Protein AF-A0A815Z8K3-F1 (afdb_monomer)

Structure (mmCIF, N/CA/C/O backbone):
data_AF-A0A815Z8K3-F1
#
_entry.id   AF-A0A815Z8K3-F1
#
loop_
_atom_site.group_PDB
_atom_site.id
_atom_site.type_symbol
_atom_site.label_atom_id
_atom_site.label_alt_id
_atom_site.label_comp_id
_atom_site.label_asym_id
_atom_site.label_entity_id
_atom_site.label_seq_id
_atom_site.pdbx_PDB_ins_code
_atom_site.Cartn_x
_atom_site.Cartn_y
_atom_site.Cartn_z
_atom_site.occupancy
_atom_site.B_iso_or_equiv
_atom_site.auth_seq_id
_atom_site.auth_comp_id
_atom_site.auth_asym_id
_atom_site.auth_atom_id
_atom_site.pdbx_PDB_model_num
ATOM 1 N N . MET A 1 1 ? -58.612 -0.090 101.105 1.00 67.00 1 MET A N 1
ATOM 2 C CA . MET A 1 1 ? -58.339 -1.441 100.567 1.00 67.00 1 MET A CA 1
ATOM 3 C C . MET A 1 1 ? -56.922 -1.428 100.033 1.00 67.00 1 MET A C 1
ATOM 5 O O . MET A 1 1 ? -56.593 -0.462 99.357 1.00 67.00 1 MET A O 1
ATOM 9 N N . LYS A 1 2 ? -56.087 -2.415 100.376 1.00 68.56 2 LYS A N 1
ATOM 10 C CA . LYS A 1 2 ? -54.719 -2.477 99.844 1.00 68.56 2 LYS A CA 1
ATOM 11 C C . LYS A 1 2 ? -54.748 -2.767 98.341 1.00 68.56 2 LYS A C 1
ATOM 13 O O . LYS A 1 2 ? -55.608 -3.522 97.884 1.00 68.56 2 LYS A O 1
ATOM 18 N N . THR A 1 3 ? -53.843 -2.160 97.582 1.00 87.31 3 THR A N 1
ATOM 19 C CA . THR A 1 3 ? -53.736 -2.387 96.132 1.00 87.31 3 THR A CA 1
ATOM 20 C C . THR A 1 3 ? -53.099 -3.753 95.826 1.00 87.31 3 THR A C 1
ATOM 22 O O . THR A 1 3 ? -52.379 -4.295 96.667 1.00 87.31 3 THR A O 1
ATOM 25 N N . PRO A 1 4 ? -53.303 -4.338 94.628 1.00 87.62 4 PRO A N 1
ATOM 26 C CA . PRO A 1 4 ? -52.693 -5.624 94.269 1.00 87.62 4 PRO A CA 1
ATOM 27 C C . PRO A 1 4 ? -51.165 -5.651 94.436 1.00 87.62 4 PRO A C 1
ATOM 29 O O . PRO A 1 4 ? -50.618 -6.657 94.875 1.00 87.62 4 PRO A O 1
ATOM 32 N N . LYS A 1 5 ? -50.485 -4.525 94.171 1.00 85.88 5 LYS A N 1
ATOM 33 C CA . LYS A 1 5 ? -49.037 -4.369 94.384 1.00 85.88 5 LYS A CA 1
ATOM 34 C C . LYS A 1 5 ? -48.636 -4.386 95.862 1.00 85.88 5 LYS A C 1
ATOM 36 O O . LYS A 1 5 ? -47.592 -4.928 96.210 1.00 85.88 5 LYS A O 1
ATOM 41 N N . GLU A 1 6 ? -49.453 -3.797 96.730 1.00 85.94 6 GLU A N 1
ATOM 42 C CA . GLU A 1 6 ? -49.223 -3.814 98.180 1.00 85.94 6 GLU A CA 1
ATOM 43 C C . GLU A 1 6 ? -49.444 -5.210 98.767 1.00 85.94 6 GLU A C 1
ATOM 45 O O . GLU A 1 6 ? -48.726 -5.609 99.681 1.00 85.94 6 GLU A O 1
ATOM 50 N N . PHE A 1 7 ? -50.400 -5.977 98.229 1.00 82.62 7 PHE A N 1
ATOM 51 C CA . PHE A 1 7 ? -50.568 -7.384 98.592 1.00 82.62 7 PHE A CA 1
ATOM 52 C C . PHE A 1 7 ? -49.364 -8.230 98.162 1.00 82.62 7 PHE A C 1
ATOM 54 O O . PHE A 1 7 ? -48.861 -9.001 98.972 1.00 82.62 7 PHE A O 1
ATOM 61 N N . THR A 1 8 ? -48.850 -8.063 96.940 1.00 85.81 8 THR A N 1
ATOM 62 C CA . THR A 1 8 ? -47.648 -8.793 96.495 1.00 85.81 8 THR A CA 1
ATOM 63 C C . THR A 1 8 ? -46.403 -8.422 97.298 1.00 85.81 8 THR A C 1
ATOM 65 O O . THR A 1 8 ? -45.637 -9.313 97.644 1.00 85.81 8 THR A O 1
ATOM 68 N N . ALA A 1 9 ? -46.237 -7.148 97.667 1.00 84.44 9 ALA A N 1
ATOM 69 C CA . ALA A 1 9 ? -45.129 -6.715 98.520 1.00 84.44 9 ALA A CA 1
ATOM 70 C C . ALA A 1 9 ? -45.198 -7.358 99.917 1.00 84.44 9 ALA A C 1
ATOM 72 O O . ALA A 1 9 ? -44.187 -7.804 100.447 1.00 84.44 9 ALA A O 1
ATOM 73 N N . MET A 1 10 ? -46.404 -7.480 100.484 1.00 83.75 10 MET A N 1
ATOM 74 C CA . MET A 1 10 ? -46.619 -8.159 101.766 1.00 83.75 10 MET A CA 1
ATOM 75 C C . MET A 1 10 ? -46.273 -9.657 101.694 1.00 83.75 10 MET A C 1
ATOM 77 O O . MET A 1 10 ? -45.706 -10.203 102.637 1.00 83.75 10 MET A O 1
ATOM 81 N N . PHE A 1 11 ? -46.590 -10.326 100.580 1.00 87.00 11 PHE A N 1
ATOM 82 C CA . PHE A 1 11 ? -46.201 -11.723 100.346 1.00 87.00 11 PHE A CA 1
ATOM 83 C C . PHE A 1 11 ? -44.686 -11.893 100.129 1.00 87.00 11 PHE A C 1
ATOM 85 O O . PHE A 1 11 ? -44.112 -12.867 100.618 1.00 87.00 11 PHE A O 1
ATOM 92 N N . GLU A 1 12 ? -44.021 -10.958 99.444 1.00 88.38 12 GLU A N 1
ATOM 93 C CA . GLU A 1 12 ? -42.552 -10.939 99.325 1.00 88.38 12 GLU A CA 1
ATOM 94 C C . GLU A 1 12 ? -41.863 -10.771 100.685 1.00 88.38 12 GLU A C 1
ATOM 96 O O . GLU A 1 12 ? -40.861 -11.427 100.963 1.00 88.38 12 GLU A O 1
ATOM 101 N N . GLU A 1 13 ? -42.411 -9.923 101.555 1.00 85.44 13 GLU A N 1
ATOM 102 C CA . GLU A 1 13 ? -41.873 -9.691 102.896 1.00 85.44 13 GLU A CA 1
ATOM 103 C C . GLU A 1 13 ? -42.058 -10.925 103.796 1.00 85.44 13 GLU A C 1
ATOM 105 O O . GLU A 1 13 ? -41.126 -11.343 104.483 1.00 85.44 13 GLU A O 1
ATOM 110 N N . LEU A 1 14 ? -43.223 -11.587 103.717 1.00 87.25 14 LEU A N 1
ATOM 111 C CA . LEU A 1 14 ? -43.500 -12.828 104.452 1.00 87.25 14 LEU A CA 1
ATOM 112 C C . LEU A 1 14 ? -42.598 -13.994 104.007 1.00 87.25 14 LEU A C 1
ATOM 114 O O . LEU A 1 14 ? -42.237 -14.847 104.814 1.00 87.25 14 LEU A O 1
ATOM 118 N N . SER A 1 15 ? -42.243 -14.034 102.721 1.00 87.75 15 SER A N 1
ATOM 119 C CA . SER A 1 15 ? -41.376 -15.062 102.131 1.00 87.75 15 SER A CA 1
ATOM 120 C C . SER A 1 15 ? -39.881 -14.718 102.187 1.00 87.75 15 SER A C 1
ATOM 122 O O . SER A 1 15 ? -39.064 -15.547 101.789 1.00 87.75 15 SER A O 1
ATOM 124 N N . ARG A 1 16 ? -39.519 -13.523 102.688 1.00 83.94 16 ARG A N 1
ATOM 125 C CA . ARG A 1 16 ? -38.159 -12.942 102.679 1.00 83.94 16 ARG A CA 1
ATOM 126 C C . ARG A 1 16 ? -37.512 -12.820 101.295 1.00 83.94 16 ARG A C 1
ATOM 128 O O . ARG A 1 16 ? -36.326 -12.520 101.196 1.00 83.94 16 ARG A O 1
ATOM 135 N N . SER A 1 17 ? -38.264 -12.980 100.207 1.00 86.69 17 SER A N 1
ATOM 136 C CA . SER A 1 17 ? -37.715 -12.854 98.850 1.00 86.69 17 SER A CA 1
ATOM 137 C C . SER A 1 17 ? -37.293 -11.420 98.508 1.00 86.69 17 SER A C 1
ATOM 139 O O . SER A 1 17 ? -36.504 -11.217 97.588 1.00 86.69 17 SER A O 1
ATOM 141 N N . GLY A 1 18 ? -37.779 -10.428 99.264 1.00 83.75 18 GLY A N 1
ATOM 142 C CA . GLY A 1 18 ? -37.404 -9.022 99.109 1.00 83.75 18 GLY A CA 1
ATOM 143 C C . GLY A 1 18 ? -35.915 -8.730 99.344 1.00 83.75 18 GLY A C 1
ATOM 144 O O . GLY A 1 18 ? -35.403 -7.782 98.753 1.00 83.75 18 GLY A O 1
ATOM 145 N N . GLU A 1 19 ? -35.204 -9.554 100.127 1.00 86.38 19 GLU A N 1
ATOM 146 C CA . GLU A 1 19 ? -33.756 -9.407 100.373 1.00 86.38 19 GLU A CA 1
ATOM 147 C C . GLU A 1 19 ? -32.926 -9.585 99.084 1.00 86.38 19 GLU A C 1
ATOM 149 O O . GLU A 1 19 ? -31.886 -8.954 98.923 1.00 86.38 19 GLU A O 1
ATOM 154 N N . LEU A 1 20 ? -33.419 -10.379 98.124 1.00 88.88 20 LEU A N 1
ATOM 155 C CA . LEU A 1 20 ? -32.752 -10.674 96.845 1.00 88.88 20 LEU A CA 1
ATOM 156 C C . LEU A 1 20 ? -33.120 -9.687 95.723 1.00 88.88 20 LEU A C 1
ATOM 158 O O . LEU A 1 20 ? -32.640 -9.808 94.595 1.00 88.88 20 LEU A O 1
ATOM 162 N N . ARG A 1 21 ? -33.999 -8.715 95.993 1.00 88.06 21 ARG A N 1
ATOM 163 C CA . ARG A 1 21 ? -34.540 -7.809 94.971 1.00 88.06 21 ARG A CA 1
ATOM 164 C C . ARG A 1 21 ? -33.472 -6.914 94.341 1.00 88.06 21 ARG A C 1
ATOM 166 O O . ARG A 1 21 ? -33.513 -6.693 93.132 1.00 88.06 21 ARG A O 1
ATOM 173 N N . GLU A 1 22 ? -32.546 -6.382 95.139 1.00 90.31 22 GLU A N 1
ATOM 174 C CA . GLU A 1 22 ? -31.456 -5.542 94.623 1.00 90.31 22 GLU A CA 1
ATOM 175 C C . GLU A 1 22 ? -30.505 -6.345 93.733 1.00 90.31 22 GLU A C 1
ATOM 177 O O . GLU A 1 22 ? -30.174 -5.896 92.636 1.00 90.31 22 GLU A O 1
ATOM 182 N N . GLU A 1 23 ? -30.141 -7.557 94.157 1.00 92.62 23 GLU A N 1
ATOM 183 C CA . GLU A 1 23 ? -29.295 -8.473 93.387 1.00 92.62 23 GLU A CA 1
ATOM 184 C C . GLU A 1 23 ? -29.974 -8.883 92.068 1.00 92.62 23 GLU A C 1
ATOM 186 O O . GLU A 1 23 ? -29.349 -8.854 91.008 1.00 92.62 23 GLU A O 1
ATOM 191 N N . TYR A 1 24 ? -31.286 -9.156 92.095 1.00 93.12 24 TYR A N 1
ATOM 192 C CA . TYR A 1 24 ? -32.077 -9.424 90.891 1.00 93.12 24 TYR A CA 1
ATOM 193 C C . TYR A 1 24 ? -32.096 -8.233 89.924 1.00 93.12 24 TYR A C 1
ATOM 195 O O . TYR A 1 24 ? -31.897 -8.416 88.721 1.00 93.12 24 TYR A O 1
ATOM 203 N N . GLU A 1 25 ? -32.339 -7.012 90.411 1.00 92.06 25 GLU A N 1
ATOM 204 C CA . GLU A 1 25 ? -32.437 -5.844 89.532 1.00 92.06 25 GLU A CA 1
ATOM 205 C C . GLU A 1 25 ? -31.064 -5.452 88.959 1.00 92.06 25 GLU A C 1
ATOM 207 O O . GLU A 1 25 ? -30.986 -5.081 87.786 1.00 92.06 25 GLU A O 1
ATOM 212 N N . GLN A 1 26 ? -29.977 -5.621 89.723 1.00 94.69 26 GLN A N 1
ATOM 213 C CA . GLN A 1 26 ? -28.604 -5.489 89.219 1.00 94.69 26 GLN A CA 1
ATOM 214 C C . GLN A 1 26 ? -28.302 -6.539 88.141 1.00 94.69 26 GLN A C 1
ATOM 216 O O . GLN A 1 26 ? -27.929 -6.173 87.025 1.00 94.69 26 GLN A O 1
ATOM 221 N N . ALA A 1 27 ? -28.561 -7.824 88.409 1.00 94.50 27 ALA A N 1
ATOM 222 C CA . ALA A 1 27 ? -28.349 -8.902 87.440 1.00 94.50 27 ALA A CA 1
ATOM 223 C C . ALA A 1 27 ? -29.191 -8.716 86.165 1.00 94.50 27 ALA A C 1
ATOM 225 O O . ALA A 1 27 ? -28.738 -8.992 85.053 1.00 94.50 27 ALA A O 1
ATOM 226 N N . LYS A 1 28 ? -30.417 -8.197 86.291 1.00 94.62 28 LYS A N 1
ATOM 227 C CA . LYS A 1 28 ? -31.286 -7.860 85.156 1.00 94.62 28 LYS A CA 1
ATOM 228 C C . LYS A 1 28 ? -30.743 -6.687 84.340 1.00 94.62 28 LYS A C 1
ATOM 230 O O . LYS A 1 28 ? -30.805 -6.732 83.110 1.00 94.62 28 LYS A O 1
ATOM 235 N N . GLN A 1 29 ? -30.213 -5.647 84.986 1.00 95.44 29 GLN A N 1
ATOM 236 C CA . GLN A 1 29 ? -29.556 -4.539 84.288 1.00 95.44 29 GLN A CA 1
ATOM 237 C C . GLN A 1 29 ? -28.297 -5.008 83.554 1.00 95.44 29 GLN A C 1
ATOM 239 O O . GLN A 1 29 ? -28.121 -4.670 82.382 1.00 95.44 29 GLN A O 1
ATOM 244 N N . GLU A 1 30 ? -27.465 -5.831 84.193 1.00 95.75 30 GLU A N 1
ATOM 245 C CA . GLU A 1 30 ? -26.279 -6.421 83.567 1.00 95.75 30 GLU A CA 1
ATOM 246 C C . GLU A 1 30 ? -26.643 -7.320 82.386 1.00 95.75 30 GLU A C 1
ATOM 248 O O . GLU A 1 30 ? -26.060 -7.178 81.310 1.00 95.75 30 GLU A O 1
ATOM 253 N N . LYS A 1 31 ? -27.665 -8.173 82.534 1.00 96.00 31 LYS A N 1
ATOM 254 C CA . LYS A 1 31 ? -28.202 -8.989 81.439 1.00 96.00 31 LYS A CA 1
ATOM 255 C C . LYS A 1 31 ? -28.638 -8.115 80.262 1.00 96.00 31 LYS A C 1
ATOM 257 O O . LYS A 1 31 ? -28.211 -8.358 79.136 1.00 96.00 31 LYS A O 1
ATOM 262 N N . ASN A 1 32 ? -29.463 -7.095 80.505 1.00 94.56 32 ASN A N 1
ATOM 263 C CA . ASN A 1 32 ? -29.960 -6.214 79.445 1.00 94.56 32 ASN A CA 1
ATOM 264 C C . ASN A 1 32 ? -28.815 -5.468 78.745 1.00 94.56 32 ASN A C 1
ATOM 266 O O . ASN A 1 32 ? -28.835 -5.309 77.526 1.00 94.56 32 ASN A O 1
ATOM 270 N N . LYS A 1 33 ? -27.801 -5.033 79.501 1.00 96.31 33 LYS A N 1
ATOM 271 C CA . LYS A 1 33 ? -26.605 -4.393 78.948 1.00 96.31 33 LYS A CA 1
ATOM 272 C C . LYS A 1 33 ? -25.803 -5.365 78.080 1.00 96.31 33 LYS A C 1
ATOM 274 O O . LYS A 1 33 ? -25.457 -5.021 76.955 1.00 96.31 33 LYS A O 1
ATOM 279 N N . ALA A 1 34 ? -25.593 -6.598 78.541 1.00 95.94 34 ALA A N 1
ATOM 280 C CA . ALA A 1 34 ? -24.931 -7.641 77.761 1.00 95.94 34 ALA A CA 1
ATOM 281 C C . ALA A 1 34 ? -25.716 -8.005 76.483 1.00 95.94 34 ALA A C 1
ATOM 283 O O . ALA A 1 34 ? -25.123 -8.182 75.418 1.00 95.94 34 ALA A O 1
ATOM 284 N N . GLU A 1 35 ? -27.048 -8.068 76.541 1.00 94.25 35 GLU A N 1
ATOM 285 C CA . GLU A 1 35 ? -27.904 -8.282 75.363 1.00 94.25 35 GLU A CA 1
ATOM 286 C C . GLU A 1 35 ? -27.804 -7.121 74.357 1.00 94.25 35 GLU A C 1
ATOM 288 O O . GLU A 1 35 ? -27.698 -7.346 73.148 1.00 94.25 35 GLU A O 1
ATOM 293 N N . GLN A 1 36 ? -27.764 -5.873 74.830 1.00 95.31 36 GLN A N 1
ATOM 294 C CA . GLN A 1 36 ? -27.557 -4.708 73.964 1.00 95.31 36 GLN A CA 1
ATOM 295 C C . GLN A 1 36 ? -26.162 -4.705 73.328 1.00 95.31 36 GLN A C 1
ATOM 297 O O . GLN A 1 36 ? -26.041 -4.499 72.117 1.00 95.31 36 GLN A O 1
ATOM 302 N N . ASP A 1 37 ? -25.118 -4.989 74.109 1.00 95.75 37 ASP A N 1
ATOM 303 C CA . ASP A 1 37 ? -23.734 -5.029 73.633 1.00 95.75 37 ASP A CA 1
ATOM 304 C C . ASP A 1 37 ? -23.517 -6.163 72.622 1.00 95.75 37 ASP A C 1
ATOM 306 O O . ASP A 1 37 ? -22.886 -5.966 71.580 1.00 95.75 37 ASP A O 1
ATOM 310 N N . THR A 1 38 ? -24.088 -7.346 72.868 1.00 94.94 38 THR A N 1
ATOM 311 C CA . THR A 1 38 ? -24.038 -8.468 71.916 1.00 94.94 38 THR A CA 1
ATOM 312 C C . THR A 1 38 ? -24.772 -8.138 70.620 1.00 94.94 38 THR A C 1
ATOM 314 O O . THR A 1 38 ? -24.233 -8.397 69.539 1.00 94.94 38 THR A O 1
ATOM 317 N N . HIS A 1 39 ? -25.942 -7.493 70.688 1.00 94.44 39 HIS A N 1
ATOM 318 C CA . HIS A 1 39 ? -26.659 -7.049 69.494 1.00 94.44 39 HIS A CA 1
ATOM 319 C C . HIS A 1 39 ? -25.866 -5.996 68.704 1.00 94.44 39 HIS A C 1
ATOM 321 O O . HIS A 1 39 ? -25.709 -6.119 67.486 1.00 94.44 39 HIS A O 1
ATOM 327 N N . ALA A 1 40 ? -25.307 -4.990 69.383 1.00 95.12 40 ALA A N 1
ATOM 328 C CA . ALA A 1 40 ? -24.486 -3.956 68.757 1.00 95.12 40 ALA A CA 1
ATOM 329 C C . ALA A 1 40 ? -23.230 -4.546 68.096 1.00 95.12 40 ALA A C 1
ATOM 331 O O . ALA A 1 40 ? -22.901 -4.201 66.958 1.00 95.12 40 ALA A O 1
ATOM 332 N N . ASN A 1 41 ? -22.555 -5.482 68.767 1.00 95.56 41 ASN A N 1
ATOM 333 C CA . ASN A 1 41 ? -21.389 -6.176 68.224 1.00 95.56 41 ASN A CA 1
ATOM 334 C C . ASN A 1 41 ? -21.746 -7.051 67.020 1.00 95.56 41 ASN A C 1
ATOM 336 O O . ASN A 1 41 ? -20.996 -7.075 66.044 1.00 95.56 41 ASN A O 1
ATOM 340 N N . PHE A 1 42 ? -22.903 -7.715 67.034 1.00 95.56 42 PHE A N 1
ATOM 341 C CA . PHE A 1 42 ? -23.381 -8.478 65.885 1.00 95.56 42 PHE A CA 1
ATOM 342 C C . PHE A 1 42 ? -23.643 -7.580 64.667 1.00 95.56 42 PHE A C 1
ATOM 344 O O . PHE A 1 42 ? -23.201 -7.899 63.561 1.00 95.56 42 PHE A O 1
ATOM 351 N N . GLN A 1 43 ? -24.287 -6.422 64.859 1.00 94.19 43 GLN A N 1
ATOM 352 C CA . GLN A 1 43 ? -24.504 -5.455 63.775 1.00 94.19 43 GLN A CA 1
ATOM 353 C C . GLN A 1 43 ? -23.183 -4.893 63.238 1.00 94.19 43 GLN A C 1
ATOM 355 O O . GLN A 1 43 ? -22.989 -4.838 62.022 1.00 94.19 43 GLN A O 1
ATOM 360 N N . LYS A 1 44 ? -22.235 -4.549 64.122 1.00 96.31 44 LYS A N 1
ATOM 361 C CA . LYS A 1 44 ? -20.882 -4.127 63.722 1.00 96.31 44 LYS A CA 1
ATOM 362 C C . LYS A 1 44 ? -20.170 -5.218 62.922 1.00 96.31 44 LYS A C 1
ATOM 364 O O . LYS A 1 44 ? -19.646 -4.929 61.850 1.00 96.31 44 LYS A O 1
ATOM 369 N N . LYS A 1 45 ? -20.205 -6.474 63.382 1.00 96.81 45 LYS A N 1
ATOM 370 C CA . LYS A 1 45 ? -19.623 -7.623 62.669 1.00 96.81 45 LYS A CA 1
ATOM 371 C C . LYS A 1 45 ? -20.225 -7.772 61.272 1.00 96.81 45 LYS A C 1
ATOM 373 O O . LYS A 1 45 ? -19.480 -7.905 60.305 1.00 96.81 45 LYS A O 1
ATOM 378 N N . LYS A 1 46 ? -21.552 -7.693 61.151 1.00 96.75 46 LYS A N 1
ATOM 379 C CA . LYS A 1 46 ? -22.251 -7.757 59.860 1.00 96.75 46 LYS A CA 1
ATOM 380 C C . LYS A 1 46 ? -21.843 -6.608 58.928 1.00 96.75 46 LYS A C 1
ATOM 382 O O . LYS A 1 46 ? -21.656 -6.831 57.733 1.00 96.75 46 LYS A O 1
ATOM 387 N N . GLY A 1 47 ? -21.666 -5.399 59.467 1.00 95.56 47 GLY A N 1
ATOM 388 C CA . GLY A 1 47 ? -21.150 -4.244 58.727 1.00 95.56 47 GLY A CA 1
ATOM 389 C C . GLY A 1 47 ? -19.734 -4.475 58.193 1.00 95.56 47 GLY A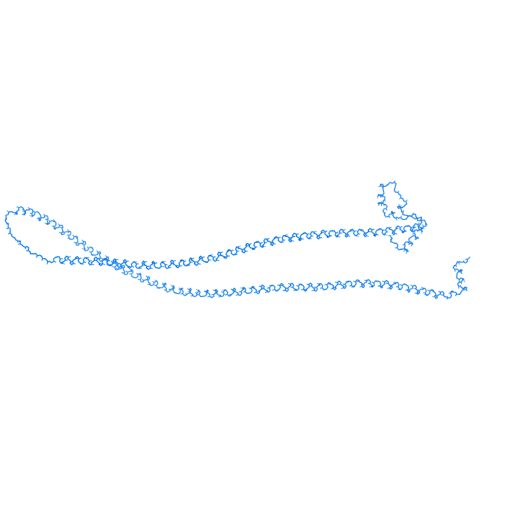 C 1
ATOM 390 O O . GLY A 1 47 ? -19.493 -4.308 56.998 1.00 95.56 47 GLY A O 1
ATOM 391 N N . VAL A 1 48 ? -18.826 -4.952 59.048 1.00 96.00 48 VAL A N 1
ATOM 392 C CA . VAL A 1 48 ? -17.440 -5.280 58.671 1.00 96.00 48 VAL A CA 1
ATOM 393 C C . VAL A 1 48 ? -17.391 -6.412 57.642 1.00 96.00 48 VAL A C 1
ATOM 395 O O . VAL A 1 48 ? -16.612 -6.346 56.696 1.00 96.00 48 VAL A O 1
ATOM 398 N N . GLU A 1 49 ? -18.235 -7.439 57.762 1.00 95.38 49 GLU A N 1
ATOM 399 C CA . GLU A 1 49 ? -18.316 -8.514 56.764 1.00 95.38 49 GLU A CA 1
ATOM 400 C C . GLU A 1 49 ? -18.778 -8.008 55.394 1.00 95.38 49 GLU A C 1
ATOM 402 O O . GLU A 1 49 ? -18.248 -8.457 54.374 1.00 95.38 49 GLU A O 1
ATOM 407 N N . LYS A 1 50 ? -19.727 -7.063 55.348 1.00 95.69 50 LYS A N 1
ATOM 408 C CA . LYS A 1 50 ? -20.156 -6.438 54.091 1.00 95.69 50 LYS A CA 1
ATOM 409 C C . LYS A 1 50 ? -19.021 -5.621 53.466 1.00 95.69 50 LYS A C 1
ATOM 411 O O . LYS A 1 50 ? -18.698 -5.851 52.304 1.00 95.69 50 LYS A O 1
ATOM 416 N N . GLN A 1 51 ? -18.357 -4.772 54.252 1.00 94.62 51 GLN A N 1
ATOM 417 C CA . GLN A 1 51 ? -17.198 -3.992 53.795 1.00 94.62 51 GLN A CA 1
ATOM 418 C C . GLN A 1 51 ? -16.065 -4.897 53.301 1.00 94.62 51 GLN A C 1
ATOM 420 O O . GLN A 1 51 ? -15.484 -4.662 52.248 1.00 94.62 51 GLN A O 1
ATOM 425 N N . LYS A 1 52 ? -15.785 -5.997 54.008 1.00 96.44 52 LYS A N 1
ATOM 426 C CA . LYS A 1 52 ? -14.773 -6.976 53.593 1.00 96.44 52 LYS A CA 1
ATOM 427 C C . LYS A 1 52 ? -15.104 -7.609 52.239 1.00 96.44 52 LYS A C 1
ATOM 429 O O . LYS A 1 52 ? -14.190 -7.876 51.461 1.00 96.44 52 LYS A O 1
ATOM 434 N N . LYS A 1 53 ? -16.386 -7.872 51.955 1.00 95.56 53 LYS A N 1
ATOM 435 C CA . LYS A 1 53 ? -16.825 -8.375 50.643 1.00 95.56 53 LYS A CA 1
ATOM 436 C C . LYS A 1 53 ? -16.646 -7.321 49.548 1.00 95.56 53 LYS A C 1
ATOM 438 O O . LYS A 1 53 ? -16.119 -7.667 48.497 1.00 95.56 53 LYS A O 1
ATOM 443 N N . GLU A 1 54 ? -17.022 -6.070 49.806 1.00 94.56 54 GLU A N 1
ATOM 444 C CA . GLU A 1 54 ? -16.849 -4.954 48.861 1.00 94.56 54 GLU A CA 1
ATOM 445 C C . GLU A 1 54 ? -15.366 -4.722 48.533 1.00 94.56 54 GLU A C 1
ATOM 447 O O . GLU A 1 54 ? -14.979 -4.811 47.372 1.00 94.56 54 GLU A O 1
ATOM 452 N N . VAL A 1 55 ? -14.505 -4.599 49.548 1.00 96.38 55 VAL A N 1
ATOM 453 C CA . VAL A 1 55 ? -13.049 -4.429 49.365 1.00 96.38 55 VAL A CA 1
ATOM 454 C C . VAL A 1 55 ? -12.426 -5.606 48.609 1.00 96.38 55 VAL A C 1
ATOM 456 O O . VAL A 1 55 ? -11.492 -5.434 47.825 1.00 96.38 55 VAL A O 1
ATOM 459 N N . ARG A 1 56 ? -12.925 -6.832 48.817 1.00 96.19 56 ARG A N 1
ATOM 460 C CA . ARG A 1 56 ? -12.440 -8.004 48.077 1.00 96.19 56 ARG A CA 1
ATOM 461 C C . ARG A 1 56 ? -12.786 -7.913 46.590 1.00 96.19 56 ARG A C 1
ATOM 463 O O . ARG A 1 56 ? -11.920 -8.228 45.779 1.00 96.19 56 ARG A O 1
ATOM 470 N N . LEU A 1 57 ? -14.003 -7.486 46.252 1.00 95.25 57 LEU A N 1
ATOM 471 C CA . LEU A 1 57 ? -14.429 -7.283 44.864 1.00 95.25 57 LEU A CA 1
ATOM 472 C C . LEU A 1 57 ? -13.624 -6.163 44.199 1.00 95.25 57 LEU A C 1
ATOM 474 O O . LEU A 1 57 ? -13.106 -6.359 43.103 1.00 95.25 57 LEU A O 1
ATOM 478 N N . GLU A 1 58 ? -13.439 -5.031 44.880 1.00 94.38 58 GLU A N 1
ATOM 479 C CA . GLU A 1 58 ? -12.617 -3.919 44.384 1.00 94.38 58 GLU A CA 1
ATOM 480 C C . GLU A 1 58 ? -11.173 -4.352 44.122 1.00 94.38 58 GLU A C 1
ATOM 482 O O . GLU A 1 58 ? -10.610 -4.042 43.072 1.00 94.38 58 GLU A O 1
ATOM 487 N N . LYS A 1 59 ? -10.583 -5.136 45.035 1.00 97.25 59 LYS A N 1
ATOM 488 C CA . LYS A 1 59 ? -9.247 -5.707 44.842 1.00 97.25 59 LYS A CA 1
ATOM 489 C C . LYS A 1 59 ? -9.190 -6.605 43.606 1.00 97.25 59 LYS A C 1
ATOM 491 O O . LYS A 1 59 ? -8.231 -6.520 42.845 1.00 97.25 59 LYS A O 1
ATOM 496 N N . GLU A 1 60 ? -10.189 -7.462 43.403 1.00 96.06 60 GLU A N 1
ATOM 497 C CA . GLU A 1 60 ? -10.245 -8.369 42.252 1.00 96.06 60 GLU A CA 1
ATOM 498 C C . GLU A 1 60 ? -10.356 -7.599 40.928 1.00 96.06 60 GLU A C 1
ATOM 500 O O . GLU A 1 60 ? -9.657 -7.911 39.963 1.00 96.06 60 GLU A O 1
ATOM 505 N N . VAL A 1 61 ? -11.183 -6.550 40.896 1.00 95.31 61 VAL A N 1
ATOM 506 C CA . VAL A 1 61 ? -11.325 -5.658 39.737 1.00 95.31 61 VAL A CA 1
ATOM 507 C C . VAL A 1 61 ? -10.024 -4.900 39.469 1.00 95.31 61 VAL A C 1
ATOM 509 O O . VAL A 1 61 ? -9.563 -4.874 38.330 1.00 95.31 61 VAL A O 1
ATOM 512 N N . ALA A 1 62 ? -9.385 -4.349 40.503 1.00 96.00 62 ALA A N 1
ATOM 513 C CA . ALA A 1 62 ? -8.116 -3.639 40.370 1.00 96.00 62 ALA A CA 1
ATOM 514 C C . ALA A 1 62 ? -6.992 -4.554 39.854 1.00 96.00 62 ALA A C 1
ATOM 516 O O . ALA A 1 62 ? -6.206 -4.146 39.000 1.00 96.00 62 ALA A O 1
ATOM 517 N N . GLN A 1 63 ? -6.938 -5.806 40.320 1.00 96.56 63 GLN A N 1
ATOM 518 C CA . GLN A 1 63 ? -5.976 -6.800 39.836 1.00 96.56 63 GLN A CA 1
ATOM 519 C C . GLN A 1 63 ? -6.221 -7.174 38.371 1.00 96.56 63 GLN A C 1
ATOM 521 O O . GLN A 1 63 ? -5.270 -7.214 37.592 1.00 96.56 63 GLN A O 1
ATOM 526 N N . LYS A 1 64 ? -7.483 -7.396 37.976 1.00 96.69 64 LYS A N 1
ATOM 527 C CA . LYS A 1 64 ? -7.843 -7.652 36.572 1.00 96.69 64 LYS A CA 1
ATOM 528 C C . LYS A 1 64 ? -7.476 -6.472 35.677 1.00 96.69 64 LYS A C 1
ATOM 530 O O . LYS A 1 64 ? -6.880 -6.677 34.627 1.00 96.69 64 LYS A O 1
ATOM 535 N N . TYR A 1 65 ? -7.776 -5.249 36.109 1.00 95.94 65 TYR A N 1
ATOM 536 C CA . TYR A 1 65 ? -7.425 -4.038 35.372 1.00 95.94 65 TYR A CA 1
ATOM 537 C C . TYR A 1 65 ? -5.909 -3.875 35.218 1.00 95.94 65 TYR A C 1
ATOM 539 O O . TYR A 1 65 ? -5.437 -3.598 34.120 1.00 95.94 65 TYR A O 1
ATOM 547 N N . ALA A 1 66 ? -5.137 -4.094 36.287 1.00 96.50 66 ALA A N 1
ATOM 548 C CA . ALA A 1 66 ? -3.679 -4.027 36.228 1.00 96.50 66 ALA A CA 1
ATOM 549 C C . ALA A 1 66 ? -3.101 -5.049 35.236 1.00 96.50 66 ALA A C 1
ATOM 551 O O . ALA A 1 66 ? -2.277 -4.681 34.404 1.00 96.50 66 ALA A O 1
ATOM 552 N N . ALA A 1 67 ? -3.582 -6.297 35.268 1.00 96.81 67 ALA A N 1
ATOM 553 C CA . ALA A 1 67 ? -3.160 -7.333 34.326 1.00 96.81 67 ALA A CA 1
ATOM 554 C C . ALA A 1 67 ? -3.509 -6.973 32.872 1.00 96.81 67 ALA A C 1
ATOM 556 O O . ALA A 1 67 ? -2.669 -7.109 31.983 1.00 96.81 67 ALA A O 1
ATOM 557 N N . LEU A 1 68 ? -4.724 -6.470 32.634 1.00 96.62 68 LEU A N 1
ATOM 558 C CA . LEU A 1 68 ? -5.169 -6.062 31.301 1.00 96.62 68 LEU A CA 1
ATOM 559 C C . LEU A 1 68 ? -4.364 -4.868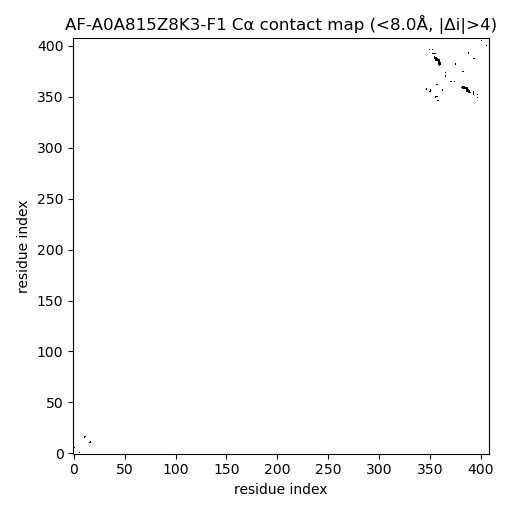 30.774 1.00 96.62 68 LEU A C 1
ATOM 561 O O . LEU A 1 68 ? -4.038 -4.815 29.593 1.00 96.62 68 LEU A O 1
ATOM 565 N N . LYS A 1 69 ? -3.998 -3.935 31.657 1.00 97.25 69 LYS A N 1
ATOM 566 C CA . LYS A 1 69 ? -3.154 -2.792 31.312 1.00 97.25 69 LYS A CA 1
ATOM 567 C C . LYS A 1 69 ? -1.746 -3.228 30.910 1.00 97.25 69 LYS A C 1
ATOM 569 O O . LYS A 1 69 ? -1.254 -2.761 29.893 1.00 97.25 69 LYS A O 1
ATOM 574 N N . THR A 1 70 ? -1.135 -4.163 31.639 1.00 97.69 70 THR A N 1
ATOM 575 C CA . THR A 1 70 ? 0.165 -4.731 31.246 1.00 97.69 70 THR A CA 1
ATOM 576 C C . THR A 1 70 ? 0.089 -5.422 29.883 1.00 97.69 70 THR A C 1
ATOM 578 O O . THR A 1 70 ? 0.943 -5.183 29.040 1.00 97.69 70 THR A O 1
ATOM 581 N N . GLN A 1 71 ? -0.961 -6.211 29.624 1.00 97.31 71 GLN A N 1
ATOM 582 C CA . GLN A 1 71 ? -1.161 -6.838 28.310 1.00 97.31 71 GLN A CA 1
ATOM 583 C C . GLN A 1 71 ? -1.340 -5.806 27.193 1.00 97.31 71 GLN A C 1
ATOM 585 O O . GLN A 1 71 ? -0.785 -5.970 26.109 1.00 97.31 71 GLN A O 1
ATOM 590 N N . TYR A 1 72 ? -2.106 -4.746 27.452 1.00 96.94 72 TYR A N 1
ATOM 591 C CA . TYR A 1 72 ? -2.289 -3.644 26.514 1.00 96.94 72 TYR A CA 1
ATOM 592 C C . TYR A 1 72 ? -0.957 -2.950 26.195 1.00 96.94 72 TYR A C 1
ATOM 594 O O . TYR A 1 72 ? -0.649 -2.743 25.022 1.00 96.94 72 TYR A O 1
ATOM 602 N N . ASP A 1 73 ? -0.148 -2.650 27.214 1.00 97.31 73 ASP A N 1
ATOM 603 C CA . ASP A 1 73 ? 1.162 -2.015 27.045 1.00 97.31 73 ASP A CA 1
ATOM 604 C C . ASP A 1 73 ? 2.126 -2.924 26.250 1.00 97.31 73 ASP A C 1
ATOM 606 O O . ASP A 1 73 ? 2.811 -2.447 25.341 1.00 97.31 73 ASP A O 1
ATOM 610 N N . ASP A 1 74 ? 2.121 -4.238 26.507 1.00 97.69 74 ASP A N 1
ATOM 611 C CA . ASP A 1 74 ? 2.911 -5.228 25.758 1.00 97.69 74 ASP A CA 1
ATOM 612 C C . ASP A 1 74 ? 2.476 -5.331 24.288 1.00 97.69 74 ASP A C 1
ATOM 614 O O . ASP A 1 74 ? 3.314 -5.324 23.384 1.00 97.69 74 ASP A O 1
ATOM 618 N N . LEU A 1 75 ? 1.168 -5.385 24.020 1.00 96.94 75 LEU A N 1
ATOM 619 C CA . LEU A 1 75 ? 0.614 -5.384 22.660 1.00 96.94 75 LEU A CA 1
ATOM 620 C C . LEU A 1 75 ? 0.955 -4.088 21.919 1.00 96.94 75 LEU A C 1
ATOM 622 O O . LEU A 1 75 ? 1.332 -4.116 20.745 1.00 96.94 75 LEU A O 1
ATOM 626 N N . GLN A 1 76 ? 0.873 -2.948 22.604 1.00 97.12 76 GLN A N 1
ATOM 627 C CA . GLN A 1 76 ? 1.248 -1.661 22.036 1.00 97.12 76 GLN A CA 1
ATOM 628 C C . GLN A 1 76 ? 2.749 -1.623 21.712 1.00 97.12 76 GLN A C 1
ATOM 630 O O . GLN A 1 76 ? 3.131 -1.136 20.644 1.00 97.12 76 GLN A O 1
ATOM 635 N N . LEU A 1 77 ? 3.601 -2.178 22.580 1.00 97.12 77 LEU A N 1
ATOM 636 C CA . LEU A 1 77 ? 5.033 -2.324 22.322 1.00 97.12 77 LEU A CA 1
ATOM 637 C C . LEU A 1 77 ? 5.295 -3.225 21.109 1.00 97.12 77 LEU A C 1
ATOM 639 O O . LEU A 1 77 ? 6.059 -2.838 20.224 1.00 97.12 77 LEU A O 1
ATOM 643 N N . GLN A 1 78 ? 4.638 -4.384 21.022 1.00 96.69 78 GLN A N 1
ATOM 644 C CA . GLN A 1 78 ? 4.757 -5.298 19.881 1.00 96.69 78 GLN A CA 1
ATOM 645 C C . GLN A 1 78 ? 4.345 -4.630 18.570 1.00 96.69 78 GLN A C 1
ATOM 647 O O . GLN A 1 78 ? 5.073 -4.730 17.584 1.00 96.69 78 GLN A O 1
ATOM 652 N N . LEU A 1 79 ? 3.239 -3.880 18.560 1.00 96.25 79 LEU A N 1
ATOM 653 C CA . LEU A 1 79 ? 2.806 -3.118 17.389 1.00 96.25 79 LEU A CA 1
ATOM 654 C C . LEU A 1 79 ? 3.870 -2.099 16.959 1.00 96.25 79 LEU A C 1
ATOM 656 O O . LEU A 1 79 ? 4.170 -1.976 15.771 1.00 96.25 79 LEU A O 1
ATOM 660 N N . LYS A 1 80 ? 4.468 -1.374 17.911 1.00 95.88 80 LYS A N 1
ATOM 661 C CA . LYS A 1 80 ? 5.529 -0.403 17.608 1.00 95.88 80 LYS A CA 1
ATOM 662 C C . LYS A 1 80 ? 6.796 -1.076 17.091 1.00 95.88 80 LYS A C 1
ATOM 664 O O . LYS A 1 80 ? 7.386 -0.584 16.132 1.00 95.88 80 LYS A O 1
ATOM 669 N N . LEU A 1 81 ? 7.190 -2.207 17.670 1.00 97.06 81 LEU A N 1
ATOM 670 C CA . LEU A 1 81 ? 8.322 -3.000 17.190 1.00 97.06 81 LEU A CA 1
ATOM 671 C C . LEU A 1 81 ? 8.071 -3.557 15.786 1.00 97.06 81 LEU A C 1
ATOM 673 O O . LEU A 1 81 ? 8.966 -3.500 14.948 1.00 97.06 81 LEU A O 1
ATOM 677 N N . PHE A 1 82 ? 6.855 -4.022 15.504 1.00 96.75 82 PHE A N 1
ATOM 678 C CA . PHE A 1 82 ? 6.446 -4.492 14.183 1.00 96.75 82 PHE A CA 1
ATOM 679 C C . PHE A 1 82 ? 6.531 -3.376 13.133 1.00 96.75 82 PHE A C 1
ATOM 681 O O . PHE A 1 82 ? 7.148 -3.552 12.085 1.00 96.75 82 PHE A O 1
ATOM 688 N N . GLN A 1 83 ? 6.003 -2.188 13.448 1.00 96.25 83 GLN A N 1
ATOM 689 C CA . GLN A 1 83 ? 6.124 -1.006 12.587 1.00 96.25 83 GLN A CA 1
ATOM 690 C C . GLN A 1 83 ? 7.595 -0.643 12.327 1.00 96.25 83 GLN A C 1
ATOM 692 O O . GLN A 1 83 ? 7.991 -0.413 11.186 1.00 96.25 83 GLN A O 1
ATOM 697 N N . LEU A 1 84 ? 8.435 -0.635 13.368 1.00 97.19 84 LEU A N 1
ATOM 698 C CA . LEU A 1 84 ? 9.867 -0.352 13.229 1.00 97.19 84 LEU A CA 1
ATOM 699 C C . LEU A 1 84 ? 10.605 -1.414 12.407 1.00 97.19 84 LEU A C 1
ATOM 701 O O . LEU A 1 84 ? 11.519 -1.071 11.658 1.00 97.19 84 LEU A O 1
ATOM 705 N N . PHE A 1 85 ? 10.223 -2.685 12.532 1.00 97.44 85 PHE A N 1
ATOM 706 C CA . PHE A 1 85 ? 10.807 -3.778 11.764 1.00 97.44 85 PHE A CA 1
ATOM 707 C C . PHE A 1 85 ? 10.562 -3.599 10.263 1.00 97.44 85 PHE A C 1
ATOM 709 O O . PHE A 1 85 ? 11.519 -3.625 9.489 1.00 97.44 85 PHE A O 1
ATOM 716 N N . HIS A 1 86 ? 9.315 -3.342 9.862 1.00 95.94 86 HIS A N 1
ATOM 717 C CA . HIS A 1 86 ? 8.979 -3.120 8.455 1.00 95.94 86 HIS A CA 1
ATOM 718 C C . HIS A 1 86 ? 9.615 -1.843 7.908 1.00 95.94 86 HIS A C 1
ATOM 720 O O . HIS A 1 86 ? 10.253 -1.894 6.861 1.00 95.94 86 HIS A O 1
ATOM 726 N N . ASN A 1 87 ? 9.595 -0.744 8.670 1.00 95.25 87 ASN A N 1
ATOM 727 C CA . ASN A 1 87 ? 10.304 0.480 8.284 1.00 95.25 87 ASN A CA 1
ATOM 728 C C . ASN A 1 87 ? 11.806 0.230 8.073 1.00 95.25 87 ASN A C 1
ATOM 730 O O . ASN A 1 87 ? 12.418 0.791 7.166 1.00 95.25 87 ASN A O 1
ATOM 734 N N . LYS A 1 88 ? 12.428 -0.612 8.910 1.00 96.69 88 LYS A N 1
ATOM 735 C CA . LYS A 1 88 ? 13.838 -0.984 8.757 1.00 96.69 88 LYS A CA 1
ATOM 736 C C . LYS A 1 88 ? 14.066 -1.840 7.511 1.00 96.69 88 LYS A C 1
ATOM 738 O O . LYS A 1 88 ? 15.071 -1.618 6.840 1.00 96.69 88 LYS A O 1
ATOM 743 N N . GLN A 1 89 ? 13.184 -2.791 7.203 1.00 96.69 89 GLN A N 1
ATOM 744 C CA . GLN A 1 89 ? 13.293 -3.586 5.977 1.00 96.69 89 GLN A CA 1
ATOM 745 C C . GLN A 1 89 ? 13.148 -2.717 4.728 1.00 96.69 89 GLN A C 1
ATOM 747 O O . GLN A 1 89 ? 14.039 -2.742 3.882 1.00 96.69 89 GLN A O 1
ATOM 752 N N . GLU A 1 90 ? 12.129 -1.858 4.669 1.00 96.44 90 GLU A N 1
ATOM 753 C CA . GLU A 1 90 ? 11.965 -0.903 3.569 1.00 96.44 90 GLU A CA 1
ATOM 754 C C . GLU A 1 90 ? 13.197 -0.001 3.426 1.00 96.44 90 GLU A C 1
ATOM 756 O O . GLU A 1 90 ? 13.688 0.231 2.323 1.00 96.44 90 GLU A O 1
ATOM 761 N N . LEU A 1 91 ? 13.762 0.478 4.539 1.00 96.69 91 LEU A N 1
ATOM 762 C CA . LEU A 1 91 ? 14.982 1.283 4.511 1.00 96.69 91 LEU A CA 1
ATOM 763 C C . LEU A 1 91 ? 16.173 0.511 3.921 1.00 96.69 91 LEU A C 1
ATOM 765 O O . LEU A 1 91 ? 16.974 1.107 3.200 1.00 96.69 91 LEU A O 1
ATOM 769 N N . ILE A 1 92 ? 16.314 -0.780 4.233 1.00 97.50 92 ILE A N 1
ATOM 770 C CA . ILE A 1 92 ? 17.372 -1.637 3.676 1.00 97.50 92 ILE A CA 1
ATOM 771 C C . ILE A 1 92 ? 17.176 -1.788 2.166 1.00 97.50 92 ILE A C 1
ATOM 773 O O . ILE A 1 92 ? 18.103 -1.497 1.413 1.00 97.50 92 ILE A O 1
ATOM 777 N N . GLU A 1 93 ? 15.968 -2.124 1.714 1.00 96.00 93 GLU A N 1
ATOM 778 C CA . GLU A 1 93 ? 15.653 -2.255 0.285 1.00 96.00 93 GLU A CA 1
ATOM 779 C C . GLU A 1 93 ? 15.923 -0.954 -0.482 1.00 96.00 93 GLU A C 1
ATOM 781 O O . GLU A 1 93 ? 16.571 -0.949 -1.531 1.00 96.00 93 GLU A O 1
ATOM 786 N N . LYS A 1 94 ? 15.485 0.189 0.061 1.00 94.50 94 LYS A N 1
ATOM 787 C CA . LYS A 1 94 ? 15.745 1.500 -0.549 1.00 94.50 94 LYS A CA 1
ATOM 788 C C . LYS A 1 94 ? 17.238 1.819 -0.584 1.00 94.50 94 LYS A C 1
ATOM 790 O O . LYS A 1 94 ? 17.701 2.364 -1.585 1.00 94.50 94 LYS A O 1
ATOM 795 N N . ARG A 1 95 ? 18.006 1.470 0.455 1.00 96.19 95 ARG A N 1
ATOM 796 C CA . ARG A 1 95 ? 19.471 1.635 0.453 1.00 96.19 95 ARG A CA 1
ATOM 797 C C . ARG A 1 95 ? 20.135 0.783 -0.623 1.00 96.19 95 ARG A C 1
ATOM 799 O O . ARG A 1 95 ? 20.992 1.301 -1.329 1.00 96.19 95 ARG A O 1
ATOM 806 N N . GLU A 1 96 ? 19.720 -0.469 -0.796 1.00 97.06 96 GLU A N 1
ATOM 807 C CA . GLU A 1 96 ? 20.245 -1.330 -1.862 1.00 97.06 96 GLU A CA 1
ATOM 808 C C . GLU A 1 96 ? 19.952 -0.765 -3.255 1.00 97.06 96 GLU A C 1
ATOM 810 O O . GLU A 1 96 ? 20.822 -0.773 -4.125 1.00 97.06 96 GLU A O 1
ATOM 815 N N . ILE A 1 97 ? 18.745 -0.231 -3.473 1.00 95.88 97 ILE A N 1
ATOM 816 C CA . ILE A 1 97 ? 18.390 0.434 -4.734 1.00 95.88 97 ILE A CA 1
ATOM 817 C C . ILE A 1 97 ? 19.275 1.665 -4.960 1.00 95.88 97 ILE A C 1
ATOM 819 O O . ILE A 1 97 ? 19.773 1.860 -6.068 1.00 95.88 97 ILE A O 1
ATOM 823 N N . VAL A 1 98 ? 19.490 2.484 -3.927 1.00 96.00 98 VAL A N 1
ATOM 824 C CA . VAL A 1 98 ? 20.348 3.673 -4.018 1.00 96.00 98 VAL A CA 1
ATOM 825 C C . VAL A 1 98 ? 21.786 3.294 -4.363 1.00 96.00 98 VAL A C 1
ATOM 827 O O . VAL A 1 98 ? 22.361 3.923 -5.246 1.00 96.00 98 VAL A O 1
ATOM 830 N N . GLU A 1 99 ? 22.357 2.267 -3.734 1.00 97.06 99 GLU A N 1
ATOM 831 C CA . GLU A 1 99 ? 23.716 1.816 -4.061 1.00 97.06 99 GLU A CA 1
ATOM 832 C C . GLU A 1 99 ? 23.809 1.270 -5.492 1.00 97.06 99 GLU A C 1
ATOM 834 O O . GLU A 1 99 ? 24.680 1.697 -6.248 1.00 97.06 99 GLU A O 1
ATOM 839 N N . LYS A 1 100 ? 22.839 0.461 -5.945 1.00 95.88 100 LYS A N 1
ATOM 840 C CA . LYS A 1 100 ? 22.776 0.025 -7.355 1.00 95.88 100 LYS A CA 1
ATOM 841 C C . LYS A 1 100 ? 22.714 1.211 -8.321 1.00 95.88 100 LYS A C 1
ATOM 843 O O . LYS A 1 100 ? 23.382 1.206 -9.354 1.00 95.88 100 LYS A O 1
ATOM 848 N N . LYS A 1 101 ? 21.937 2.249 -7.991 1.00 94.25 101 LYS A N 1
ATOM 849 C CA . LYS A 1 101 ? 21.844 3.464 -8.811 1.00 94.25 101 LYS A CA 1
ATOM 850 C C . LYS A 1 101 ? 23.118 4.299 -8.787 1.00 94.25 101 LYS A C 1
ATOM 852 O O . LYS A 1 101 ? 23.495 4.814 -9.836 1.00 94.25 101 LYS A O 1
ATOM 857 N N . LYS A 1 102 ? 23.818 4.396 -7.656 1.00 95.25 102 LYS A N 1
ATOM 858 C CA . LYS A 1 102 ? 25.143 5.030 -7.601 1.00 95.25 102 LYS A CA 1
ATOM 859 C C . LYS A 1 102 ? 26.158 4.294 -8.472 1.00 95.25 102 LYS A C 1
ATOM 861 O O . LYS A 1 102 ? 26.889 4.947 -9.211 1.00 95.25 102 LYS A O 1
ATOM 866 N N . ASP A 1 103 ? 26.159 2.963 -8.449 1.00 95.81 103 ASP A N 1
ATOM 867 C CA . ASP A 1 103 ? 27.036 2.157 -9.303 1.00 95.81 103 ASP A CA 1
ATOM 868 C C . ASP A 1 103 ? 26.733 2.355 -10.796 1.00 95.81 103 ASP A C 1
ATOM 870 O O . ASP A 1 103 ? 27.650 2.470 -11.614 1.00 95.81 103 ASP A O 1
ATOM 874 N N . GLU A 1 104 ? 25.451 2.415 -11.173 1.00 94.88 104 GLU A N 1
ATOM 875 C CA . GLU A 1 104 ? 25.028 2.740 -12.542 1.00 94.88 104 GLU A CA 1
ATOM 876 C C . GLU A 1 104 ? 25.498 4.138 -12.963 1.00 94.88 104 GLU A C 1
ATOM 878 O O . GLU A 1 104 ? 26.068 4.287 -14.046 1.00 94.88 104 GLU A O 1
ATOM 883 N N . VAL A 1 105 ? 25.315 5.145 -12.104 1.00 94.88 105 VAL A N 1
ATOM 884 C CA . VAL A 1 105 ? 25.771 6.519 -12.361 1.00 94.88 105 VAL A CA 1
ATOM 885 C C . VAL A 1 105 ? 27.289 6.564 -12.521 1.00 94.88 105 VAL A C 1
ATOM 887 O O . VAL A 1 105 ? 27.763 7.097 -13.519 1.00 94.88 105 VAL A O 1
ATOM 890 N N . SER A 1 106 ? 28.054 5.917 -11.639 1.00 96.38 106 SER A N 1
ATOM 891 C CA . SER A 1 106 ? 29.519 5.869 -11.743 1.00 96.38 106 SER A CA 1
ATOM 892 C C . SER A 1 106 ? 29.993 5.220 -13.052 1.00 96.38 106 SER A C 1
ATOM 894 O O . SER A 1 106 ? 30.948 5.680 -13.681 1.00 96.38 106 SER A O 1
ATOM 896 N N . LYS A 1 107 ? 29.309 4.166 -13.523 1.00 95.12 107 LYS A N 1
ATOM 897 C CA . LYS A 1 107 ? 29.599 3.550 -14.831 1.00 95.12 107 LYS A CA 1
ATOM 898 C C . LYS A 1 107 ? 29.296 4.497 -15.993 1.00 95.12 107 LYS A C 1
ATOM 900 O O . LYS A 1 107 ? 30.055 4.520 -16.964 1.00 95.12 107 LYS A O 1
ATOM 905 N N . LEU A 1 108 ? 28.200 5.252 -15.918 1.00 93.50 108 LEU A N 1
ATOM 906 C CA . LEU A 1 108 ? 27.839 6.242 -16.934 1.00 93.50 108 LEU A CA 1
ATOM 907 C C . LEU A 1 108 ? 28.816 7.421 -16.952 1.00 93.50 108 LEU A C 1
ATOM 909 O O . LEU A 1 108 ? 29.209 7.845 -18.034 1.00 93.50 108 LEU A O 1
ATOM 913 N N . GLU A 1 109 ? 29.256 7.898 -15.789 1.00 94.44 109 GLU A N 1
ATOM 914 C CA . GLU A 1 109 ? 30.270 8.951 -15.669 1.00 94.44 109 GLU A CA 1
ATOM 915 C C . GLU A 1 109 ? 31.590 8.525 -16.316 1.00 94.44 109 GLU A C 1
ATOM 917 O O . GLU A 1 109 ? 32.090 9.237 -17.181 1.00 94.44 109 GLU A O 1
ATOM 922 N N . LYS A 1 110 ? 32.085 7.314 -16.026 1.00 95.44 110 LYS A N 1
ATOM 923 C CA . LYS A 1 110 ? 33.291 6.773 -16.682 1.00 95.44 110 LYS A CA 1
ATOM 924 C C . LYS A 1 110 ? 33.143 6.671 -18.202 1.00 95.44 110 LYS A C 1
ATOM 926 O O . LYS A 1 110 ? 34.065 6.997 -18.941 1.00 95.44 110 LYS A O 1
ATOM 931 N N . ARG A 1 111 ? 31.982 6.227 -18.701 1.00 93.88 111 ARG A N 1
ATOM 932 C CA . ARG A 1 111 ? 31.713 6.177 -20.153 1.00 93.88 111 ARG A CA 1
ATOM 933 C C . ARG A 1 111 ? 31.674 7.567 -20.779 1.00 93.88 111 ARG A C 1
ATOM 935 O O . ARG A 1 111 ? 32.147 7.741 -21.902 1.00 93.88 111 ARG A O 1
ATOM 942 N N . LYS A 1 112 ? 31.105 8.539 -20.066 1.00 93.75 112 LYS A N 1
ATOM 943 C CA . LYS A 1 112 ? 31.070 9.935 -20.493 1.00 93.75 112 LYS A CA 1
ATOM 944 C C . LYS A 1 112 ? 32.481 10.515 -20.561 1.00 93.75 112 LYS A C 1
ATOM 946 O O . LYS A 1 112 ? 32.793 11.136 -21.564 1.00 93.75 112 LYS A O 1
ATOM 951 N N . GLU A 1 113 ? 33.333 10.258 -19.570 1.00 95.44 113 GLU A N 1
ATOM 952 C CA . GLU A 1 113 ? 34.736 10.696 -19.587 1.00 95.44 113 GLU A CA 1
ATOM 953 C C . GLU A 1 113 ? 35.487 10.159 -20.810 1.00 95.44 113 GLU A C 1
ATOM 955 O O . GLU A 1 113 ? 36.092 10.944 -21.537 1.00 95.44 113 GLU A O 1
ATOM 960 N N . VAL A 1 114 ? 35.369 8.857 -21.104 1.00 95.19 114 VAL A N 1
ATOM 961 C CA . VAL A 1 114 ? 35.975 8.255 -22.308 1.00 95.19 114 VAL A CA 1
ATOM 962 C C . VAL A 1 114 ? 35.436 8.909 -23.583 1.00 95.19 114 VAL A C 1
ATOM 964 O O . VAL A 1 114 ? 36.206 9.289 -24.462 1.00 95.19 114 VAL A O 1
ATOM 967 N N . SER A 1 115 ? 34.118 9.110 -23.670 1.00 91.50 115 SER A N 1
ATOM 968 C CA . SER A 1 115 ? 33.497 9.765 -24.831 1.00 91.50 115 SER A CA 1
ATOM 969 C C . SER A 1 115 ? 33.956 11.223 -24.982 1.00 91.50 115 SER A C 1
ATOM 971 O O . SER A 1 115 ? 34.204 11.689 -26.092 1.00 91.50 115 SER A O 1
ATOM 973 N N . ASP A 1 116 ? 34.108 11.956 -23.878 1.00 93.00 116 ASP A N 1
ATOM 974 C CA . ASP A 1 116 ? 34.593 13.337 -23.868 1.00 93.00 116 ASP A CA 1
ATOM 975 C C . ASP A 1 116 ? 36.071 13.415 -24.292 1.00 93.00 116 ASP A C 1
ATOM 977 O O . ASP A 1 116 ? 36.468 14.350 -24.998 1.00 93.00 116 ASP A O 1
ATOM 981 N N . GLU A 1 117 ? 36.895 12.437 -23.906 1.00 94.88 117 GLU A N 1
ATOM 982 C CA . GLU A 1 117 ? 38.277 12.298 -24.376 1.00 94.88 117 GLU A CA 1
ATOM 983 C C . GLU A 1 117 ? 38.350 11.980 -25.873 1.00 94.88 117 GLU A C 1
ATOM 985 O O . GLU A 1 117 ? 39.111 12.631 -26.598 1.00 94.88 117 GLU A O 1
ATOM 990 N N . GLU A 1 118 ? 37.514 11.065 -26.368 1.00 93.75 118 GLU A N 1
ATOM 991 C CA . GLU A 1 118 ? 37.396 10.760 -27.798 1.00 93.75 118 GLU A CA 1
ATOM 992 C C . GLU A 1 118 ? 36.965 11.993 -28.600 1.00 93.75 118 GLU A C 1
ATOM 994 O O . GLU A 1 118 ? 37.592 12.330 -29.608 1.00 93.75 118 GLU A O 1
ATOM 999 N N . ILE A 1 119 ? 35.958 12.734 -28.125 1.00 93.12 119 ILE A N 1
ATOM 1000 C CA . ILE A 1 119 ? 35.512 13.988 -28.746 1.00 93.12 119 ILE A CA 1
ATOM 1001 C C . ILE A 1 119 ? 36.648 15.015 -28.760 1.00 93.12 119 ILE A C 1
ATOM 1003 O O . ILE A 1 119 ? 36.853 15.692 -29.772 1.00 93.12 119 ILE A O 1
ATOM 1007 N N . LYS A 1 120 ? 37.411 15.151 -27.667 1.00 95.25 120 LYS A N 1
ATOM 1008 C CA . LYS A 1 120 ? 38.587 16.036 -27.629 1.00 95.25 120 LYS A CA 1
ATOM 1009 C C . LYS A 1 120 ? 39.646 15.605 -28.643 1.00 95.25 120 LYS A C 1
ATOM 1011 O O . LYS A 1 120 ? 40.202 16.475 -29.314 1.00 95.25 120 LYS A O 1
ATOM 1016 N N . SER A 1 121 ? 39.915 14.306 -28.777 1.00 94.62 121 SER A N 1
ATOM 1017 C CA . SER A 1 121 ? 40.862 13.777 -29.764 1.00 94.62 121 SER A CA 1
ATOM 1018 C C . SER A 1 121 ? 40.399 14.069 -31.193 1.00 94.62 121 SER A C 1
ATOM 1020 O O . SER A 1 121 ? 41.118 14.703 -31.967 1.00 94.62 121 SER A O 1
ATOM 1022 N N . LYS A 1 122 ? 39.141 13.745 -31.516 1.00 93.12 122 LYS A N 1
ATOM 1023 C CA . LYS A 1 122 ? 38.552 14.001 -32.837 1.00 93.12 122 LYS A CA 1
ATOM 1024 C C . LYS A 1 122 ? 38.491 15.484 -33.186 1.00 93.12 122 LYS A C 1
ATOM 1026 O O . LYS A 1 122 ? 38.738 15.846 -34.331 1.00 93.12 122 LYS A O 1
ATOM 1031 N N . LYS A 1 123 ? 38.253 16.368 -32.213 1.00 93.00 123 LYS A N 1
ATOM 1032 C CA . LYS A 1 123 ? 38.354 17.823 -32.422 1.00 93.00 123 LYS A CA 1
ATOM 1033 C C . LYS A 1 123 ? 39.775 18.271 -32.777 1.00 93.00 123 LYS A C 1
ATOM 1035 O O . LYS A 1 123 ? 39.921 19.178 -33.594 1.00 93.00 123 LYS A O 1
ATOM 1040 N N . LYS A 1 124 ? 40.813 17.658 -32.193 1.00 94.25 124 LYS A N 1
ATOM 1041 C CA . LYS A 1 124 ? 42.213 17.940 -32.563 1.00 94.25 124 LYS A CA 1
ATOM 1042 C C . LYS A 1 124 ? 42.518 17.460 -33.981 1.00 94.25 124 LYS A C 1
ATOM 1044 O O . LYS A 1 124 ? 43.082 18.233 -34.748 1.00 94.25 124 LYS A O 1
ATOM 1049 N N . GLU A 1 125 ? 42.108 16.242 -34.337 1.00 93.00 125 GLU A N 1
ATOM 1050 C CA . GLU A 1 125 ? 42.245 15.707 -35.703 1.00 93.00 125 GLU A CA 1
ATOM 1051 C C . GLU A 1 125 ? 41.537 16.609 -36.723 1.00 93.00 125 GLU A C 1
ATOM 1053 O O . GLU A 1 125 ? 42.140 17.028 -37.706 1.00 93.00 125 GLU A O 1
ATOM 1058 N N . LEU A 1 126 ? 40.292 17.007 -36.447 1.00 92.00 126 LEU A N 1
ATOM 1059 C CA . LEU A 1 126 ? 39.520 17.909 -37.304 1.00 92.00 126 LEU A CA 1
ATOM 1060 C C . LEU A 1 126 ? 40.205 19.273 -37.480 1.00 92.00 126 LEU A C 1
ATOM 1062 O O . LEU A 1 126 ? 40.196 19.835 -38.572 1.00 92.00 126 LEU A O 1
ATOM 1066 N N . ALA A 1 127 ? 40.840 19.807 -36.433 1.00 93.56 127 ALA A N 1
ATOM 1067 C CA . ALA A 1 127 ? 41.608 21.046 -36.538 1.00 93.56 127 ALA A CA 1
ATOM 1068 C C . ALA A 1 127 ? 42.860 20.901 -37.426 1.00 93.56 127 ALA A C 1
ATOM 1070 O O . ALA A 1 127 ? 43.242 21.870 -38.083 1.00 93.56 127 ALA A O 1
ATOM 1071 N N . ILE A 1 128 ? 43.493 19.721 -37.454 1.00 94.25 128 ILE A N 1
ATOM 1072 C CA . ILE A 1 128 ? 44.616 19.420 -38.356 1.00 94.25 128 ILE A CA 1
ATOM 1073 C C . ILE A 1 128 ? 44.105 19.318 -39.794 1.00 94.25 128 ILE A C 1
ATOM 1075 O O . ILE A 1 128 ? 44.593 20.053 -40.650 1.00 94.25 128 ILE A O 1
ATOM 1079 N N . TYR A 1 129 ? 43.059 18.522 -40.035 1.00 91.44 129 TYR A N 1
ATOM 1080 C CA . TYR A 1 129 ? 42.455 18.387 -41.362 1.00 91.44 129 TYR A CA 1
ATOM 1081 C C . TYR A 1 129 ? 41.978 19.725 -41.931 1.00 91.44 129 TYR A C 1
ATOM 1083 O O . TYR A 1 129 ? 42.203 20.003 -43.101 1.00 91.44 129 TYR A O 1
ATOM 1091 N N . ASN A 1 130 ? 41.391 20.605 -41.115 1.00 91.50 130 ASN A N 1
ATOM 1092 C CA . ASN A 1 130 ? 40.995 21.938 -41.576 1.00 91.50 130 ASN A CA 1
ATOM 1093 C C . ASN A 1 130 ? 42.194 22.808 -41.990 1.00 91.50 130 ASN A C 1
ATOM 1095 O O . ASN A 1 130 ? 42.072 23.617 -42.909 1.00 91.50 130 ASN A O 1
ATOM 1099 N N . LYS A 1 131 ? 43.354 22.663 -41.333 1.00 93.75 131 LYS A N 1
ATOM 1100 C CA . LYS A 1 131 ? 44.584 23.354 -41.756 1.00 93.75 131 LYS A CA 1
ATOM 1101 C C . LYS A 1 131 ? 45.109 22.786 -43.069 1.00 93.75 131 LYS A C 1
ATOM 1103 O O . LYS A 1 131 ? 45.477 23.565 -43.943 1.00 93.75 131 LYS A O 1
ATOM 1108 N N . GLU A 1 132 ? 45.122 21.463 -43.210 1.00 92.50 132 GLU A N 1
ATOM 1109 C CA . GLU A 1 132 ? 45.526 20.788 -44.449 1.00 92.50 132 GLU A CA 1
ATOM 1110 C C . GLU A 1 132 ? 44.616 21.193 -45.612 1.00 92.50 132 GLU A C 1
ATOM 1112 O O . GLU A 1 132 ? 45.111 21.670 -46.633 1.00 92.50 132 GLU A O 1
ATOM 1117 N N . LEU A 1 133 ? 43.296 21.155 -45.408 1.00 90.81 133 LEU A N 1
ATOM 1118 C CA . LEU A 1 133 ? 42.298 21.611 -46.373 1.00 90.81 133 LEU A CA 1
ATOM 1119 C C . LEU A 1 133 ? 42.560 23.060 -46.801 1.00 90.81 133 LEU A C 1
ATOM 1121 O O . LEU A 1 133 ? 42.616 23.344 -47.992 1.00 90.81 133 LEU A O 1
ATOM 1125 N N . ALA A 1 134 ? 42.805 23.970 -45.852 1.00 92.81 134 ALA A N 1
ATOM 1126 C CA . ALA A 1 134 ? 43.124 25.360 -46.171 1.00 92.81 134 ALA A CA 1
ATOM 1127 C C . ALA A 1 134 ? 44.426 25.496 -46.988 1.00 92.81 134 ALA A C 1
ATOM 1129 O O . ALA A 1 134 ? 44.501 26.330 -47.894 1.00 92.81 134 ALA A O 1
ATOM 1130 N N . THR A 1 135 ? 45.453 24.683 -46.705 1.00 93.50 135 THR A N 1
ATOM 1131 C CA . THR A 1 135 ? 46.687 24.679 -47.509 1.00 93.50 135 THR A CA 1
ATOM 1132 C C . THR A 1 135 ? 46.469 24.116 -48.908 1.00 93.50 135 THR A C 1
ATOM 1134 O O . THR A 1 135 ? 46.997 24.664 -49.876 1.00 93.50 135 THR A O 1
ATOM 1137 N N . ASP A 1 136 ? 45.669 23.065 -49.047 1.00 89.50 136 ASP A N 1
ATOM 1138 C CA . ASP A 1 136 ? 45.364 22.472 -50.343 1.00 89.50 136 ASP A CA 1
ATOM 1139 C C . ASP A 1 136 ? 44.466 23.389 -51.177 1.00 89.50 136 ASP A C 1
ATOM 1141 O O . ASP A 1 136 ? 44.732 23.581 -52.362 1.00 89.50 136 ASP A O 1
ATOM 1145 N N . GLU A 1 137 ? 43.502 24.082 -50.567 1.00 90.88 137 GLU A N 1
ATOM 1146 C CA . GLU A 1 137 ? 42.732 25.143 -51.223 1.00 90.88 137 GLU A CA 1
ATOM 1147 C C . GLU A 1 137 ? 43.629 26.276 -51.746 1.00 90.88 137 GLU A C 1
ATOM 1149 O O . GLU A 1 137 ? 43.403 26.796 -52.844 1.00 90.88 137 GLU A O 1
ATOM 1154 N N . GLN A 1 138 ? 44.670 26.665 -50.997 1.00 91.50 138 GLN A N 1
ATOM 1155 C CA . GLN A 1 138 ? 45.652 27.647 -51.467 1.00 91.50 138 GLN A CA 1
ATOM 1156 C C . GLN A 1 138 ? 46.456 27.119 -52.662 1.00 91.50 138 GLN A C 1
ATOM 1158 O O . GLN A 1 138 ? 46.560 27.820 -53.672 1.00 91.50 138 GLN A O 1
ATOM 1163 N N . LYS A 1 139 ? 46.954 25.875 -52.601 1.00 91.12 139 LYS A N 1
ATOM 1164 C CA . LYS A 1 139 ? 47.657 25.233 -53.728 1.00 91.12 139 LYS A CA 1
ATOM 1165 C C . LYS A 1 139 ? 46.765 25.136 -54.965 1.00 91.12 139 LYS A C 1
ATOM 1167 O O . LYS A 1 139 ? 47.217 25.445 -56.067 1.00 91.12 139 LYS A O 1
ATOM 1172 N N . ILE A 1 140 ? 45.495 24.762 -54.798 1.00 86.62 140 ILE A N 1
ATOM 1173 C CA . ILE A 1 140 ? 44.509 24.705 -55.884 1.00 86.62 140 ILE A CA 1
ATOM 1174 C C . ILE A 1 140 ? 44.334 26.093 -56.504 1.00 86.62 140 ILE A C 1
ATOM 1176 O O . ILE A 1 140 ? 44.419 26.220 -57.724 1.00 86.62 140 ILE A O 1
ATOM 1180 N N . LYS A 1 141 ? 44.169 27.150 -55.697 1.00 90.25 141 LYS A N 1
ATOM 1181 C CA . LYS A 1 141 ? 44.070 28.531 -56.205 1.00 90.25 141 LYS A CA 1
ATOM 1182 C C . LYS A 1 141 ? 45.323 28.960 -56.974 1.00 90.25 141 LYS A C 1
ATOM 1184 O O . LYS A 1 141 ? 45.212 29.632 -58.001 1.00 90.25 141 LYS A O 1
ATOM 1189 N N . GLU A 1 142 ? 46.516 28.587 -56.518 1.00 88.12 142 GLU A N 1
ATOM 1190 C CA . GLU A 1 142 ? 47.764 28.873 -57.236 1.00 88.12 142 GLU A CA 1
ATOM 1191 C C . GLU A 1 142 ? 47.872 28.114 -58.562 1.00 88.12 142 GLU A C 1
ATOM 1193 O O . GLU A 1 142 ? 48.226 28.706 -59.586 1.00 88.12 142 GLU A O 1
ATOM 1198 N N . LEU A 1 143 ? 47.541 26.821 -58.569 1.00 86.44 143 LEU A N 1
ATOM 1199 C CA . LEU A 1 143 ? 47.517 26.002 -59.779 1.00 86.44 143 LEU A CA 1
ATOM 1200 C C . LEU A 1 143 ? 46.486 26.527 -60.782 1.00 86.44 143 LEU A C 1
ATOM 1202 O O . LEU A 1 143 ? 46.811 26.675 -61.958 1.00 86.44 143 LEU A O 1
ATOM 1206 N N . GLN A 1 144 ? 45.293 26.911 -60.323 1.00 84.50 144 GLN A N 1
ATOM 1207 C CA . GLN A 1 144 ? 44.273 27.555 -61.154 1.00 84.50 144 GLN A CA 1
ATOM 1208 C C . GLN A 1 144 ? 44.794 28.851 -61.788 1.00 84.50 144 GLN A C 1
ATOM 1210 O O . GLN A 1 144 ? 44.611 29.053 -62.988 1.00 84.50 144 GLN A O 1
ATOM 1215 N N . LYS A 1 145 ? 45.509 29.706 -61.039 1.00 86.25 145 LYS A N 1
ATOM 1216 C CA . LYS A 1 145 ? 46.148 30.914 -61.602 1.00 86.25 145 LYS A CA 1
ATOM 1217 C C . LYS A 1 145 ? 47.192 30.574 -62.669 1.00 86.25 145 LYS A C 1
ATOM 1219 O O . LYS A 1 145 ? 47.216 31.226 -63.714 1.00 86.25 145 LYS A O 1
ATOM 1224 N N . LYS A 1 146 ? 48.036 29.560 -62.437 1.00 84.44 146 LYS A N 1
ATOM 1225 C CA . LYS A 1 146 ? 49.049 29.104 -63.410 1.00 84.44 146 LYS A CA 1
ATOM 1226 C C . LYS A 1 146 ? 48.400 28.561 -64.685 1.00 84.44 146 LYS A C 1
ATOM 1228 O O . LYS A 1 146 ? 48.800 28.954 -65.778 1.00 84.44 146 LYS A O 1
ATOM 1233 N N . ILE A 1 147 ? 47.374 27.720 -64.556 1.00 80.81 147 ILE A N 1
ATOM 1234 C CA . ILE A 1 147 ? 46.612 27.182 -65.692 1.00 80.81 147 ILE A CA 1
ATOM 1235 C C . ILE A 1 147 ? 45.950 28.320 -66.471 1.00 80.81 147 ILE A C 1
ATOM 1237 O O . ILE A 1 147 ? 46.110 28.397 -67.686 1.00 80.81 147 ILE A O 1
ATOM 1241 N N . LEU A 1 148 ? 45.286 29.256 -65.786 1.00 83.94 148 LEU A N 1
ATOM 1242 C CA . LEU A 1 148 ? 44.654 30.412 -66.424 1.00 83.94 148 LEU A CA 1
ATOM 1243 C C . LEU A 1 148 ? 45.675 31.268 -67.192 1.00 83.94 148 LEU A C 1
ATOM 1245 O O . LEU A 1 148 ? 45.384 31.746 -68.286 1.00 83.94 148 LEU A O 1
ATOM 1249 N N . PHE A 1 149 ? 46.883 31.443 -66.650 1.00 83.25 149 PHE A N 1
ATOM 1250 C CA . PHE A 1 149 ? 47.970 32.152 -67.325 1.00 83.25 149 PHE A CA 1
ATOM 1251 C C . PHE A 1 149 ? 48.459 31.422 -68.584 1.00 83.25 149 PHE A C 1
ATOM 1253 O O . PHE A 1 149 ? 48.653 32.055 -69.622 1.00 83.25 149 PHE A O 1
ATOM 1260 N N . ILE A 1 150 ? 48.618 30.095 -68.521 1.00 80.38 150 ILE A N 1
ATOM 1261 C CA . ILE A 1 150 ? 48.998 29.270 -69.678 1.00 80.38 150 ILE A CA 1
ATOM 1262 C C . ILE A 1 150 ? 47.916 29.333 -70.761 1.00 80.38 150 ILE A C 1
ATOM 1264 O O . ILE A 1 150 ? 48.242 29.532 -71.931 1.00 80.38 150 ILE A O 1
ATOM 1268 N N . ILE A 1 151 ? 46.641 29.218 -70.380 1.00 77.75 151 ILE A N 1
ATOM 1269 C CA . ILE A 1 151 ? 45.507 29.322 -71.305 1.00 77.75 151 ILE A CA 1
ATOM 1270 C C . ILE A 1 151 ? 45.484 30.704 -71.962 1.00 77.75 151 ILE A C 1
ATOM 1272 O O . ILE A 1 151 ? 45.390 30.774 -73.183 1.00 77.75 151 ILE A O 1
ATOM 1276 N N . LYS A 1 152 ? 45.656 31.796 -71.200 1.00 83.00 152 LYS A N 1
ATOM 1277 C CA . LYS A 1 152 ? 45.743 33.157 -71.762 1.00 83.00 152 LYS A CA 1
ATOM 1278 C C . LYS A 1 152 ? 46.895 33.298 -72.759 1.00 83.00 152 LYS A C 1
ATOM 1280 O O . LYS A 1 152 ? 46.671 33.777 -73.862 1.00 83.00 152 LYS A O 1
ATOM 1285 N N . LYS A 1 153 ? 48.097 32.808 -72.431 1.00 82.44 153 LYS A N 1
ATOM 1286 C CA . LYS A 1 153 ? 49.242 32.834 -73.359 1.00 82.44 153 LYS A CA 1
ATOM 1287 C C . LYS A 1 153 ? 48.995 32.029 -74.635 1.00 82.44 153 LYS A C 1
ATOM 1289 O O . LYS A 1 153 ? 49.342 32.499 -75.715 1.00 82.44 153 LYS A O 1
ATOM 1294 N N . LYS A 1 154 ? 48.413 30.829 -74.526 1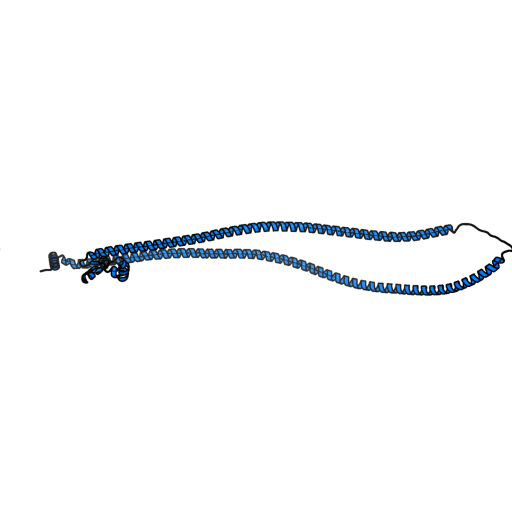.00 78.94 154 LYS A N 1
ATOM 1295 C CA . LYS A 1 154 ? 48.056 30.013 -75.697 1.00 78.94 154 LYS A CA 1
ATOM 1296 C C . LYS A 1 154 ? 46.971 30.685 -76.538 1.00 78.94 154 LYS A C 1
ATOM 1298 O O . LYS A 1 154 ? 47.086 30.682 -77.756 1.00 78.94 154 LYS A O 1
ATOM 1303 N N . LEU A 1 155 ? 45.973 31.300 -75.902 1.00 82.38 155 LEU A N 1
ATOM 1304 C CA . LEU A 1 155 ? 44.923 32.065 -76.573 1.00 82.38 155 LEU A CA 1
ATOM 1305 C C . LEU A 1 155 ? 45.505 33.267 -77.328 1.00 82.38 155 LEU A C 1
ATOM 1307 O O . LEU A 1 155 ? 45.159 33.481 -78.483 1.00 82.38 155 LEU A O 1
ATOM 1311 N N . ASP A 1 156 ? 46.409 34.028 -76.711 1.00 84.00 156 ASP A N 1
ATOM 1312 C CA . ASP A 1 156 ? 47.056 35.179 -77.351 1.00 84.00 156 ASP A CA 1
ATOM 1313 C C . ASP A 1 156 ? 47.951 34.754 -78.521 1.00 84.00 156 ASP A C 1
ATOM 1315 O O . ASP A 1 156 ? 47.977 35.421 -79.556 1.00 84.00 156 ASP A O 1
ATOM 1319 N N . LEU A 1 157 ? 48.664 33.629 -78.386 1.00 83.56 157 LEU A N 1
ATOM 1320 C CA . LEU A 1 157 ? 49.457 33.062 -79.475 1.00 83.56 157 LEU A CA 1
ATOM 1321 C C . LEU A 1 157 ? 48.561 32.612 -80.633 1.00 83.56 157 LEU A C 1
ATOM 1323 O O . LEU A 1 157 ? 48.839 32.984 -81.770 1.00 83.56 157 LEU A O 1
ATOM 1327 N N . ALA A 1 158 ? 47.480 31.882 -80.336 1.00 78.88 158 ALA A N 1
ATOM 1328 C CA . ALA A 1 158 ? 46.493 31.428 -81.315 1.00 78.88 158 ALA A CA 1
ATOM 1329 C C . ALA A 1 158 ? 45.821 32.608 -82.033 1.00 78.88 158 ALA A C 1
ATOM 1331 O O . ALA A 1 158 ? 45.693 32.593 -83.250 1.00 78.88 158 ALA A O 1
ATOM 1332 N N . LYS A 1 159 ? 45.474 33.682 -81.310 1.00 83.62 159 LYS A N 1
ATOM 1333 C CA . LYS A 1 159 ? 44.938 34.918 -81.905 1.00 83.62 159 LYS A CA 1
ATOM 1334 C C . LYS A 1 159 ? 45.939 35.602 -82.834 1.00 83.62 159 LYS A C 1
ATOM 1336 O O . LYS A 1 159 ? 45.551 36.078 -83.893 1.00 83.62 159 LYS A O 1
ATOM 1341 N N . LYS A 1 160 ? 47.225 35.649 -82.466 1.00 84.81 160 LYS A N 1
ATOM 1342 C CA . LYS A 1 160 ? 48.280 36.206 -83.332 1.00 84.81 160 LYS A CA 1
ATOM 1343 C C . LYS A 1 160 ? 48.517 35.359 -84.580 1.00 84.81 160 LYS A C 1
ATOM 1345 O O . LYS A 1 160 ? 48.750 35.924 -85.641 1.00 84.81 160 LYS A O 1
ATOM 1350 N N . THR A 1 161 ? 48.462 34.032 -84.456 1.00 81.31 161 THR A N 1
ATOM 1351 C CA . THR A 1 161 ? 48.582 33.126 -85.611 1.00 81.31 161 THR A CA 1
ATOM 1352 C C . THR A 1 161 ? 47.361 33.219 -86.514 1.00 81.31 161 THR A C 1
ATOM 1354 O O . THR A 1 161 ? 47.537 33.274 -87.722 1.00 81.31 161 THR A O 1
ATOM 1357 N N . LEU A 1 162 ? 46.156 33.330 -85.948 1.00 80.50 162 LEU A N 1
ATOM 1358 C CA . LEU A 1 162 ? 44.928 33.563 -86.707 1.00 80.50 162 LEU A CA 1
ATOM 1359 C C . LEU A 1 162 ? 44.998 34.880 -87.492 1.00 80.50 162 LEU A C 1
ATOM 1361 O O . LEU A 1 162 ? 44.812 34.863 -88.697 1.00 80.50 162 LEU A O 1
ATOM 1365 N N . LEU A 1 163 ? 45.380 35.991 -86.852 1.00 85.94 163 LEU A N 1
ATOM 1366 C CA . LEU A 1 163 ? 45.553 37.289 -87.524 1.00 85.94 163 LEU A CA 1
ATOM 1367 C C . LEU A 1 163 ? 46.617 37.265 -88.633 1.00 85.94 163 LEU A C 1
ATOM 1369 O O . LEU A 1 163 ? 46.492 37.968 -89.634 1.00 85.94 163 LEU A O 1
ATOM 1373 N N . ALA A 1 164 ? 47.694 36.499 -88.445 1.00 81.50 164 ALA A N 1
ATOM 1374 C CA . ALA A 1 164 ? 48.707 36.308 -89.479 1.00 81.50 164 ALA A CA 1
ATOM 1375 C C . ALA A 1 164 ? 48.155 35.484 -90.651 1.00 81.50 164 ALA A C 1
ATOM 1377 O O . ALA A 1 164 ? 48.355 35.878 -91.795 1.00 81.50 164 ALA A O 1
ATOM 1378 N N . ALA A 1 165 ? 47.424 34.404 -90.357 1.00 78.50 165 ALA A N 1
ATOM 1379 C CA . ALA A 1 165 ? 46.773 33.560 -91.353 1.00 78.50 165 ALA A CA 1
ATOM 1380 C C . ALA A 1 165 ? 45.694 34.321 -92.142 1.00 78.50 165 ALA A C 1
ATOM 1382 O O . ALA A 1 165 ? 45.630 34.190 -93.357 1.00 78.50 165 ALA A O 1
ATOM 1383 N N . GLU A 1 166 ? 44.899 35.170 -91.483 1.00 79.94 166 GLU A N 1
ATOM 1384 C CA . GLU A 1 166 ? 43.908 36.048 -92.122 1.00 79.94 166 GLU A CA 1
ATOM 1385 C C . GLU A 1 166 ? 44.575 37.057 -93.067 1.00 79.94 166 GLU A C 1
ATOM 1387 O O . GLU A 1 166 ? 44.100 37.270 -94.178 1.00 79.94 166 GLU A O 1
ATOM 1392 N N . LYS A 1 167 ? 45.718 37.639 -92.676 1.00 81.12 167 LYS A N 1
ATOM 1393 C CA . LYS A 1 167 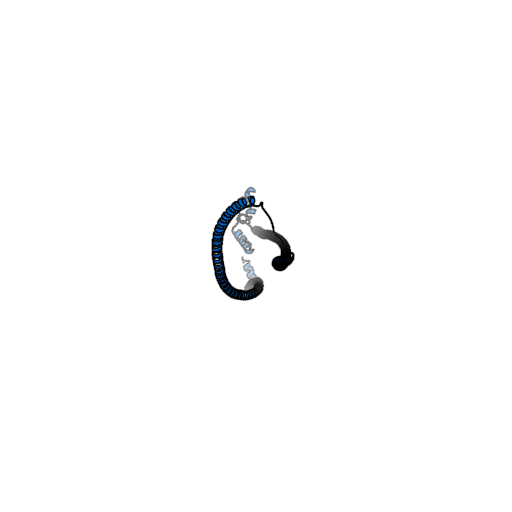? 46.491 38.530 -93.558 1.00 81.12 167 LYS A CA 1
ATOM 1394 C C . LYS A 1 167 ? 47.094 37.806 -94.758 1.00 81.12 167 LYS A C 1
ATOM 1396 O O . LYS A 1 167 ? 47.085 38.363 -95.850 1.00 81.12 167 LYS A O 1
ATOM 1401 N N . THR A 1 168 ? 47.633 36.601 -94.568 1.00 75.56 168 THR A N 1
ATOM 1402 C CA . THR A 1 168 ? 48.147 35.800 -95.689 1.00 75.56 168 THR A CA 1
ATOM 1403 C C . THR A 1 168 ? 47.022 35.321 -96.595 1.00 75.56 168 THR A C 1
ATOM 1405 O O . THR A 1 168 ? 47.202 35.313 -97.801 1.00 75.56 168 THR A O 1
ATOM 1408 N N . HIS A 1 169 ? 45.857 34.981 -96.038 1.00 74.12 169 HIS A N 1
ATOM 1409 C CA . HIS A 1 169 ? 44.680 34.620 -96.823 1.00 74.12 169 HIS A CA 1
ATOM 1410 C C . HIS A 1 169 ? 44.213 35.802 -97.672 1.00 74.12 169 HIS A C 1
ATOM 1412 O O . HIS A 1 169 ? 44.039 35.632 -98.866 1.00 74.12 169 HIS A O 1
ATOM 1418 N N . GLY A 1 170 ? 44.122 37.011 -97.104 1.00 79.00 170 GLY A N 1
ATOM 1419 C CA . GLY A 1 170 ? 43.796 38.210 -97.883 1.00 79.00 170 GLY A CA 1
ATOM 1420 C C . GLY A 1 170 ? 44.811 38.504 -98.997 1.00 79.00 170 GLY A C 1
ATOM 1421 O O . GLY A 1 170 ? 44.416 38.847 -100.103 1.00 79.00 170 GLY A O 1
ATOM 1422 N N . ALA A 1 171 ? 46.111 38.304 -98.747 1.00 76.94 171 ALA A N 1
ATOM 1423 C CA . ALA A 1 171 ? 47.136 38.444 -99.786 1.00 76.94 171 ALA A CA 1
ATOM 1424 C C . ALA A 1 171 ? 47.014 37.370 -100.884 1.00 76.94 171 ALA A C 1
ATOM 1426 O O . ALA A 1 171 ? 47.192 37.675 -102.060 1.00 76.94 171 ALA A O 1
ATOM 1427 N N . HIS A 1 172 ? 46.690 36.129 -100.514 1.00 73.81 172 HIS A N 1
ATOM 1428 C CA . HIS A 1 172 ? 46.450 35.057 -101.477 1.00 73.81 172 HIS A CA 1
ATOM 1429 C C . HIS A 1 172 ? 45.142 35.241 -102.246 1.00 73.81 172 HIS A C 1
ATOM 1431 O O . HIS A 1 172 ? 45.122 34.921 -103.424 1.00 73.81 172 HIS A O 1
ATOM 1437 N N . ASP A 1 173 ? 44.091 35.801 -101.648 1.00 77.25 173 ASP A N 1
ATOM 1438 C CA . ASP A 1 173 ? 42.859 36.152 -102.364 1.00 77.25 173 ASP A CA 1
ATOM 1439 C C . ASP A 1 173 ? 43.138 37.227 -103.428 1.00 77.25 173 ASP A C 1
ATOM 1441 O O . ASP A 1 173 ? 42.693 37.095 -104.565 1.00 77.25 173 ASP A O 1
ATOM 1445 N N . GLU A 1 174 ? 43.956 38.239 -103.110 1.00 75.81 174 GLU A N 1
ATOM 1446 C CA . GLU A 1 174 ? 44.409 39.244 -104.086 1.00 75.81 174 GLU A CA 1
ATOM 1447 C C . GLU A 1 174 ? 45.292 38.640 -105.198 1.00 75.81 174 GLU A C 1
ATOM 1449 O O . GLU A 1 174 ? 45.272 39.108 -106.339 1.00 75.81 174 GLU A O 1
ATOM 1454 N N . GLU A 1 175 ? 46.097 37.617 -104.892 1.00 76.44 175 GLU A N 1
ATOM 1455 C CA . GLU A 1 175 ? 46.866 36.864 -105.893 1.00 76.44 175 GLU A CA 1
ATOM 1456 C C . GLU A 1 175 ? 45.965 35.966 -106.748 1.00 76.44 175 GLU A C 1
ATOM 1458 O O . GLU A 1 175 ? 46.160 35.900 -107.959 1.00 76.44 175 GLU A O 1
ATOM 1463 N N . ILE A 1 176 ? 44.964 35.317 -106.153 1.00 75.81 176 ILE A N 1
ATOM 1464 C CA . ILE A 1 176 ? 43.981 34.490 -106.857 1.00 75.81 176 ILE A CA 1
ATOM 1465 C C . ILE A 1 176 ? 43.151 35.360 -107.800 1.00 75.81 176 ILE A C 1
ATOM 1467 O O . ILE A 1 176 ? 43.003 34.982 -108.955 1.00 75.81 176 ILE A O 1
ATOM 1471 N N . GLU A 1 177 ? 42.703 36.551 -107.394 1.00 77.06 177 GLU A N 1
ATOM 1472 C CA . GLU A 1 177 ? 42.006 37.475 -108.303 1.00 77.06 177 GLU A CA 1
ATOM 1473 C C . GLU A 1 177 ? 42.876 37.876 -109.507 1.00 77.06 177 GLU A C 1
ATOM 1475 O O . GLU A 1 177 ? 42.376 37.973 -110.632 1.00 77.06 177 GLU A O 1
ATOM 1480 N N . LYS A 1 178 ? 44.189 38.064 -109.304 1.00 76.25 178 LYS A N 1
ATOM 1481 C CA . LYS A 1 178 ? 45.134 38.315 -110.406 1.00 76.25 178 LYS A CA 1
ATOM 1482 C C . LYS A 1 178 ? 45.286 37.090 -111.296 1.00 76.25 178 LYS A C 1
ATOM 1484 O O . LYS A 1 178 ? 45.161 37.223 -112.508 1.00 76.25 178 LYS A O 1
ATOM 1489 N N . TYR A 1 179 ? 45.468 35.903 -110.719 1.00 75.00 179 TYR A N 1
ATOM 1490 C CA . TYR A 1 179 ? 45.567 34.668 -111.493 1.00 75.00 179 TYR A CA 1
ATOM 1491 C C . TYR A 1 179 ? 44.270 34.340 -112.237 1.00 75.00 179 TYR A C 1
ATOM 1493 O O . TYR A 1 179 ? 44.342 33.863 -113.357 1.00 75.00 179 TYR A O 1
ATOM 1501 N N . GLU A 1 180 ? 43.091 34.637 -111.693 1.00 74.81 180 GLU A N 1
ATOM 1502 C CA . GLU A 1 180 ? 41.806 34.491 -112.388 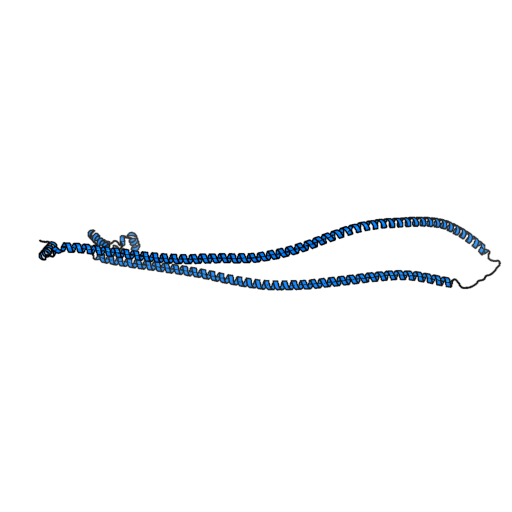1.00 74.81 180 GLU A CA 1
ATOM 1503 C C . GLU A 1 180 ? 41.614 35.533 -113.504 1.00 74.81 180 GLU A C 1
ATOM 1505 O O . GLU A 1 180 ? 40.885 35.290 -114.471 1.00 74.81 180 GLU A O 1
ATOM 1510 N N . SER A 1 181 ? 42.230 36.711 -113.387 1.00 73.06 181 SER A N 1
ATOM 1511 C CA . SER A 1 181 ? 42.307 37.691 -114.477 1.00 73.06 181 SER A CA 1
ATOM 1512 C C . SER A 1 181 ? 43.256 37.210 -115.579 1.00 73.06 181 SER A C 1
ATOM 1514 O O . SER A 1 181 ? 42.883 37.214 -116.752 1.00 73.06 181 SER A O 1
ATOM 1516 N N . ASP A 1 182 ? 44.437 36.722 -115.202 1.00 72.75 182 ASP A N 1
ATOM 1517 C CA . ASP A 1 182 ? 45.436 36.182 -116.124 1.00 72.75 182 ASP A CA 1
ATOM 1518 C C . ASP A 1 182 ? 44.916 34.916 -116.822 1.00 72.75 182 ASP A C 1
ATOM 1520 O O . ASP A 1 182 ? 45.100 34.757 -118.025 1.00 72.75 182 ASP A O 1
ATOM 1524 N N . LEU A 1 183 ? 44.187 34.044 -116.114 1.00 67.25 183 LEU A N 1
ATOM 1525 C CA . LEU A 1 183 ? 43.565 32.850 -116.692 1.00 67.25 183 LEU A CA 1
ATOM 1526 C C . LEU A 1 183 ? 42.505 33.227 -117.731 1.00 67.25 183 LEU A C 1
ATOM 1528 O O . LEU A 1 183 ? 42.450 32.606 -118.783 1.00 67.25 183 LEU A O 1
ATOM 1532 N N . ARG A 1 184 ? 41.718 34.287 -117.501 1.00 72.00 184 ARG A N 1
ATOM 1533 C CA . ARG A 1 184 ? 40.762 34.804 -118.499 1.00 72.00 184 ARG A CA 1
ATOM 1534 C C . ARG A 1 184 ? 41.458 35.373 -119.735 1.00 72.00 184 ARG A C 1
ATOM 1536 O O . ARG A 1 184 ? 40.924 35.281 -120.842 1.00 72.00 184 ARG A O 1
ATOM 1543 N N . GLU A 1 185 ? 42.647 35.945 -119.574 1.00 68.94 185 GLU A N 1
ATOM 1544 C CA . GLU A 1 185 ? 43.456 36.432 -120.690 1.00 68.94 185 GLU A CA 1
ATOM 1545 C C . GLU A 1 185 ? 44.125 35.281 -121.458 1.00 68.94 185 GLU A C 1
ATOM 1547 O O . GLU A 1 185 ? 44.130 35.286 -122.692 1.00 68.94 185 GLU A O 1
ATOM 1552 N N . VAL A 1 186 ? 44.583 34.247 -120.748 1.00 68.06 186 VAL A N 1
ATOM 1553 C CA . VAL A 1 186 ? 45.129 33.010 -121.321 1.00 68.06 186 VAL A CA 1
ATOM 1554 C C . VAL A 1 186 ? 44.045 32.184 -122.013 1.00 68.06 186 VAL A C 1
ATOM 1556 O O . VAL A 1 186 ? 44.291 31.710 -123.112 1.00 68.06 186 VAL A O 1
ATOM 1559 N N . GLU A 1 187 ? 42.833 32.071 -121.472 1.00 64.06 187 GLU A N 1
ATOM 1560 C CA . GLU A 1 187 ? 41.700 31.397 -122.125 1.00 64.06 187 GLU A CA 1
ATOM 1561 C C . GLU A 1 187 ? 41.248 32.141 -123.393 1.00 64.06 187 GLU A C 1
ATOM 1563 O O . GLU A 1 187 ? 40.874 31.514 -124.386 1.00 64.06 187 GLU A O 1
ATOM 1568 N N . ARG A 1 188 ? 41.341 33.481 -123.414 1.00 65.56 188 ARG A N 1
ATOM 1569 C CA . ARG A 1 188 ? 41.119 34.283 -124.630 1.00 65.56 188 ARG A CA 1
ATOM 1570 C C . ARG A 1 188 ? 42.205 34.023 -125.680 1.00 65.56 188 ARG A C 1
ATOM 1572 O O . ARG A 1 188 ? 41.879 33.852 -126.852 1.00 65.56 188 ARG A O 1
ATOM 1579 N N . LEU A 1 189 ? 43.470 33.952 -125.261 1.00 60.72 189 LEU A N 1
ATOM 1580 C CA . LEU A 1 189 ? 44.610 33.646 -126.133 1.00 60.72 189 LEU A CA 1
ATOM 1581 C C . LEU A 1 189 ? 44.611 32.183 -126.600 1.00 60.72 189 LEU A C 1
ATOM 1583 O O . LEU A 1 189 ? 45.008 31.917 -127.729 1.00 60.72 189 LEU A O 1
ATOM 1587 N N . GLN A 1 190 ? 44.113 31.251 -125.785 1.00 55.31 190 GLN A N 1
ATOM 1588 C CA . GLN A 1 190 ? 43.930 29.843 -126.127 1.00 55.31 190 GLN A CA 1
ATOM 1589 C C . GLN A 1 190 ? 42.833 29.681 -127.181 1.00 55.31 190 GLN A C 1
ATOM 1591 O O . GLN A 1 190 ? 43.041 28.955 -128.144 1.00 55.31 190 GLN A O 1
ATOM 1596 N N . LYS A 1 191 ? 41.729 30.435 -127.091 1.00 57.88 191 LYS A N 1
ATOM 1597 C CA . LYS A 1 191 ? 40.693 30.468 -128.139 1.00 57.88 191 LYS A CA 1
ATOM 1598 C C . LYS A 1 191 ? 41.211 31.006 -129.482 1.00 57.88 191 LYS A C 1
ATOM 1600 O O . LYS A 1 191 ? 40.770 30.545 -130.527 1.00 57.88 191 LYS A O 1
ATOM 1605 N N . GLU A 1 192 ? 42.166 31.941 -129.467 1.00 57.91 192 GLU A N 1
ATOM 1606 C CA . GLU A 1 192 ? 42.838 32.459 -130.675 1.00 57.91 192 GLU A CA 1
ATOM 1607 C C . GLU A 1 192 ? 43.975 31.550 -131.191 1.00 57.91 192 GLU A C 1
ATOM 1609 O O . GLU A 1 192 ? 44.351 31.635 -132.365 1.00 57.91 192 GLU A O 1
ATOM 1614 N N . TYR A 1 193 ? 44.527 30.683 -130.334 1.00 50.94 193 TYR A N 1
ATOM 1615 C CA . TYR A 1 193 ? 45.552 29.692 -130.681 1.00 50.94 193 TYR A CA 1
ATOM 1616 C C . TYR A 1 193 ? 44.963 28.333 -131.103 1.00 50.94 193 TYR A C 1
ATOM 1618 O O . TYR A 1 193 ? 45.586 27.634 -131.899 1.00 50.94 193 TYR A O 1
ATOM 1626 N N . GLU A 1 194 ? 43.763 27.973 -130.638 1.00 48.72 194 GLU A N 1
ATOM 1627 C CA . GLU A 1 194 ? 43.043 26.745 -131.016 1.00 48.72 194 GLU A CA 1
ATOM 1628 C C . GLU A 1 194 ? 42.462 26.817 -132.440 1.00 48.72 194 GLU A C 1
ATOM 1630 O O . GLU A 1 194 ? 42.462 25.800 -133.130 1.00 48.72 194 GLU A O 1
ATOM 1635 N N . ASP A 1 195 ? 42.133 28.011 -132.957 1.00 48.81 195 ASP A N 1
ATOM 1636 C CA . ASP A 1 195 ? 41.855 28.231 -134.395 1.00 48.81 195 ASP A CA 1
ATOM 1637 C C . ASP A 1 195 ? 43.128 28.151 -135.273 1.00 48.81 195 ASP A C 1
ATOM 1639 O O . ASP A 1 195 ? 43.049 28.118 -136.502 1.00 48.81 195 ASP A O 1
ATOM 1643 N N . LYS A 1 196 ? 44.321 28.106 -134.661 1.00 43.22 196 LYS A N 1
ATOM 1644 C CA . LYS A 1 196 ? 45.629 28.039 -135.343 1.00 43.22 196 LYS A CA 1
ATOM 1645 C C . LYS A 1 196 ? 46.351 26.706 -135.168 1.00 43.22 196 LYS A C 1
ATOM 1647 O O . LYS A 1 196 ? 47.524 26.596 -135.524 1.00 43.22 196 LYS A O 1
ATOM 1652 N N . LEU A 1 197 ? 45.661 25.678 -134.682 1.00 39.69 197 LEU A N 1
ATOM 1653 C CA . LEU A 1 197 ? 46.204 24.327 -134.598 1.00 39.69 197 LEU A CA 1
ATOM 1654 C C . LEU A 1 197 ? 45.781 23.481 -135.812 1.00 39.69 197 LEU A C 1
ATOM 1656 O O . LEU A 1 197 ? 45.114 22.461 -135.668 1.00 39.69 197 LEU A O 1
ATOM 1660 N N . GLN A 1 198 ? 46.160 23.893 -137.027 1.00 36.88 198 GLN A N 1
ATOM 1661 C CA . GLN A 1 198 ? 46.015 23.031 -138.207 1.00 36.88 198 GLN A CA 1
ATOM 1662 C C . GLN A 1 198 ? 47.083 23.294 -139.280 1.00 36.88 198 GLN A C 1
ATOM 1664 O O . GLN A 1 198 ? 46.760 23.544 -140.432 1.00 36.88 198 GLN A O 1
ATOM 1669 N N . ASP A 1 199 ? 48.359 23.220 -138.892 1.00 32.31 199 ASP A N 1
ATOM 1670 C CA . ASP A 1 199 ? 49.410 22.693 -139.770 1.00 32.31 199 ASP A CA 1
ATOM 1671 C C . ASP A 1 199 ? 50.573 22.123 -138.934 1.00 32.31 199 ASP A C 1
ATOM 1673 O O . ASP A 1 199 ? 51.270 22.835 -138.219 1.00 32.31 199 ASP A O 1
ATOM 1677 N N . GLU A 1 200 ? 50.690 20.795 -139.027 1.00 31.02 200 GLU A N 1
ATOM 1678 C CA . GLU A 1 200 ? 51.826 19.902 -138.747 1.00 31.02 200 GLU A CA 1
ATOM 1679 C C . GLU A 1 200 ? 52.534 19.992 -137.373 1.00 31.02 200 GLU A C 1
ATOM 1681 O O . GLU A 1 200 ? 53.304 20.891 -137.069 1.00 31.02 200 GLU A O 1
ATOM 1686 N N . SER A 1 201 ? 52.260 19.074 -136.440 1.00 27.12 201 SER A N 1
ATOM 1687 C CA . SER A 1 201 ? 52.684 17.658 -136.400 1.00 27.12 201 SER A CA 1
ATOM 1688 C C . SER A 1 201 ? 53.974 17.439 -135.594 1.00 27.12 201 SER A C 1
ATOM 1690 O O . SER A 1 201 ? 55.067 17.803 -136.008 1.00 27.12 201 SER A O 1
ATOM 1692 N N . GLN A 1 202 ? 53.790 16.690 -134.500 1.00 27.06 202 GLN A N 1
ATOM 1693 C CA . GLN A 1 202 ? 54.692 15.655 -133.984 1.00 27.06 202 GLN A CA 1
ATOM 1694 C C . GLN A 1 202 ? 56.029 16.078 -133.347 1.00 27.06 202 GLN A C 1
ATOM 1696 O O . GLN A 1 202 ? 56.957 16.515 -134.010 1.00 27.06 202 GLN A O 1
ATOM 1701 N N . ASN A 1 203 ? 56.257 15.667 -132.096 1.00 27.12 203 ASN A N 1
ATOM 1702 C CA . ASN A 1 203 ? 56.676 14.284 -131.849 1.00 27.12 203 ASN A CA 1
ATOM 1703 C C . ASN A 1 203 ? 56.774 13.920 -130.360 1.00 27.12 203 ASN A C 1
ATOM 1705 O O . ASN A 1 203 ? 57.209 14.720 -129.542 1.00 27.12 203 ASN A O 1
ATOM 1709 N N . ALA A 1 204 ? 56.416 12.653 -130.112 1.00 29.48 204 ALA A N 1
ATOM 1710 C CA . ALA A 1 204 ? 56.936 11.691 -129.132 1.00 29.48 204 ALA A CA 1
ATOM 1711 C C . ALA A 1 204 ? 57.149 12.162 -127.672 1.00 29.48 204 ALA A C 1
ATOM 1713 O O . ALA A 1 204 ? 57.988 12.997 -127.379 1.00 29.48 204 ALA A O 1
ATOM 1714 N N . GLY A 1 205 ? 56.495 11.609 -126.651 1.00 27.23 205 GLY A N 1
ATOM 1715 C CA . GLY A 1 205 ? 56.141 10.206 -126.465 1.00 27.23 205 GLY A CA 1
ATOM 1716 C C . GLY A 1 205 ? 57.353 9.397 -125.999 1.00 27.23 205 GLY A C 1
ATOM 1717 O O . GLY A 1 205 ? 58.113 8.926 -126.836 1.00 27.23 205 GLY A O 1
ATOM 1718 N N . ARG A 1 206 ? 57.478 9.147 -124.687 1.00 28.02 206 ARG A N 1
ATOM 1719 C CA . ARG A 1 206 ? 57.498 7.768 -124.167 1.00 28.02 206 ARG A CA 1
ATOM 1720 C C . ARG A 1 206 ? 57.498 7.674 -122.639 1.00 28.02 206 ARG A C 1
ATOM 1722 O O . ARG A 1 206 ? 58.388 8.163 -121.959 1.00 28.02 206 ARG A O 1
ATOM 1729 N N . ASN A 1 207 ? 56.508 6.915 -122.184 1.00 30.94 207 ASN A N 1
ATOM 1730 C CA . ASN A 1 207 ? 56.447 6.096 -120.979 1.00 30.94 207 ASN A CA 1
ATOM 1731 C C . ASN A 1 207 ? 57.789 5.478 -120.555 1.00 30.94 207 ASN A C 1
ATOM 1733 O O . ASN A 1 207 ? 58.491 4.905 -121.391 1.00 30.94 207 ASN A O 1
ATOM 1737 N N . LEU A 1 208 ? 58.013 5.412 -119.240 1.00 26.95 208 LEU A N 1
ATOM 1738 C CA . LEU A 1 208 ? 58.670 4.273 -118.603 1.00 26.95 208 LEU A CA 1
ATOM 1739 C C . LEU A 1 208 ? 57.843 3.849 -117.384 1.00 26.95 208 LEU A C 1
ATOM 1741 O O . LEU A 1 208 ? 57.382 4.681 -116.609 1.00 26.95 208 LEU A O 1
ATOM 1745 N N . ALA A 1 209 ? 57.593 2.551 -117.295 1.00 31.48 209 ALA A N 1
ATOM 1746 C CA . ALA A 1 209 ? 56.647 1.932 -116.392 1.00 31.48 209 ALA A CA 1
ATOM 1747 C C . ALA A 1 209 ? 57.275 1.516 -115.051 1.00 31.48 209 ALA A C 1
ATOM 1749 O O . ALA A 1 209 ? 58.434 1.114 -115.014 1.00 31.48 209 ALA A O 1
ATOM 1750 N N . LEU A 1 210 ? 56.382 1.495 -114.055 1.00 38.06 210 LEU A N 1
ATOM 1751 C CA . LEU A 1 210 ? 56.270 0.627 -112.874 1.00 38.06 210 LEU A CA 1
ATOM 1752 C C . LEU A 1 210 ? 57.196 0.805 -111.654 1.00 38.06 210 LEU A C 1
ATOM 1754 O O . LEU A 1 210 ? 58.416 0.816 -111.736 1.00 38.06 210 LEU A O 1
ATOM 1758 N N . GLU A 1 211 ? 56.485 0.777 -110.517 1.00 48.72 211 GLU A N 1
ATOM 1759 C CA . GLU A 1 211 ? 56.873 0.356 -109.163 1.00 48.72 211 GLU A CA 1
ATOM 1760 C C . GLU A 1 211 ? 57.689 1.312 -108.283 1.00 48.72 211 GLU A C 1
ATOM 1762 O O . GLU A 1 211 ? 58.899 1.216 -108.135 1.00 48.72 211 GLU A O 1
ATOM 1767 N N . GLU A 1 212 ? 56.946 2.139 -107.542 1.00 47.91 212 GLU A N 1
ATOM 1768 C CA . GLU A 1 212 ? 57.283 2.549 -106.167 1.00 47.91 212 GLU A CA 1
ATOM 1769 C C . GLU A 1 212 ? 56.034 3.034 -105.400 1.00 47.91 212 GLU A C 1
ATOM 1771 O O . GLU A 1 212 ? 55.975 2.974 -104.168 1.00 47.91 212 GLU A O 1
ATOM 1776 N N . ASP A 1 213 ? 55.002 3.466 -106.132 1.00 55.81 213 ASP A N 1
ATOM 1777 C CA . ASP A 1 213 ? 53.801 4.091 -105.567 1.00 55.81 213 ASP A CA 1
ATOM 1778 C C . ASP A 1 213 ? 52.903 3.116 -104.792 1.00 55.81 213 ASP A C 1
ATOM 1780 O O . ASP A 1 213 ? 52.383 3.478 -103.740 1.00 55.81 213 ASP A O 1
ATOM 1784 N N . GLN A 1 214 ? 52.825 1.843 -105.196 1.00 50.56 214 GLN A N 1
ATOM 1785 C CA . GLN A 1 214 ? 52.041 0.823 -104.477 1.00 50.56 214 GLN A CA 1
ATOM 1786 C C . GLN A 1 214 ? 52.656 0.433 -103.116 1.00 50.56 214 GLN A C 1
ATOM 1788 O O . GLN A 1 214 ? 51.942 0.072 -102.181 1.00 50.56 214 GLN A O 1
ATOM 1793 N N . ILE A 1 215 ? 53.982 0.561 -102.951 1.00 57.12 215 ILE A N 1
ATOM 1794 C CA . ILE A 1 215 ? 54.660 0.342 -101.658 1.00 57.12 215 ILE A CA 1
ATOM 1795 C C . ILE A 1 215 ? 54.451 1.548 -100.730 1.00 57.12 215 ILE A C 1
ATOM 1797 O O . ILE A 1 215 ? 54.325 1.377 -99.513 1.00 57.12 215 ILE A O 1
ATOM 1801 N N . LYS A 1 216 ? 54.380 2.764 -101.288 1.00 63.03 216 LYS A N 1
ATOM 1802 C CA . LYS A 1 216 ? 54.032 3.986 -100.545 1.00 63.03 216 LYS A CA 1
ATOM 1803 C C . LYS A 1 216 ? 52.573 3.950 -100.086 1.00 63.03 216 LYS A C 1
ATOM 1805 O O . LYS A 1 216 ? 52.310 4.256 -98.928 1.00 63.03 216 LYS A O 1
ATOM 1810 N N . GLU A 1 217 ? 51.662 3.467 -100.926 1.00 62.81 217 GLU A N 1
ATOM 1811 C CA . GLU A 1 217 ? 50.240 3.305 -100.601 1.00 62.81 217 GLU A CA 1
ATOM 1812 C C . GLU A 1 217 ? 50.011 2.236 -99.514 1.00 62.81 217 GLU A C 1
ATOM 1814 O O . GLU A 1 217 ? 49.277 2.472 -98.556 1.00 62.81 217 GLU A O 1
ATOM 1819 N N . TYR A 1 218 ? 50.736 1.107 -99.561 1.00 64.94 218 TYR A N 1
ATOM 1820 C CA . TYR A 1 218 ? 50.721 0.103 -98.486 1.00 64.94 218 TYR A CA 1
ATOM 1821 C C . TYR A 1 218 ? 51.289 0.640 -97.162 1.00 64.94 218 TYR A C 1
ATOM 1823 O O . TYR A 1 218 ? 50.742 0.361 -96.095 1.00 64.94 218 TYR A O 1
ATOM 1831 N N . ARG A 1 219 ? 52.374 1.429 -97.199 1.00 65.44 219 ARG A N 1
ATOM 1832 C CA . ARG A 1 219 ? 52.930 2.076 -95.995 1.00 65.44 219 ARG A CA 1
ATOM 1833 C C . ARG A 1 219 ? 51.983 3.134 -95.426 1.00 65.44 219 ARG A C 1
ATOM 1835 O O . ARG A 1 219 ? 51.825 3.180 -94.211 1.00 65.44 219 ARG A O 1
ATOM 1842 N N . HIS A 1 220 ? 51.309 3.901 -96.281 1.00 75.06 220 HIS A N 1
ATOM 1843 C CA . HIS A 1 220 ? 50.300 4.881 -95.883 1.00 75.06 220 HIS A CA 1
ATOM 1844 C C . HIS A 1 220 ? 49.085 4.207 -95.229 1.00 75.06 220 HIS A C 1
ATOM 1846 O O . HIS A 1 220 ? 48.714 4.555 -94.112 1.00 75.06 220 HIS A O 1
ATOM 1852 N N . LEU A 1 221 ? 48.528 3.165 -95.856 1.00 74.12 221 LEU A N 1
ATOM 1853 C CA . LEU A 1 221 ? 47.425 2.375 -95.295 1.00 74.12 221 LEU A CA 1
ATOM 1854 C C . LEU A 1 221 ? 47.821 1.663 -93.996 1.00 74.12 221 LEU A C 1
ATOM 1856 O O . LEU A 1 221 ? 47.007 1.553 -93.081 1.00 74.12 221 LEU A O 1
ATOM 1860 N N . LYS A 1 222 ? 49.076 1.211 -93.874 1.00 73.00 222 LYS A N 1
ATOM 1861 C CA . LYS A 1 222 ? 49.604 0.624 -92.635 1.00 73.00 222 LYS A CA 1
ATOM 1862 C C . LYS A 1 222 ? 49.751 1.664 -91.522 1.00 73.00 222 LYS A C 1
ATOM 1864 O O . LYS A 1 222 ? 49.454 1.348 -90.373 1.00 73.00 222 LYS A O 1
ATOM 1869 N N . GLU A 1 223 ? 50.169 2.888 -91.834 1.00 76.19 223 GLU A N 1
ATOM 1870 C CA . GLU A 1 223 ? 50.190 3.997 -90.872 1.00 76.19 223 GLU A CA 1
ATOM 1871 C C . GLU A 1 223 ? 48.781 4.448 -90.471 1.00 76.19 223 GLU A C 1
ATOM 1873 O O . GLU A 1 223 ? 48.537 4.707 -89.295 1.00 76.19 223 GLU A O 1
ATOM 1878 N N . GLU A 1 224 ? 47.827 4.503 -91.400 1.00 77.69 224 GLU A N 1
ATOM 1879 C CA . GLU A 1 224 ? 46.428 4.809 -91.085 1.00 77.69 224 GLU A CA 1
ATOM 1880 C C . GLU A 1 224 ? 45.768 3.712 -90.245 1.00 77.69 224 GLU A C 1
ATOM 1882 O O . GLU A 1 224 ? 45.048 4.014 -89.29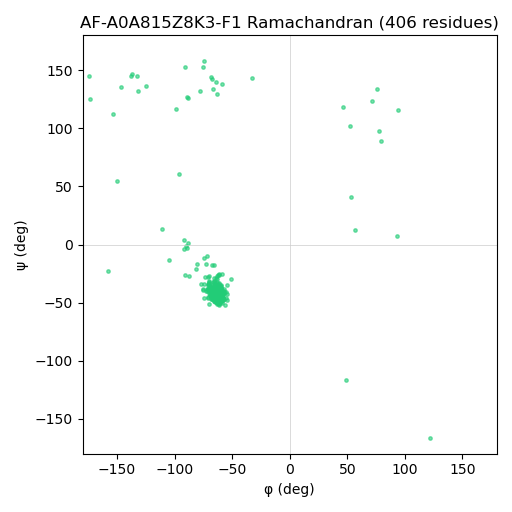1 1.00 77.69 224 GLU A O 1
ATOM 1887 N N . ALA A 1 225 ? 46.046 2.442 -90.548 1.00 77.38 225 ALA A N 1
ATOM 1888 C CA . ALA A 1 225 ? 45.613 1.316 -89.732 1.00 77.38 225 ALA A CA 1
ATOM 1889 C C . ALA A 1 225 ? 46.253 1.363 -88.339 1.00 77.38 225 ALA A C 1
ATOM 1891 O O . ALA A 1 225 ? 45.557 1.134 -87.355 1.00 77.38 225 ALA A O 1
ATOM 1892 N N . ALA A 1 226 ? 47.536 1.729 -88.232 1.00 75.56 226 ALA A N 1
ATOM 1893 C CA . ALA A 1 226 ? 48.205 1.911 -86.946 1.00 75.56 226 ALA A CA 1
ATOM 1894 C C . ALA A 1 226 ? 47.588 3.062 -86.132 1.00 75.56 226 ALA A C 1
ATOM 1896 O O . ALA A 1 226 ? 47.340 2.883 -84.945 1.00 75.56 226 ALA A O 1
ATOM 1897 N N . LYS A 1 227 ? 47.256 4.199 -86.761 1.00 81.19 227 LYS A N 1
ATOM 1898 C CA . LYS A 1 227 ? 46.576 5.334 -86.103 1.00 81.19 227 LYS A CA 1
ATOM 1899 C C . LYS A 1 227 ? 45.171 4.972 -85.613 1.00 81.19 227 LYS A C 1
ATOM 1901 O O . LYS A 1 227 ? 44.801 5.315 -84.491 1.00 81.19 227 LYS A O 1
ATOM 1906 N N . LYS A 1 228 ? 44.392 4.250 -86.424 1.00 81.88 228 LYS A N 1
ATOM 1907 C CA . LYS A 1 228 ? 43.072 3.739 -86.016 1.00 81.88 228 LYS A CA 1
ATOM 1908 C C . LYS A 1 228 ? 43.198 2.692 -84.908 1.00 81.88 228 LYS A C 1
ATOM 1910 O O . LYS A 1 228 ? 42.414 2.703 -83.970 1.00 81.88 228 LYS A O 1
ATOM 1915 N N . MET A 1 229 ? 44.214 1.831 -84.969 1.00 79.69 229 MET A N 1
ATOM 1916 C CA . MET A 1 229 ? 44.488 0.833 -83.933 1.00 79.69 229 MET A CA 1
ATOM 1917 C C . MET A 1 229 ? 44.887 1.482 -82.604 1.00 79.69 229 MET A C 1
ATOM 1919 O O . MET A 1 229 ? 44.428 1.025 -81.564 1.00 79.69 229 MET A O 1
ATOM 1923 N N . THR A 1 230 ? 45.670 2.566 -82.613 1.00 82.44 230 THR A N 1
ATOM 1924 C CA . THR A 1 230 ? 45.969 3.325 -81.388 1.00 82.44 230 THR A CA 1
ATOM 1925 C C . THR A 1 230 ? 44.726 4.005 -80.820 1.00 82.44 230 THR A C 1
ATOM 1927 O O . THR A 1 230 ? 44.516 3.930 -79.617 1.00 82.44 230 THR A O 1
ATOM 1930 N N . GLN A 1 231 ? 43.861 4.579 -81.666 1.00 85.62 231 GLN A N 1
ATOM 1931 C CA . GLN A 1 231 ? 42.589 5.169 -81.222 1.00 85.62 231 GLN A CA 1
ATOM 1932 C C . GLN A 1 231 ? 41.673 4.119 -80.581 1.00 85.62 231 GLN A C 1
ATOM 1934 O O . GLN A 1 231 ? 41.218 4.306 -79.458 1.00 85.62 231 GLN A O 1
ATOM 1939 N N . PHE A 1 232 ? 41.475 2.973 -81.239 1.00 85.75 232 PHE A N 1
ATOM 1940 C CA . PHE A 1 232 ? 40.673 1.885 -80.677 1.00 85.75 232 PHE A CA 1
ATOM 1941 C C . PHE A 1 232 ? 41.304 1.263 -79.424 1.00 85.75 232 PHE A C 1
ATOM 1943 O O . PHE A 1 232 ? 40.573 0.834 -78.537 1.00 85.75 232 PHE A O 1
ATOM 1950 N N . SER A 1 233 ? 42.637 1.233 -79.314 1.00 83.56 233 SER A N 1
ATOM 1951 C CA . SER A 1 233 ? 43.326 0.777 -78.098 1.00 83.56 233 SER A CA 1
ATOM 1952 C C . SER A 1 233 ? 43.117 1.745 -76.932 1.00 83.56 233 SER A C 1
ATOM 1954 O O . SER A 1 233 ? 42.853 1.301 -75.821 1.00 83.56 233 SER A O 1
ATOM 1956 N N . GLU A 1 234 ? 43.193 3.058 -77.167 1.00 85.19 234 GLU A N 1
ATOM 1957 C CA . GLU A 1 234 ? 42.933 4.073 -76.138 1.00 85.19 234 GLU A CA 1
ATOM 1958 C C . GLU A 1 234 ? 41.464 4.061 -75.682 1.00 85.19 234 GLU A C 1
ATOM 1960 O O . GLU A 1 234 ? 41.186 4.155 -74.483 1.00 85.19 234 GLU A O 1
ATOM 1965 N N . GLU A 1 235 ? 40.524 3.895 -76.619 1.00 90.56 235 GLU A N 1
ATOM 1966 C CA . GLU A 1 235 ? 39.098 3.724 -76.321 1.00 90.56 235 GLU A CA 1
ATOM 1967 C C . GLU A 1 235 ? 38.840 2.438 -75.525 1.00 90.56 235 GLU A C 1
ATOM 1969 O O . GLU A 1 235 ? 38.135 2.476 -74.514 1.00 90.56 235 GLU A O 1
ATOM 1974 N N . TYR A 1 236 ? 39.459 1.320 -75.918 1.00 91.38 236 TYR A N 1
ATOM 1975 C CA . TYR A 1 236 ? 39.379 0.055 -75.188 1.00 91.38 236 TYR A CA 1
ATOM 1976 C C . TYR A 1 236 ? 39.913 0.197 -73.757 1.00 91.38 236 TYR A C 1
ATOM 1978 O O . TYR A 1 236 ? 39.213 -0.156 -72.812 1.00 91.38 236 TYR A O 1
ATOM 1986 N N . ASP A 1 237 ? 41.093 0.794 -73.572 1.00 90.44 237 ASP A N 1
ATOM 1987 C CA . ASP A 1 237 ? 41.696 1.000 -72.249 1.00 90.44 237 ASP A CA 1
ATOM 1988 C C . ASP A 1 237 ? 40.883 1.969 -71.373 1.00 90.44 237 ASP A C 1
ATOM 1990 O O . ASP A 1 237 ? 40.927 1.907 -70.140 1.00 90.44 237 ASP A O 1
ATOM 1994 N N . SER A 1 238 ? 40.155 2.914 -71.975 1.00 92.62 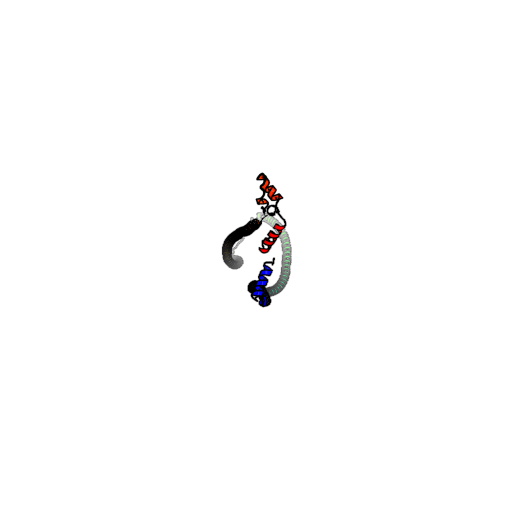238 SER A N 1
ATOM 1995 C CA . SER A 1 238 ? 39.212 3.778 -71.259 1.00 92.62 238 SER A CA 1
ATOM 1996 C C . SER A 1 238 ? 37.979 2.998 -70.796 1.00 92.62 238 SER A C 1
ATOM 1998 O O . SER A 1 238 ? 37.557 3.145 -69.648 1.00 92.62 238 SER A O 1
ATOM 2000 N N . ILE A 1 239 ? 37.411 2.162 -71.670 1.00 92.31 239 ILE A N 1
ATOM 2001 C CA . ILE A 1 239 ? 36.234 1.338 -71.368 1.00 92.31 239 ILE A CA 1
ATOM 2002 C C . ILE A 1 239 ? 36.572 0.262 -70.331 1.00 92.31 239 ILE A C 1
ATOM 2004 O O . ILE A 1 239 ? 35.810 0.086 -69.385 1.00 92.31 239 ILE A O 1
ATOM 2008 N N . ASP A 1 240 ? 37.722 -0.406 -70.447 1.00 92.06 240 ASP A N 1
ATOM 2009 C CA . ASP A 1 240 ? 38.169 -1.423 -69.490 1.00 92.06 240 ASP A CA 1
ATOM 2010 C C . ASP A 1 240 ? 38.372 -0.819 -68.093 1.00 92.06 240 ASP A C 1
ATOM 2012 O O . ASP A 1 240 ? 37.850 -1.335 -67.103 1.00 92.06 240 ASP A O 1
ATOM 2016 N N . ARG A 1 241 ? 39.016 0.355 -68.000 1.00 92.25 241 ARG A N 1
ATOM 2017 C CA . ARG A 1 241 ? 39.137 1.080 -66.725 1.00 92.25 241 ARG A CA 1
ATOM 2018 C C . ARG A 1 241 ? 37.777 1.437 -66.134 1.00 92.25 241 ARG A C 1
ATOM 2020 O O . ARG A 1 241 ? 37.580 1.238 -64.936 1.00 92.25 241 ARG A O 1
ATOM 2027 N N . GLN A 1 242 ? 36.842 1.922 -66.951 1.00 92.88 242 GLN A N 1
ATOM 2028 C CA . GLN A 1 242 ? 35.489 2.229 -66.489 1.00 92.88 242 GLN A CA 1
ATOM 2029 C C . GLN A 1 242 ? 34.764 0.967 -65.998 1.00 92.88 242 GLN A C 1
ATOM 2031 O O . GLN A 1 242 ? 34.174 0.982 -64.920 1.00 92.88 242 GLN A O 1
ATOM 2036 N N . GLN A 1 243 ? 34.883 -0.150 -66.720 1.00 93.75 243 GLN A N 1
ATOM 2037 C CA . GLN A 1 243 ? 34.295 -1.430 -66.332 1.00 93.75 243 GLN A CA 1
ATOM 2038 C C . GLN A 1 243 ? 34.856 -1.939 -64.996 1.00 93.75 243 GLN A C 1
ATOM 2040 O O . GLN A 1 243 ? 34.098 -2.459 -64.174 1.00 93.75 243 GLN A O 1
ATOM 2045 N N . GLN A 1 244 ? 36.161 -1.781 -64.744 1.00 93.56 244 GLN A N 1
ATOM 2046 C CA . GLN A 1 244 ? 36.749 -2.150 -63.452 1.00 93.56 244 GLN A CA 1
ATOM 2047 C C . GLN A 1 244 ? 36.233 -1.266 -62.312 1.00 93.56 244 GLN A C 1
ATOM 2049 O O . GLN A 1 244 ? 35.907 -1.785 -61.244 1.00 93.56 244 GLN A O 1
ATOM 2054 N N . VAL A 1 245 ? 36.098 0.046 -62.536 1.00 94.62 245 VAL A N 1
ATOM 2055 C CA . VAL A 1 245 ? 35.506 0.967 -61.551 1.00 94.62 245 VAL A CA 1
ATOM 2056 C C . VAL A 1 245 ? 34.063 0.564 -61.241 1.00 94.62 245 VAL A C 1
ATOM 2058 O O . VAL A 1 245 ? 33.720 0.366 -60.074 1.00 94.62 245 VAL A O 1
ATOM 2061 N N . ASP A 1 246 ? 33.240 0.336 -62.263 1.00 92.25 246 ASP A N 1
ATOM 2062 C CA . ASP A 1 246 ? 31.842 -0.068 -62.091 1.00 92.25 246 ASP A CA 1
ATOM 2063 C C . ASP A 1 246 ? 31.717 -1.418 -61.372 1.00 92.25 246 ASP A C 1
ATOM 2065 O O . ASP A 1 246 ? 30.858 -1.585 -60.504 1.00 92.25 246 ASP A O 1
ATOM 2069 N N . LYS A 1 247 ? 32.623 -2.366 -61.648 1.00 94.62 247 LYS A N 1
ATOM 2070 C CA . LYS A 1 247 ? 32.689 -3.646 -60.934 1.00 94.62 247 LYS A CA 1
ATOM 2071 C C . LYS A 1 247 ? 33.020 -3.458 -59.452 1.00 94.62 247 LYS A C 1
ATOM 2073 O O . LYS A 1 247 ? 32.353 -4.054 -58.608 1.00 94.62 247 LYS A O 1
ATOM 2078 N N . THR A 1 248 ? 34.001 -2.616 -59.117 1.00 94.56 248 THR A N 1
AT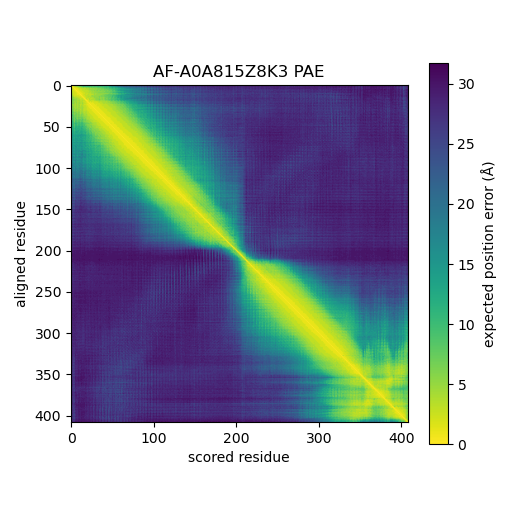OM 2079 C CA . THR A 1 248 ? 34.328 -2.320 -57.710 1.00 94.56 248 THR A CA 1
ATOM 2080 C C . THR A 1 248 ? 33.182 -1.619 -56.979 1.00 94.56 248 THR A C 1
ATOM 2082 O O . THR A 1 248 ? 32.872 -1.989 -55.845 1.00 94.56 248 THR A O 1
ATOM 2085 N N . ASN A 1 249 ? 32.493 -0.683 -57.639 1.00 94.88 249 ASN A N 1
ATOM 2086 C CA . ASN A 1 249 ? 31.315 -0.012 -57.089 1.00 94.88 249 ASN A CA 1
ATOM 2087 C C . ASN A 1 249 ? 30.170 -1.004 -56.843 1.00 94.88 249 ASN A C 1
ATOM 2089 O O . ASN A 1 249 ? 29.554 -0.984 -55.779 1.00 94.88 249 ASN A O 1
ATOM 2093 N N . LEU A 1 250 ? 29.920 -1.919 -57.786 1.00 94.94 250 LEU A N 1
ATOM 2094 C CA . LEU A 1 250 ? 28.916 -2.971 -57.630 1.00 94.94 250 LEU A CA 1
ATOM 2095 C C . LEU A 1 250 ? 29.244 -3.897 -56.451 1.00 94.94 250 LEU A C 1
ATOM 2097 O O . LEU A 1 250 ? 28.361 -4.225 -55.661 1.00 94.94 250 LEU A O 1
ATOM 2101 N N . GLU A 1 251 ? 30.504 -4.311 -56.304 1.00 95.75 251 GLU A N 1
ATOM 2102 C CA . GLU A 1 251 ? 30.938 -5.136 -55.172 1.00 95.75 251 GLU A CA 1
ATOM 2103 C C . GLU A 1 251 ? 30.782 -4.405 -53.829 1.00 95.75 251 GLU A C 1
ATOM 2105 O O . GLU A 1 251 ? 30.387 -5.025 -52.837 1.00 95.75 251 GLU A O 1
ATOM 2110 N N . GLN A 1 252 ? 31.059 -3.098 -53.783 1.00 94.69 252 GLN A N 1
ATOM 2111 C CA . GLN A 1 252 ? 30.841 -2.270 -52.597 1.00 94.69 252 GLN A CA 1
ATOM 2112 C C . GLN A 1 252 ? 29.350 -2.163 -52.250 1.00 94.69 252 GLN A C 1
ATOM 2114 O O . GLN A 1 252 ? 28.978 -2.380 -51.095 1.00 94.69 252 GLN A O 1
ATOM 2119 N N . GLU A 1 253 ? 28.495 -1.898 -53.237 1.00 93.06 253 GLU A N 1
ATOM 2120 C CA . GLU A 1 253 ? 27.052 -1.777 -53.028 1.00 93.06 253 G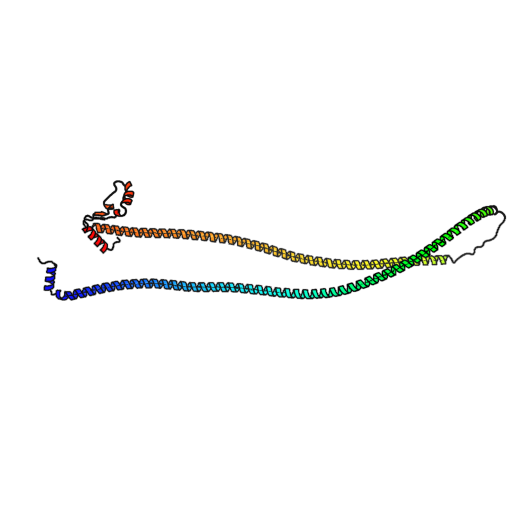LU A CA 1
ATOM 2121 C C . GLU A 1 253 ? 26.437 -3.111 -52.584 1.00 93.06 253 GLU A C 1
ATOM 2123 O O . GLU A 1 253 ? 25.629 -3.156 -51.661 1.00 93.06 253 GLU A O 1
ATOM 2128 N N . GLN A 1 254 ? 26.898 -4.234 -53.144 1.00 94.81 254 GLN A N 1
ATOM 2129 C CA . GLN A 1 254 ? 26.483 -5.567 -52.698 1.00 94.81 254 GLN A CA 1
ATOM 2130 C C . GLN A 1 254 ? 26.895 -5.869 -51.251 1.00 94.81 254 GLN A C 1
ATOM 2132 O O . GLN A 1 254 ? 26.159 -6.559 -50.541 1.00 94.81 254 GLN A O 1
ATOM 2137 N N . ARG A 1 255 ? 28.058 -5.388 -50.788 1.00 94.88 255 ARG A N 1
ATOM 2138 C CA . ARG A 1 255 ? 28.444 -5.509 -49.369 1.00 94.88 255 ARG A CA 1
ATOM 2139 C C . ARG A 1 255 ? 27.536 -4.658 -48.487 1.00 94.88 255 ARG A C 1
ATOM 2141 O O . ARG A 1 255 ? 27.000 -5.182 -47.516 1.00 94.88 255 ARG A O 1
ATOM 2148 N N . SER A 1 256 ? 27.296 -3.406 -48.877 1.00 94.50 256 SER A N 1
ATOM 2149 C CA . SER A 1 256 ? 26.367 -2.505 -48.186 1.00 94.50 256 SER A CA 1
ATOM 2150 C C . SER A 1 256 ? 24.967 -3.121 -48.068 1.00 94.50 256 SER A C 1
ATOM 2152 O O . SER A 1 256 ? 24.389 -3.174 -46.983 1.00 94.50 256 SER A O 1
ATOM 2154 N N . GLN A 1 257 ? 24.451 -3.701 -49.156 1.00 95.25 257 GLN A N 1
ATOM 2155 C CA . GLN A 1 257 ? 23.164 -4.394 -49.172 1.00 95.25 257 GLN A CA 1
ATOM 2156 C C . GLN A 1 257 ? 23.120 -5.560 -48.174 1.00 95.25 257 GLN A C 1
ATOM 2158 O O . GLN A 1 257 ? 22.143 -5.693 -47.437 1.00 95.25 257 GLN A O 1
ATOM 2163 N N . ARG A 1 258 ? 24.167 -6.395 -48.111 1.00 95.56 258 ARG A N 1
ATOM 2164 C CA . ARG A 1 258 ? 24.239 -7.503 -47.141 1.00 95.56 258 ARG A CA 1
ATOM 2165 C C . ARG A 1 258 ? 24.273 -7.001 -45.701 1.00 95.56 258 ARG A C 1
ATOM 2167 O O . ARG A 1 258 ? 23.562 -7.552 -44.864 1.00 95.56 258 ARG A O 1
ATOM 2174 N N . ASP A 1 259 ? 25.028 -5.941 -45.429 1.00 94.44 259 ASP A N 1
ATOM 2175 C CA . ASP A 1 259 ? 25.091 -5.330 -44.100 1.00 94.44 259 ASP A CA 1
ATOM 2176 C C . ASP A 1 259 ? 23.729 -4.752 -43.687 1.00 94.44 259 ASP A C 1
ATOM 2178 O O . ASP A 1 259 ? 23.288 -4.929 -42.548 1.00 94.44 259 ASP A O 1
ATOM 2182 N N . HIS A 1 260 ? 23.019 -4.103 -44.615 1.00 93.06 260 HIS A N 1
ATOM 2183 C CA . HIS A 1 260 ? 21.663 -3.612 -44.382 1.00 93.06 260 HIS A CA 1
ATOM 2184 C C . HIS A 1 260 ? 20.665 -4.750 -44.145 1.00 93.06 260 HIS A C 1
ATOM 2186 O O . HIS A 1 260 ? 19.885 -4.664 -43.197 1.00 93.06 260 HIS A O 1
ATOM 2192 N N . MET A 1 261 ? 20.717 -5.837 -44.921 1.00 95.06 261 MET A N 1
ATOM 2193 C CA . MET A 1 261 ? 19.871 -7.014 -44.681 1.00 95.06 261 MET A CA 1
ATOM 2194 C C . MET A 1 261 ? 20.137 -7.645 -43.311 1.00 95.06 261 MET A C 1
ATOM 2196 O O . MET A 1 261 ? 19.190 -7.977 -42.603 1.00 95.06 261 MET A O 1
ATOM 2200 N N . ALA A 1 262 ? 21.402 -7.762 -42.898 1.00 95.19 262 ALA A N 1
ATOM 2201 C CA . ALA A 1 262 ? 21.746 -8.287 -41.579 1.00 95.19 262 ALA A CA 1
ATOM 2202 C C . ALA A 1 262 ? 21.189 -7.403 -40.449 1.00 95.19 262 ALA A C 1
ATOM 2204 O O . ALA A 1 262 ? 20.669 -7.912 -39.455 1.00 95.19 262 ALA A O 1
ATOM 2205 N N . ARG A 1 263 ? 21.231 -6.071 -40.611 1.00 94.94 263 ARG A N 1
ATOM 2206 C CA . ARG A 1 263 ? 20.615 -5.132 -39.656 1.00 94.94 263 ARG A CA 1
ATOM 2207 C C . ARG A 1 263 ? 19.093 -5.259 -39.611 1.00 94.94 263 ARG A C 1
ATOM 2209 O O . ARG A 1 263 ? 18.524 -5.173 -38.523 1.00 94.94 263 ARG A O 1
ATOM 2216 N N . ILE A 1 264 ? 18.442 -5.458 -40.758 1.00 94.75 264 ILE A N 1
ATOM 2217 C CA . ILE A 1 264 ? 16.991 -5.686 -40.829 1.00 94.75 264 ILE A CA 1
ATOM 2218 C C . ILE A 1 264 ? 16.634 -6.955 -40.054 1.00 94.75 264 ILE A C 1
ATOM 2220 O O . ILE A 1 264 ? 15.850 -6.867 -39.115 1.00 94.75 264 ILE A O 1
ATOM 2224 N N . GLN A 1 265 ? 17.302 -8.078 -40.331 1.00 96.44 265 GLN A N 1
ATOM 2225 C CA . GLN A 1 265 ? 17.068 -9.344 -39.623 1.00 96.44 265 GLN A CA 1
ATOM 2226 C C . GLN A 1 265 ? 17.286 -9.219 -38.109 1.00 96.44 265 GLN A C 1
ATOM 2228 O O . GLN A 1 265 ? 16.490 -9.715 -37.314 1.00 96.44 265 GLN A O 1
ATOM 2233 N N . GLN A 1 266 ? 18.338 -8.513 -37.683 1.00 94.50 266 GLN A N 1
ATOM 2234 C CA . GLN A 1 266 ? 18.576 -8.261 -36.260 1.00 94.50 266 GLN A CA 1
ATOM 2235 C C . GLN A 1 266 ? 17.456 -7.419 -35.624 1.00 94.50 266 GLN A C 1
ATOM 2237 O O . GLN A 1 266 ? 17.085 -7.636 -34.469 1.00 94.50 266 GLN A O 1
ATOM 2242 N N . THR A 1 267 ? 16.922 -6.447 -36.364 1.00 93.94 267 THR A N 1
ATOM 2243 C CA . THR A 1 267 ? 15.828 -5.587 -35.897 1.00 93.94 267 THR A CA 1
ATOM 2244 C C . THR A 1 267 ? 14.505 -6.350 -35.832 1.00 93.94 267 THR A C 1
ATOM 2246 O O . THR A 1 267 ? 13.753 -6.162 -34.880 1.00 93.94 267 THR A O 1
ATOM 2249 N N . GLU A 1 268 ? 14.244 -7.242 -36.787 1.00 95.44 268 GLU A N 1
ATOM 2250 C CA . GLU A 1 268 ? 13.078 -8.136 -36.803 1.00 95.44 268 GLU A CA 1
ATOM 2251 C C . GLU A 1 268 ? 13.080 -9.075 -35.594 1.00 95.44 268 GLU A C 1
ATOM 2253 O O . GLU A 1 268 ? 12.122 -9.066 -34.826 1.00 95.44 268 GLU A O 1
ATOM 2258 N N . LEU A 1 269 ? 14.198 -9.760 -35.324 1.00 95.88 269 LEU A N 1
ATOM 2259 C CA . LEU A 1 269 ? 14.366 -10.585 -34.119 1.00 95.88 269 LEU A CA 1
ATOM 2260 C C . LEU A 1 269 ? 14.091 -9.799 -32.831 1.00 95.88 269 LEU A C 1
ATOM 2262 O O . LEU A 1 269 ? 13.410 -10.279 -31.926 1.00 95.88 269 LEU A O 1
ATOM 2266 N N . ARG A 1 270 ? 14.588 -8.560 -32.749 1.00 93.88 270 ARG A N 1
ATOM 2267 C CA . ARG A 1 270 ? 14.343 -7.694 -31.591 1.00 93.88 270 ARG A CA 1
ATOM 2268 C C . ARG A 1 270 ? 12.872 -7.292 -31.469 1.00 93.88 270 ARG A C 1
ATOM 2270 O O . ARG A 1 270 ? 12.377 -7.183 -30.348 1.00 93.88 270 ARG A O 1
ATOM 2277 N N . ASN A 1 271 ? 12.186 -7.046 -32.583 1.00 93.56 271 ASN A N 1
ATOM 2278 C CA . ASN A 1 271 ? 10.751 -6.771 -32.578 1.00 93.56 271 ASN A CA 1
ATOM 2279 C C . ASN A 1 271 ? 9.960 -7.990 -32.103 1.00 93.56 271 ASN A C 1
ATOM 2281 O O . ASN A 1 271 ? 9.089 -7.828 -31.255 1.00 93.56 271 ASN A O 1
ATOM 2285 N N . ASP A 1 272 ? 10.306 -9.195 -32.551 1.00 96.06 272 ASP A N 1
ATOM 2286 C CA . ASP A 1 272 ? 9.645 -10.427 -32.112 1.00 96.06 272 ASP A CA 1
ATOM 2287 C C . ASP A 1 272 ? 9.839 -10.677 -30.610 1.00 96.06 272 ASP A C 1
ATOM 2289 O O . ASP A 1 272 ? 8.889 -11.005 -29.897 1.00 96.06 272 ASP A O 1
ATOM 2293 N N . GLU A 1 273 ? 11.043 -10.434 -30.082 1.00 95.31 273 GLU A N 1
ATOM 2294 C CA . GLU A 1 273 ? 11.300 -10.498 -28.638 1.00 95.31 273 GLU A CA 1
ATOM 2295 C C . GLU A 1 273 ? 10.474 -9.478 -27.841 1.00 95.31 273 GLU A C 1
ATOM 2297 O O . GLU A 1 273 ? 10.008 -9.777 -26.736 1.00 95.31 273 GLU A O 1
ATOM 2302 N N . LEU A 1 274 ? 10.321 -8.256 -28.361 1.00 92.62 274 LEU A N 1
ATOM 2303 C CA . LEU A 1 274 ? 9.518 -7.213 -27.722 1.00 92.62 274 LEU A CA 1
ATOM 2304 C C . LEU A 1 274 ? 8.025 -7.539 -27.793 1.00 92.62 274 LEU A C 1
ATOM 2306 O O . LEU A 1 274 ? 7.348 -7.412 -26.775 1.00 92.62 274 LEU A O 1
ATOM 2310 N N . ASN A 1 275 ? 7.536 -8.032 -28.928 1.00 94.00 275 ASN A N 1
ATOM 2311 C CA . ASN A 1 275 ? 6.156 -8.486 -29.093 1.00 94.00 275 ASN A CA 1
ATOM 2312 C C . ASN A 1 275 ? 5.841 -9.641 -28.135 1.00 94.00 275 ASN A C 1
ATOM 2314 O O . ASN A 1 275 ? 4.867 -9.569 -27.394 1.00 94.00 275 ASN A O 1
ATOM 2318 N N . GLY A 1 276 ? 6.735 -10.625 -28.001 1.00 95.62 276 GLY A N 1
ATOM 2319 C CA . GLY A 1 276 ? 6.565 -11.700 -27.020 1.00 95.62 276 GLY A CA 1
ATOM 2320 C C . GLY A 1 276 ? 6.559 -11.217 -25.561 1.00 95.62 276 GLY A C 1
ATOM 2321 O O . GLY A 1 276 ? 5.947 -11.851 -24.700 1.00 95.62 276 GLY A O 1
ATOM 2322 N N . LYS A 1 277 ? 7.220 -10.094 -25.242 1.00 95.38 277 LYS A N 1
ATOM 2323 C CA . LYS A 1 277 ? 7.104 -9.449 -23.919 1.00 95.38 277 LYS A CA 1
ATOM 2324 C C . LYS A 1 277 ? 5.778 -8.712 -23.763 1.00 95.38 277 LYS A C 1
ATOM 2326 O O . LYS A 1 277 ? 5.206 -8.772 -22.679 1.00 95.38 277 LYS A O 1
ATOM 2331 N N . ILE A 1 278 ? 5.303 -8.045 -24.814 1.00 94.38 278 ILE A N 1
ATOM 2332 C CA . ILE A 1 278 ? 3.994 -7.382 -24.832 1.00 94.38 278 ILE A CA 1
ATOM 2333 C C . ILE A 1 278 ? 2.889 -8.412 -24.589 1.00 94.38 278 ILE A C 1
ATOM 2335 O O . ILE A 1 278 ? 2.081 -8.197 -23.695 1.00 94.38 278 ILE A O 1
ATOM 2339 N N . ASP A 1 279 ? 2.914 -9.557 -25.271 1.00 95.94 279 ASP A N 1
ATOM 2340 C CA . ASP A 1 279 ? 1.905 -10.611 -25.104 1.00 95.94 279 ASP A CA 1
ATOM 2341 C C . ASP A 1 279 ? 1.894 -11.187 -23.681 1.00 95.94 279 ASP A C 1
ATOM 2343 O O . ASP A 1 279 ? 0.837 -11.382 -23.084 1.00 95.94 279 ASP A O 1
ATOM 2347 N N . LYS A 1 280 ? 3.076 -11.402 -23.087 1.00 95.69 280 LYS A N 1
ATOM 2348 C CA . LYS A 1 280 ? 3.192 -11.851 -21.688 1.00 95.69 280 LYS A CA 1
ATOM 2349 C C . LYS A 1 280 ? 2.651 -10.819 -20.703 1.00 95.69 280 LYS A C 1
ATOM 2351 O O . LYS A 1 280 ? 1.983 -11.190 -19.743 1.00 95.69 280 LYS A O 1
ATOM 2356 N N . LEU A 1 281 ? 2.950 -9.538 -20.924 1.00 93.19 281 LEU A N 1
ATOM 2357 C CA . LEU A 1 281 ? 2.426 -8.456 -20.093 1.00 93.19 281 LEU A CA 1
ATOM 2358 C C . LEU A 1 281 ? 0.913 -8.307 -20.265 1.00 93.19 281 LEU A C 1
ATOM 2360 O O . LEU A 1 281 ? 0.224 -8.097 -19.275 1.00 93.19 281 LEU A O 1
ATOM 2364 N N . ALA A 1 282 ? 0.392 -8.465 -21.482 1.00 94.56 282 ALA A N 1
ATOM 2365 C CA . ALA A 1 282 ? -1.040 -8.447 -21.751 1.00 94.56 282 ALA A CA 1
ATOM 2366 C C . ALA A 1 282 ? -1.759 -9.596 -21.029 1.00 94.56 282 ALA A C 1
ATOM 2368 O O . ALA A 1 282 ? -2.764 -9.351 -20.370 1.00 94.56 282 ALA A O 1
ATOM 2369 N N . GLY A 1 283 ? -1.211 -10.816 -21.071 1.00 95.75 283 GLY A N 1
ATOM 2370 C CA . GLY A 1 283 ? -1.732 -11.946 -20.293 1.00 95.75 283 GLY A CA 1
ATOM 2371 C C . GLY A 1 283 ? -1.739 -11.663 -18.788 1.00 95.75 283 GLY A C 1
ATOM 2372 O O . GLY A 1 283 ? -2.762 -11.832 -18.136 1.00 95.75 283 GLY A O 1
ATOM 2373 N N . TYR A 1 284 ? -0.639 -11.122 -18.257 1.00 95.50 284 TYR A N 1
ATOM 2374 C CA . TYR A 1 284 ? -0.549 -10.759 -16.841 1.00 95.50 284 TYR A CA 1
ATOM 2375 C C . TYR A 1 284 ? -1.550 -9.666 -16.430 1.00 95.50 284 TYR A C 1
ATOM 2377 O O . TYR A 1 284 ? -2.090 -9.711 -15.330 1.00 95.50 284 TYR A O 1
ATOM 2385 N N . ILE A 1 285 ? -1.826 -8.694 -17.307 1.00 93.50 285 ILE A N 1
ATOM 2386 C CA . ILE A 1 285 ? -2.854 -7.672 -17.065 1.00 93.50 285 ILE A CA 1
ATOM 2387 C C . ILE A 1 285 ? -4.238 -8.318 -16.970 1.00 93.50 285 ILE A C 1
ATOM 2389 O O . ILE A 1 285 ? -4.976 -7.992 -16.048 1.00 93.50 285 ILE A O 1
ATOM 2393 N N . VAL A 1 286 ? -4.572 -9.250 -17.868 1.00 97.38 286 VAL A N 1
ATOM 2394 C CA . VAL A 1 286 ? -5.864 -9.958 -17.837 1.00 97.38 286 VAL A CA 1
ATOM 2395 C C . VAL A 1 286 ? -6.024 -10.759 -16.543 1.00 97.38 286 VAL A C 1
ATOM 2397 O O . VAL A 1 286 ? -7.071 -10.670 -15.901 1.00 97.38 286 VAL A O 1
ATOM 2400 N N . ASP A 1 287 ? -4.983 -11.481 -16.123 1.00 95.75 287 ASP A N 1
ATOM 2401 C CA . ASP A 1 287 ? -4.999 -12.239 -14.866 1.00 95.75 287 ASP A CA 1
ATOM 2402 C C . ASP A 1 287 ? -5.209 -11.306 -13.659 1.00 95.75 287 ASP A C 1
ATOM 2404 O O . ASP A 1 287 ? -6.064 -11.561 -12.809 1.00 95.75 287 ASP A O 1
ATOM 2408 N N . LEU A 1 288 ? -4.493 -10.175 -13.615 1.00 93.69 288 LEU A N 1
ATOM 2409 C CA . LEU A 1 288 ? -4.643 -9.170 -12.559 1.00 93.69 288 LEU A CA 1
ATOM 2410 C C . LEU A 1 288 ? -6.026 -8.508 -12.553 1.00 93.69 288 LEU A C 1
ATOM 2412 O O . LEU A 1 288 ? -6.569 -8.233 -11.483 1.00 93.69 288 LEU A O 1
ATOM 2416 N N . GLU A 1 289 ? -6.604 -8.227 -13.720 1.00 95.62 289 GLU A N 1
ATOM 2417 C CA . GLU A 1 289 ? -7.958 -7.678 -13.830 1.00 95.62 289 GLU A CA 1
ATOM 2418 C C . GLU A 1 289 ? -9.003 -8.664 -13.300 1.00 95.62 289 GLU A C 1
ATOM 2420 O O . GLU A 1 289 ? -9.952 -8.259 -12.620 1.00 95.62 289 GLU A O 1
ATOM 2425 N N . GLN A 1 290 ? -8.815 -9.959 -13.563 1.00 96.38 290 GLN A N 1
ATOM 2426 C CA . GLN A 1 290 ? -9.690 -11.004 -13.050 1.00 96.38 290 GLN A CA 1
ATOM 2427 C C . GLN A 1 290 ? -9.553 -11.161 -11.530 1.00 96.38 290 GLN A C 1
ATOM 2429 O O . GLN A 1 290 ? -10.566 -11.130 -10.830 1.00 96.38 290 GLN A O 1
ATOM 2434 N N . GLU A 1 291 ? -8.328 -11.210 -10.999 1.00 95.50 291 GLU A N 1
ATOM 2435 C CA . GLU A 1 291 ? -8.088 -11.232 -9.549 1.00 95.50 291 GLU A CA 1
ATOM 2436 C C . GLU A 1 291 ? -8.677 -9.998 -8.849 1.00 95.50 291 GLU A C 1
ATOM 2438 O O . GLU A 1 291 ? -9.294 -10.113 -7.787 1.00 95.50 291 GLU A O 1
ATOM 2443 N N . LEU A 1 292 ? -8.534 -8.810 -9.446 1.00 95.38 292 LEU A N 1
ATOM 2444 C CA . LEU A 1 292 ? -9.104 -7.577 -8.909 1.00 95.38 292 LEU A CA 1
ATOM 2445 C C . LEU A 1 292 ? -10.632 -7.658 -8.839 1.00 95.38 292 LEU A C 1
ATOM 2447 O O . LEU A 1 292 ? -11.224 -7.259 -7.834 1.00 95.38 292 LEU A O 1
ATOM 2451 N N . LYS A 1 293 ? -11.270 -8.177 -9.890 1.00 96.69 293 LYS A N 1
ATOM 2452 C CA . LYS A 1 293 ? -12.723 -8.339 -9.950 1.00 96.69 293 LYS A CA 1
ATOM 2453 C C . LYS A 1 293 ? -13.227 -9.322 -8.894 1.00 96.69 293 LYS A C 1
ATOM 2455 O O . LYS A 1 293 ? -14.213 -9.026 -8.218 1.00 96.69 293 LYS A O 1
ATOM 2460 N N . ASP A 1 294 ? -12.533 -10.441 -8.710 1.00 95.75 294 ASP A N 1
ATOM 2461 C CA . ASP A 1 294 ? -12.874 -11.437 -7.693 1.00 95.75 294 ASP A CA 1
ATOM 2462 C C . ASP A 1 294 ? -12.747 -10.837 -6.286 1.00 95.75 294 ASP A C 1
ATOM 2464 O O . ASP A 1 294 ? -13.677 -10.919 -5.483 1.00 95.75 294 ASP A O 1
ATOM 2468 N N . LYS A 1 295 ? -11.661 -10.101 -6.010 1.00 93.19 295 LYS A N 1
ATOM 2469 C CA . LYS A 1 295 ? -11.478 -9.408 -4.724 1.00 93.19 295 LYS A CA 1
ATOM 2470 C C . LYS A 1 295 ? -12.498 -8.303 -4.475 1.00 93.19 295 LYS A C 1
ATOM 2472 O O . LYS A 1 295 ? -12.909 -8.106 -3.333 1.00 93.19 295 LYS A O 1
ATOM 2477 N N . GLN A 1 296 ? -12.930 -7.591 -5.513 1.00 95.19 296 GLN A N 1
ATOM 2478 C CA . GLN A 1 296 ? -14.018 -6.618 -5.397 1.00 95.19 296 GLN A CA 1
ATOM 2479 C C . GLN A 1 296 ? -15.352 -7.298 -5.071 1.00 95.19 296 GLN A C 1
ATOM 2481 O O . GLN A 1 296 ? -16.107 -6.782 -4.247 1.00 95.19 296 GLN A O 1
ATOM 2486 N N . SER A 1 297 ? -15.633 -8.457 -5.673 1.00 96.38 297 SER A N 1
ATOM 2487 C CA . SER A 1 297 ? -16.820 -9.256 -5.354 1.00 96.38 297 SER A CA 1
ATOM 2488 C C . SER A 1 297 ? -16.790 -9.752 -3.904 1.00 96.38 297 SER A C 1
ATOM 2490 O O . SER A 1 297 ? -17.767 -9.573 -3.177 1.00 96.38 297 SER A O 1
ATOM 2492 N N . ASP A 1 298 ? -15.657 -10.298 -3.453 1.00 94.06 298 ASP A N 1
ATOM 2493 C CA . ASP A 1 298 ? -15.463 -10.746 -2.067 1.00 94.06 298 ASP A CA 1
ATOM 2494 C C . ASP A 1 298 ? -15.669 -9.598 -1.068 1.00 94.06 298 ASP A C 1
ATOM 2496 O O . ASP A 1 298 ? -16.349 -9.759 -0.054 1.00 94.06 298 ASP A O 1
ATOM 2500 N N . ALA A 1 299 ? -15.124 -8.413 -1.364 1.00 93.44 299 ALA A N 1
ATOM 2501 C CA . ALA A 1 299 ? -15.278 -7.234 -0.517 1.00 93.44 299 ALA A CA 1
ATOM 2502 C C . ALA A 1 299 ? -16.747 -6.800 -0.388 1.00 93.44 299 ALA A C 1
ATOM 2504 O O . ALA A 1 299 ? -17.198 -6.494 0.713 1.00 93.44 299 ALA A O 1
ATOM 2505 N N . GLN A 1 300 ? -17.510 -6.824 -1.486 1.00 95.56 300 GLN A N 1
ATOM 2506 C CA . GLN A 1 300 ? -18.942 -6.507 -1.462 1.00 95.56 300 GLN A CA 1
ATOM 2507 C C . GLN A 1 300 ? -19.753 -7.536 -0.665 1.00 95.56 300 GLN A C 1
ATOM 2509 O O . GLN A 1 300 ? -20.710 -7.166 0.016 1.00 95.56 300 GLN A O 1
ATOM 2514 N N . LEU A 1 301 ? -19.394 -8.821 -0.743 1.00 95.88 301 LEU A N 1
ATOM 2515 C CA . LEU A 1 301 ? -20.037 -9.872 0.048 1.00 95.88 301 LEU A CA 1
ATOM 2516 C C . LEU A 1 301 ? -19.766 -9.679 1.543 1.00 95.88 301 LEU A C 1
ATOM 2518 O O . LEU A 1 301 ? -20.710 -9.645 2.330 1.00 95.88 301 LEU A O 1
ATOM 2522 N N . LEU A 1 302 ? -18.506 -9.454 1.919 1.00 93.75 302 LEU A N 1
ATOM 2523 C CA . LEU A 1 302 ? -18.111 -9.171 3.301 1.00 93.75 302 LEU A CA 1
ATOM 2524 C C . LEU A 1 302 ? -18.784 -7.908 3.848 1.00 93.75 302 LEU A C 1
ATOM 2526 O O . LEU A 1 302 ? -19.222 -7.890 4.995 1.00 93.75 302 LEU A O 1
ATOM 2530 N N . GLU A 1 303 ? -18.902 -6.853 3.041 1.00 94.31 303 GLU A N 1
ATOM 2531 C CA . GLU A 1 303 ? -19.594 -5.631 3.452 1.00 94.31 303 GLU A CA 1
ATOM 2532 C C . GLU A 1 303 ? -21.072 -5.904 3.756 1.00 94.31 303 GLU A C 1
ATOM 2534 O O . GLU A 1 303 ? -21.568 -5.476 4.800 1.00 94.31 303 GLU A O 1
ATOM 2539 N N . ARG A 1 304 ? -21.752 -6.696 2.914 1.00 96.31 304 ARG A N 1
ATOM 2540 C CA . ARG A 1 304 ? -23.135 -7.131 3.167 1.00 96.31 304 ARG A CA 1
ATOM 2541 C C . ARG A 1 304 ? -23.246 -7.941 4.456 1.00 96.31 304 ARG A C 1
ATOM 2543 O O . ARG A 1 304 ? -24.078 -7.607 5.297 1.00 96.31 304 ARG A O 1
ATOM 2550 N N . GLU A 1 305 ? -22.379 -8.929 4.659 1.00 95.88 305 GLU A N 1
ATOM 2551 C CA . GLU A 1 305 ? -22.363 -9.745 5.881 1.00 95.88 305 GLU A CA 1
ATOM 2552 C C . GLU A 1 305 ? -22.136 -8.900 7.140 1.00 95.88 305 GLU A C 1
ATOM 2554 O O . GLU A 1 305 ? -22.811 -9.092 8.152 1.00 95.88 305 GLU A O 1
ATOM 2559 N N . VAL A 1 306 ? -21.237 -7.913 7.082 1.00 95.12 306 VAL A N 1
ATOM 2560 C CA . VAL A 1 306 ? -21.001 -6.984 8.195 1.00 95.12 306 VAL A CA 1
ATOM 2561 C C . VAL A 1 306 ? -22.225 -6.107 8.449 1.00 95.12 306 VAL A C 1
ATOM 2563 O O . VAL A 1 306 ? -22.575 -5.882 9.610 1.00 95.12 306 VAL A O 1
ATOM 2566 N N . THR A 1 307 ? -22.894 -5.608 7.404 1.00 95.31 307 THR A N 1
ATOM 2567 C CA . THR A 1 307 ? -24.122 -4.816 7.576 1.00 95.31 307 THR A CA 1
ATOM 2568 C C . THR A 1 307 ? -25.266 -5.639 8.161 1.00 95.31 307 THR A C 1
ATOM 2570 O O . THR A 1 307 ? -25.920 -5.174 9.095 1.00 95.31 307 THR A O 1
ATOM 2573 N N . ASP A 1 308 ? -25.454 -6.874 7.697 1.00 96.12 308 ASP A N 1
ATOM 2574 C CA . ASP A 1 308 ? -26.467 -7.789 8.221 1.00 96.12 308 ASP A CA 1
ATOM 2575 C C . ASP A 1 308 ? -26.157 -8.192 9.666 1.00 96.12 308 ASP A C 1
ATOM 2577 O O . ASP A 1 308 ? -27.048 -8.181 10.517 1.00 96.12 308 ASP A O 1
ATOM 2581 N N . GLY A 1 309 ? -24.886 -8.463 9.976 1.00 94.31 309 GLY A N 1
ATOM 2582 C CA . GLY A 1 309 ? -24.421 -8.734 11.334 1.00 94.31 309 GLY A CA 1
ATOM 2583 C C . GLY A 1 309 ? -24.669 -7.557 12.277 1.00 94.31 309 GLY A C 1
ATOM 2584 O O . GLY A 1 309 ? -25.194 -7.749 13.372 1.00 94.31 309 GLY A O 1
ATOM 2585 N N . ARG A 1 310 ? -24.377 -6.322 11.844 1.00 94.25 310 ARG A N 1
ATOM 2586 C CA . ARG A 1 310 ? -24.676 -5.108 12.625 1.00 94.25 310 ARG A CA 1
ATOM 2587 C C . ARG A 1 310 ? -26.169 -4.930 12.855 1.00 94.25 310 ARG A C 1
ATOM 2589 O O . ARG A 1 310 ? -26.554 -4.668 13.989 1.00 94.25 310 ARG A O 1
ATOM 2596 N N . ARG A 1 311 ? -26.995 -5.111 11.819 1.00 96.06 311 ARG A N 1
ATOM 2597 C CA . ARG A 1 311 ? -28.457 -5.054 11.952 1.00 96.06 311 ARG A CA 1
ATOM 2598 C C . ARG A 1 311 ? -28.951 -6.094 12.956 1.00 96.06 311 ARG A C 1
ATOM 2600 O O . ARG A 1 311 ? -29.786 -5.790 13.801 1.00 96.06 311 ARG A O 1
ATOM 2607 N N . ARG A 1 312 ? -28.398 -7.308 12.913 1.00 96.12 312 ARG A N 1
ATOM 2608 C CA . ARG A 1 312 ? -28.775 -8.362 13.855 1.00 96.12 312 ARG A CA 1
ATOM 2609 C C . ARG A 1 312 ? -28.363 -8.036 15.290 1.00 96.12 312 ARG A C 1
ATOM 2611 O O . ARG A 1 312 ? -29.126 -8.320 16.205 1.00 96.12 312 ARG A O 1
ATOM 2618 N N . CYS A 1 313 ? -27.199 -7.421 15.495 1.00 93.56 313 CYS A N 1
ATOM 2619 C CA . CYS A 1 313 ? -26.796 -6.938 16.815 1.00 93.56 313 CYS A CA 1
ATOM 2620 C C . CYS A 1 313 ? -27.758 -5.870 17.344 1.00 93.56 313 CYS A C 1
ATOM 2622 O O . CYS A 1 313 ? -28.183 -5.983 18.487 1.00 93.56 313 CYS A O 1
ATOM 2624 N N . THR A 1 314 ? -28.151 -4.892 16.521 1.00 95.62 314 THR A N 1
ATOM 2625 C CA . THR A 1 314 ? -29.100 -3.852 16.951 1.00 95.62 314 THR A CA 1
ATOM 2626 C C . THR A 1 314 ? -30.481 -4.423 17.267 1.00 95.62 314 THR A C 1
ATOM 2628 O O . THR A 1 314 ? -31.067 -4.050 18.274 1.00 95.62 314 THR A O 1
ATOM 2631 N N . GLU A 1 315 ? -30.975 -5.380 16.472 1.00 96.25 315 GLU A N 1
ATOM 2632 C CA . GLU A 1 315 ? -32.232 -6.090 16.766 1.00 96.25 315 GLU A CA 1
ATOM 2633 C C . GLU A 1 315 ? -32.161 -6.817 18.120 1.00 96.25 315 GLU A C 1
ATOM 2635 O O . GLU A 1 315 ? -33.076 -6.719 18.932 1.00 96.25 315 GLU A O 1
ATOM 2640 N N . LEU A 1 316 ? -31.054 -7.516 18.394 1.00 95.06 316 LEU A N 1
ATOM 2641 C CA . LEU A 1 316 ? -30.857 -8.224 19.663 1.00 95.06 316 LEU A CA 1
ATOM 2642 C C . LEU A 1 316 ? -30.703 -7.271 20.857 1.00 95.06 316 LEU A C 1
ATOM 2644 O O . LEU A 1 316 ? -31.155 -7.597 21.952 1.00 95.06 316 LEU A O 1
ATOM 2648 N N . GLU A 1 317 ? -30.069 -6.112 20.669 1.00 94.12 317 GLU A N 1
ATOM 2649 C CA . GLU A 1 317 ? -29.973 -5.066 21.693 1.00 94.12 317 GLU A CA 1
ATOM 2650 C C . GLU A 1 317 ? -31.356 -4.490 22.028 1.00 94.12 317 GLU A C 1
ATOM 2652 O O . GLU A 1 317 ? -31.696 -4.371 23.205 1.00 94.12 317 GLU A O 1
ATOM 2657 N N . GLU A 1 318 ? -32.187 -4.219 21.018 1.00 96.25 318 GLU A N 1
ATOM 2658 C CA . GLU A 1 318 ? -33.568 -3.760 21.206 1.00 96.25 318 GLU A CA 1
ATOM 2659 C C . GLU A 1 318 ? -34.438 -4.811 21.914 1.00 96.25 318 GLU A C 1
ATOM 2661 O O . GLU A 1 318 ? -35.167 -4.479 22.855 1.00 96.25 318 GLU A O 1
ATOM 2666 N N . GLU A 1 319 ? -34.336 -6.084 21.514 1.00 96.19 319 GLU A N 1
ATOM 2667 C CA . GLU A 1 319 ? -35.019 -7.198 22.186 1.00 96.19 319 GLU A CA 1
ATOM 2668 C C . GLU A 1 319 ? -34.582 -7.315 23.656 1.00 96.19 319 GLU A C 1
ATOM 2670 O O . GLU A 1 319 ? -35.415 -7.487 24.550 1.00 96.19 319 GLU A O 1
ATOM 2675 N N . LEU A 1 320 ? -33.283 -7.175 23.936 1.00 94.75 320 LEU A N 1
ATOM 2676 C CA . LEU A 1 320 ? -32.740 -7.246 25.291 1.00 94.75 320 LEU A CA 1
ATOM 2677 C C . LEU A 1 320 ? -33.212 -6.074 26.162 1.00 94.75 320 LEU A C 1
ATOM 2679 O O . LEU A 1 320 ? -33.582 -6.276 27.322 1.00 94.75 320 LEU A O 1
ATOM 2683 N N . ASP A 1 321 ? -33.252 -4.862 25.613 1.00 95.38 321 ASP A N 1
ATOM 2684 C CA . ASP A 1 321 ? -33.793 -3.688 26.297 1.00 95.38 321 ASP A CA 1
ATOM 2685 C C . ASP A 1 321 ? -35.288 -3.830 26.590 1.00 95.38 321 ASP A C 1
ATOM 2687 O O . ASP A 1 321 ? -35.746 -3.448 27.673 1.00 95.38 321 ASP A O 1
ATOM 2691 N N . GLN A 1 322 ? -36.051 -4.416 25.667 1.00 96.19 322 GLN A N 1
ATOM 2692 C CA . GLN A 1 322 ? -37.469 -4.693 25.867 1.00 96.19 322 GLN A CA 1
ATOM 2693 C C . GLN A 1 322 ? -37.688 -5.707 26.997 1.00 96.19 322 GLN A C 1
ATOM 2695 O O . GLN A 1 322 ? -38.450 -5.438 27.928 1.00 96.19 322 GLN A O 1
ATOM 2700 N N . VAL A 1 323 ? -36.946 -6.818 26.995 1.00 95.50 323 VAL A N 1
ATOM 2701 C CA . VAL A 1 323 ? -36.999 -7.814 28.079 1.00 95.50 323 VAL A CA 1
ATOM 2702 C C . VAL A 1 323 ? -36.592 -7.195 29.421 1.00 95.50 323 VAL A C 1
ATOM 2704 O O . VAL A 1 323 ? -37.212 -7.462 30.451 1.00 95.50 323 VAL A O 1
ATOM 2707 N N . ASN A 1 324 ? -35.579 -6.325 29.442 1.00 93.12 324 ASN A N 1
ATOM 2708 C CA . ASN A 1 324 ? -35.169 -5.632 30.663 1.00 93.12 324 ASN A CA 1
ATOM 2709 C C . ASN A 1 324 ? -36.255 -4.689 31.201 1.00 93.12 324 ASN A C 1
ATOM 2711 O O . ASN A 1 324 ? -36.443 -4.622 32.421 1.00 93.12 324 ASN A O 1
ATOM 2715 N N . LYS A 1 325 ? -36.983 -3.986 30.323 1.00 94.62 325 LYS A N 1
ATOM 2716 C CA . LYS A 1 325 ? -38.141 -3.164 30.713 1.00 94.62 325 LYS A CA 1
ATOM 2717 C C . LYS A 1 325 ? -39.243 -4.020 31.323 1.00 94.62 325 LYS A C 1
ATOM 2719 O O . LYS A 1 325 ? -39.683 -3.712 32.427 1.00 94.62 325 LYS A O 1
ATOM 2724 N N . GLU A 1 326 ? -39.602 -5.130 30.683 1.00 94.31 326 GLU A N 1
ATOM 2725 C CA . GLU A 1 326 ? -40.622 -6.063 31.185 1.00 94.31 326 GLU A CA 1
ATOM 2726 C C . GLU A 1 326 ? -40.244 -6.649 32.554 1.00 94.31 326 GLU A C 1
ATOM 2728 O O . GLU A 1 326 ? -41.067 -6.713 33.468 1.00 94.31 326 GLU A O 1
ATOM 2733 N N . ILE A 1 327 ? -38.971 -7.012 32.755 1.00 92.94 327 ILE A N 1
ATOM 2734 C CA . ILE A 1 327 ? -38.466 -7.449 34.066 1.00 92.94 327 ILE A CA 1
ATOM 2735 C C . ILE A 1 327 ? -38.571 -6.317 35.100 1.00 92.94 327 ILE A C 1
ATOM 2737 O O . ILE A 1 327 ? -38.884 -6.573 36.269 1.00 92.94 327 ILE A O 1
ATOM 2741 N N . GLY A 1 328 ? -38.285 -5.076 34.701 1.00 91.12 328 GLY A N 1
ATOM 2742 C CA . GLY A 1 328 ? -38.418 -3.889 35.544 1.00 91.12 328 GLY A CA 1
ATOM 2743 C C . GLY A 1 328 ? -39.860 -3.648 35.992 1.00 91.12 328 GLY A C 1
ATOM 2744 O O . GLY A 1 328 ? -40.106 -3.486 37.190 1.00 91.12 328 GLY A O 1
ATOM 2745 N N . GLU A 1 329 ? -40.804 -3.698 35.055 1.00 93.00 329 GLU A N 1
ATOM 2746 C CA . GLU A 1 329 ? -42.244 -3.562 35.300 1.00 93.00 329 GLU A CA 1
ATOM 2747 C C . GLU A 1 329 ? -42.753 -4.679 36.214 1.00 93.00 329 GLU A C 1
ATOM 2749 O O . GLU A 1 329 ? -43.286 -4.398 37.285 1.00 93.00 329 GLU A O 1
ATOM 2754 N N . ALA A 1 330 ? -42.447 -5.943 35.904 1.00 90.56 330 ALA A N 1
ATOM 2755 C CA . ALA A 1 330 ? -42.852 -7.082 36.728 1.00 90.56 330 ALA A CA 1
ATOM 2756 C C . ALA A 1 330 ? -42.300 -7.009 38.166 1.00 90.56 330 ALA A C 1
ATOM 2758 O O . ALA A 1 330 ? -42.958 -7.416 39.131 1.00 90.56 330 ALA A O 1
ATOM 2759 N N . ARG A 1 331 ? -41.078 -6.484 38.351 1.00 89.88 331 ARG A N 1
ATOM 2760 C CA . ARG A 1 331 ? -40.522 -6.221 39.690 1.00 89.88 331 ARG A CA 1
ATOM 2761 C C . ARG A 1 331 ? -41.275 -5.107 40.409 1.00 89.88 331 ARG A C 1
ATOM 2763 O O . ARG A 1 331 ? -41.497 -5.236 41.615 1.00 89.88 331 ARG A O 1
ATOM 2770 N N . SER A 1 332 ? -41.638 -4.037 39.705 1.00 88.69 332 SER A N 1
ATOM 2771 C CA . SER A 1 332 ? -42.441 -2.949 40.262 1.00 88.69 332 SER A CA 1
ATOM 2772 C C . SER A 1 332 ? -43.808 -3.465 40.705 1.00 88.69 332 SER A C 1
ATOM 2774 O O . SER A 1 332 ? -44.151 -3.315 41.876 1.00 88.69 332 SER A O 1
ATOM 2776 N N . ASP A 1 333 ? -44.507 -4.204 39.844 1.00 89.81 333 ASP A N 1
ATOM 2777 C CA . ASP A 1 333 ? -45.817 -4.796 40.130 1.00 89.81 333 ASP A CA 1
ATOM 2778 C C . ASP A 1 333 ? -45.769 -5.739 41.330 1.00 89.81 333 ASP A C 1
ATOM 2780 O O . ASP A 1 333 ? -46.625 -5.694 42.217 1.00 89.81 333 ASP A O 1
ATOM 2784 N N . ARG A 1 334 ? -44.727 -6.575 41.427 1.00 87.94 334 ARG A N 1
ATOM 2785 C CA . ARG A 1 334 ? -44.541 -7.463 42.580 1.00 87.94 334 ARG A CA 1
ATOM 2786 C C . ARG A 1 334 ? -44.334 -6.674 43.876 1.00 87.94 334 ARG A C 1
ATOM 2788 O O . ARG A 1 334 ? -44.877 -7.048 44.922 1.00 87.94 334 ARG A O 1
ATOM 2795 N N . ASN A 1 335 ? -43.552 -5.599 43.824 1.00 84.56 335 ASN A N 1
ATOM 2796 C CA . ASN A 1 335 ? -43.295 -4.741 44.981 1.00 84.56 335 ASN A CA 1
ATOM 2797 C C . ASN A 1 335 ? -44.543 -3.940 45.382 1.00 84.56 335 ASN A C 1
ATOM 2799 O O . ASN A 1 335 ? -44.834 -3.812 46.571 1.00 84.56 335 ASN A O 1
ATOM 2803 N N . GLU A 1 336 ? -45.311 -3.435 44.418 1.00 85.69 336 GLU A N 1
ATOM 2804 C CA . GLU A 1 336 ? -46.582 -2.760 44.674 1.00 85.69 336 GLU A CA 1
ATOM 2805 C C . GLU A 1 336 ? -47.620 -3.717 45.251 1.00 85.69 336 GLU A C 1
ATOM 2807 O O . GLU A 1 336 ? -48.242 -3.389 46.260 1.00 85.69 336 GLU A O 1
ATOM 2812 N N . THR A 1 337 ? -47.737 -4.927 44.701 1.00 87.00 337 THR A N 1
ATOM 2813 C CA . THR A 1 337 ? -48.655 -5.962 45.197 1.00 87.00 337 THR A CA 1
ATOM 2814 C C . THR A 1 337 ? -48.329 -6.345 46.640 1.00 87.00 337 THR A C 1
ATOM 2816 O O . THR A 1 337 ? -49.215 -6.374 47.493 1.00 87.00 337 THR A O 1
ATOM 2819 N N . THR A 1 338 ? -47.051 -6.571 46.959 1.00 84.88 338 THR A N 1
ATOM 2820 C CA . THR A 1 338 ? -46.629 -6.883 48.339 1.00 84.88 338 THR A CA 1
ATOM 2821 C C . THR A 1 338 ? -46.830 -5.705 49.296 1.00 84.88 338 THR A C 1
ATOM 2823 O O . THR A 1 338 ? -47.234 -5.912 50.441 1.00 84.88 338 THR A O 1
ATOM 2826 N N . ARG A 1 339 ? -46.618 -4.458 48.852 1.00 82.69 339 ARG A N 1
ATOM 2827 C CA . ARG A 1 339 ? -46.958 -3.257 49.639 1.00 82.69 339 ARG A CA 1
ATOM 2828 C C . ARG A 1 339 ? -48.463 -3.097 49.844 1.00 82.69 339 ARG A C 1
ATOM 2830 O O . ARG A 1 339 ? -48.881 -2.690 50.926 1.00 82.69 339 ARG A O 1
ATOM 2837 N N . ALA A 1 340 ? -49.274 -3.377 48.828 1.00 83.19 340 ALA A N 1
ATOM 2838 C CA . ALA A 1 340 ? -50.729 -3.305 48.906 1.00 83.19 340 ALA A CA 1
ATOM 2839 C C . ALA A 1 340 ? -51.283 -4.358 49.877 1.00 83.19 340 ALA A C 1
ATOM 2841 O O . ALA A 1 340 ? -52.094 -4.013 50.733 1.00 83.19 340 ALA A O 1
ATOM 2842 N N . GLN A 1 341 ? -50.779 -5.597 49.823 1.00 83.88 341 GLN A N 1
ATOM 2843 C CA . GLN A 1 341 ? -51.137 -6.671 50.762 1.00 83.88 341 GLN A CA 1
ATOM 2844 C C . GLN A 1 341 ? -50.814 -6.295 52.212 1.00 83.88 341 GLN A C 1
ATOM 2846 O O . GLN A 1 341 ? -51.702 -6.319 53.057 1.00 83.88 341 GLN A O 1
ATOM 2851 N N . ARG A 1 342 ? -49.586 -5.834 52.493 1.00 82.44 342 ARG A N 1
ATOM 2852 C CA . ARG A 1 342 ? -49.200 -5.388 53.847 1.00 82.44 342 ARG A CA 1
ATOM 2853 C C . ARG A 1 342 ? -50.063 -4.238 54.365 1.00 82.44 342 ARG A C 1
ATOM 2855 O O . ARG A 1 342 ? -50.363 -4.181 55.555 1.00 82.44 342 ARG A O 1
ATOM 2862 N N . ARG A 1 343 ? -50.450 -3.306 53.485 1.00 80.50 343 ARG A N 1
ATOM 2863 C CA . ARG A 1 343 ? -51.357 -2.204 53.839 1.00 80.50 343 ARG A CA 1
ATOM 2864 C C . ARG A 1 343 ? -52.771 -2.702 54.131 1.00 80.50 343 ARG A C 1
ATOM 2866 O O . ARG A 1 343 ? -53.368 -2.237 55.096 1.00 80.50 343 ARG A O 1
ATOM 2873 N N . ALA A 1 344 ? -53.288 -3.651 53.353 1.00 82.44 344 ALA A N 1
ATOM 2874 C CA . ALA A 1 344 ? -54.591 -4.261 53.605 1.00 82.44 344 ALA A CA 1
ATOM 2875 C C . ALA A 1 344 ? -54.618 -5.015 54.948 1.00 82.44 344 ALA A C 1
ATOM 2877 O O . ALA A 1 344 ? -55.513 -4.773 55.754 1.00 82.44 344 ALA A O 1
ATOM 2878 N N . GLU A 1 345 ? -53.595 -5.830 55.230 1.00 83.81 345 GLU A N 1
ATOM 2879 C CA . GLU A 1 345 ? -53.428 -6.532 56.514 1.00 83.81 345 GLU A CA 1
ATOM 2880 C C . GLU A 1 345 ? -53.366 -5.555 57.699 1.00 83.81 345 GLU A C 1
ATOM 2882 O O . GLU A 1 345 ? -53.994 -5.771 58.734 1.00 83.81 345 GLU A O 1
ATOM 2887 N N . LEU A 1 346 ? -52.640 -4.439 57.552 1.00 82.81 346 LEU A N 1
ATOM 2888 C CA . LEU A 1 346 ? -52.601 -3.390 58.570 1.00 82.81 346 LEU A CA 1
ATOM 2889 C C . LEU A 1 346 ? -53.995 -2.809 58.834 1.00 82.81 346 LEU A C 1
ATOM 2891 O O . LEU A 1 346 ? -54.376 -2.633 59.989 1.00 82.81 346 LEU A O 1
ATOM 2895 N N . ILE A 1 347 ? -54.751 -2.496 57.782 1.00 82.00 347 ILE A N 1
ATOM 2896 C CA . ILE A 1 347 ? -56.088 -1.910 57.921 1.00 82.00 347 ILE A CA 1
ATOM 2897 C C . ILE A 1 347 ? -57.042 -2.891 58.611 1.00 82.00 347 ILE A C 1
ATOM 2899 O O . ILE A 1 347 ? -57.811 -2.461 59.469 1.00 82.00 347 ILE A O 1
ATOM 2903 N N . GLU A 1 348 ? -56.985 -4.189 58.297 1.00 82.62 348 GLU A N 1
ATOM 2904 C CA . GLU A 1 348 ? -57.769 -5.204 59.016 1.00 82.62 348 GLU A CA 1
ATOM 2905 C C . GLU A 1 348 ? -57.410 -5.265 60.502 1.00 82.62 348 GLU A C 1
ATOM 2907 O O . GLU A 1 348 ? -58.304 -5.265 61.348 1.00 82.62 348 GLU A O 1
ATOM 2912 N N . ASN A 1 349 ? -56.119 -5.223 60.837 1.00 83.19 349 ASN A N 1
ATOM 2913 C CA . ASN A 1 349 ? -55.672 -5.196 62.230 1.00 83.19 349 ASN A CA 1
ATOM 2914 C C . ASN A 1 349 ? -56.128 -3.922 62.962 1.00 83.19 349 ASN A C 1
ATOM 2916 O O . ASN A 1 349 ? -56.517 -3.978 64.126 1.00 83.19 349 ASN A O 1
ATOM 2920 N N . LEU A 1 350 ? -56.135 -2.769 62.285 1.00 81.75 350 LEU A N 1
ATOM 2921 C CA . LEU A 1 350 ? -56.624 -1.511 62.858 1.00 81.75 350 LEU A CA 1
ATOM 2922 C C . LEU A 1 350 ? -58.149 -1.499 63.053 1.00 81.75 350 LEU A C 1
ATOM 2924 O O . LEU A 1 350 ? -58.624 -0.894 64.011 1.00 81.75 350 LEU A O 1
ATOM 2928 N N . LYS A 1 351 ? -58.921 -2.197 62.207 1.00 80.25 351 LYS A N 1
ATOM 2929 C CA . LYS A 1 351 ? -60.381 -2.352 62.366 1.00 80.25 351 LYS A CA 1
ATOM 2930 C C . LYS A 1 351 ? -60.776 -3.158 63.614 1.00 80.25 351 LYS A C 1
ATOM 2932 O O . LYS A 1 351 ? -61.916 -3.055 64.052 1.00 80.25 351 LYS A O 1
ATOM 2937 N N . GLN A 1 352 ? -59.861 -3.928 64.211 1.00 79.75 352 GLN A N 1
ATOM 2938 C CA . GLN A 1 352 ? -60.122 -4.651 65.466 1.00 79.75 352 GLN A CA 1
ATOM 2939 C C . GLN A 1 352 ? -60.188 -3.721 66.691 1.00 79.75 352 GLN A C 1
ATOM 2941 O O . GLN A 1 352 ? -60.704 -4.118 67.738 1.00 79.75 352 GLN A O 1
ATOM 2946 N N . PHE A 1 353 ? -59.693 -2.482 66.580 1.00 80.00 353 PHE A N 1
ATOM 2947 C CA . PHE A 1 353 ? -59.796 -1.495 67.650 1.00 80.00 353 PHE A CA 1
ATOM 2948 C C . PHE A 1 353 ? -61.208 -0.879 67.694 1.00 80.00 353 PHE A C 1
ATOM 2950 O O . PHE A 1 353 ? -61.718 -0.419 66.670 1.00 80.00 353 PHE A O 1
ATOM 2957 N N . PRO A 1 354 ? -61.845 -0.799 68.876 1.00 78.25 354 PRO A N 1
ATOM 2958 C CA . PRO A 1 354 ? -63.170 -0.204 69.007 1.00 78.25 354 PRO A CA 1
ATOM 2959 C C . PRO A 1 354 ? -63.149 1.290 68.640 1.00 78.25 354 PRO A C 1
ATOM 2961 O O . PRO A 1 354 ? -62.322 2.057 69.138 1.00 78.25 354 PRO A O 1
ATOM 2964 N N . GLY A 1 355 ? -64.074 1.700 67.766 1.00 81.06 355 GLY A N 1
ATOM 2965 C CA . GLY A 1 355 ? -64.205 3.080 67.279 1.00 81.06 355 GLY A CA 1
ATOM 2966 C C . GLY A 1 355 ? -63.459 3.388 65.971 1.00 81.06 355 GLY A C 1
ATOM 2967 O O . GLY A 1 355 ? -63.408 4.554 65.576 1.00 81.06 355 GLY A O 1
ATOM 2968 N N . VAL A 1 356 ? -62.884 2.383 65.296 1.00 87.38 356 VAL A N 1
ATOM 2969 C CA . VAL A 1 356 ? -62.323 2.502 63.937 1.00 87.38 356 VAL A CA 1
ATOM 2970 C C . VAL A 1 356 ? -63.339 1.982 62.919 1.00 87.38 356 VAL A C 1
ATOM 2972 O O . VAL A 1 356 ? -63.675 0.802 62.921 1.00 87.38 356 VAL A O 1
ATOM 2975 N N . TYR A 1 357 ? -63.817 2.852 62.027 1.00 83.12 357 TYR A N 1
ATOM 2976 C CA . TYR A 1 357 ? -64.841 2.496 61.036 1.00 83.12 357 TYR A CA 1
ATOM 2977 C C . TYR A 1 357 ? -64.245 1.909 59.747 1.00 83.12 357 TYR A C 1
ATOM 2979 O O . TYR A 1 357 ? -64.882 1.100 59.077 1.00 83.12 357 TYR A O 1
ATOM 2987 N N . GLY A 1 358 ? -63.005 2.271 59.406 1.00 84.62 358 GLY A N 1
ATOM 2988 C CA . GLY A 1 358 ? -62.314 1.802 58.201 1.00 84.62 358 GLY A CA 1
ATOM 2989 C C . GLY A 1 358 ? -61.880 2.939 57.284 1.00 84.62 358 GLY A C 1
ATOM 2990 O O . GLY A 1 358 ? -61.854 4.097 57.697 1.00 84.62 358 GLY A O 1
ATOM 2991 N N . ARG A 1 359 ? -61.496 2.612 56.045 1.00 86.50 359 ARG A N 1
ATOM 2992 C CA . ARG A 1 359 ? -61.101 3.624 55.056 1.00 86.50 359 ARG A CA 1
ATOM 2993 C C . ARG A 1 359 ? -62.311 4.352 54.498 1.00 86.50 359 ARG A C 1
ATOM 2995 O O . ARG A 1 359 ? -63.375 3.760 54.354 1.00 86.50 359 ARG A O 1
ATOM 3002 N N . LEU A 1 360 ? -62.100 5.587 54.061 1.00 84.88 360 LEU A N 1
ATOM 3003 C CA . LEU A 1 360 ? -63.128 6.385 53.404 1.00 84.88 360 LEU A CA 1
ATOM 3004 C C . LEU A 1 360 ? -63.725 5.673 52.176 1.00 84.88 360 LEU A C 1
ATOM 3006 O O . LEU A 1 360 ? -64.941 5.664 52.029 1.00 84.88 360 LEU A O 1
ATOM 3010 N N . ILE A 1 361 ? -62.899 5.005 51.358 1.00 85.06 361 ILE A N 1
ATOM 3011 C CA . ILE A 1 361 ? -63.366 4.221 50.198 1.00 85.06 361 ILE A CA 1
ATOM 3012 C C . ILE A 1 361 ? -64.265 3.032 50.567 1.00 85.06 361 ILE A C 1
ATOM 3014 O O . ILE A 1 361 ? -65.124 2.655 49.779 1.00 85.06 361 ILE A O 1
ATOM 3018 N N . ASP A 1 362 ? -64.081 2.444 51.752 1.00 83.62 362 ASP A N 1
ATOM 3019 C CA . ASP A 1 362 ? -64.901 1.317 52.210 1.00 83.62 362 ASP A CA 1
ATOM 3020 C C . ASP A 1 362 ? -66.249 1.811 52.785 1.00 83.62 362 ASP A C 1
ATOM 3022 O O . ASP A 1 362 ? -67.169 1.021 52.978 1.00 83.62 362 ASP A O 1
ATOM 3026 N N . LEU A 1 363 ? -66.351 3.110 53.101 1.00 85.44 363 LEU A N 1
ATOM 3027 C CA . LEU A 1 363 ? -67.465 3.721 53.836 1.00 85.44 363 LEU A CA 1
ATOM 3028 C C . LEU A 1 363 ? -68.413 4.537 52.949 1.00 85.44 363 LEU A C 1
ATOM 3030 O O . LEU A 1 363 ? -69.498 4.906 53.400 1.00 85.44 363 LEU A O 1
ATOM 3034 N N . CYS A 1 364 ? -68.026 4.850 51.712 1.00 82.94 364 CYS A N 1
ATOM 3035 C CA . CYS A 1 364 ? -68.860 5.610 50.788 1.00 82.94 364 CYS A CA 1
ATOM 3036 C C . CYS A 1 364 ? -68.812 5.043 49.366 1.00 82.94 364 CYS A C 1
ATOM 3038 O O . CYS A 1 364 ? -67.775 4.590 48.890 1.00 82.94 364 CYS A O 1
ATOM 3040 N N . GLU A 1 365 ? -69.945 5.113 48.663 1.00 84.56 365 GLU A N 1
ATOM 3041 C CA . GLU A 1 365 ? -70.046 4.739 47.253 1.00 84.56 365 GLU A CA 1
ATOM 3042 C C . GLU A 1 365 ? -70.617 5.914 46.439 1.00 84.56 365 GLU A C 1
ATOM 3044 O O . GLU A 1 365 ? -71.568 6.571 46.880 1.00 84.56 365 GLU A O 1
ATOM 3049 N N . PRO A 1 366 ? -70.056 6.229 45.255 1.00 87.56 366 PRO A N 1
ATOM 3050 C CA . PRO A 1 366 ? -70.627 7.231 44.367 1.00 87.56 366 PRO A CA 1
ATOM 3051 C C . PRO A 1 366 ? -72.058 6.884 43.962 1.00 87.56 366 PRO A C 1
ATOM 3053 O O . PRO A 1 366 ? -72.335 5.770 43.533 1.00 87.56 366 PRO A O 1
ATOM 3056 N N . THR A 1 367 ? -72.945 7.879 43.935 1.00 87.69 367 THR A N 1
ATOM 3057 C CA . THR A 1 367 ? -74.341 7.700 43.491 1.00 87.69 367 THR A CA 1
ATOM 3058 C C . THR A 1 367 ? -74.450 7.172 42.054 1.00 87.69 367 THR A C 1
ATOM 3060 O O . THR A 1 367 ? -75.444 6.553 41.689 1.00 87.69 367 THR A O 1
ATOM 3063 N N . HIS A 1 368 ? -73.439 7.417 41.211 1.00 89.62 368 HIS A N 1
ATOM 3064 C CA . HIS A 1 368 ? -73.366 6.854 39.864 1.00 89.62 368 HIS A CA 1
ATOM 3065 C C . HIS A 1 368 ? -71.915 6.578 39.455 1.00 89.62 368 HIS A C 1
ATOM 3067 O O . HIS A 1 368 ? -71.050 7.450 39.556 1.00 89.62 368 HIS A O 1
ATOM 3073 N N . LYS A 1 369 ? -71.674 5.403 38.857 1.00 87.44 369 LYS A N 1
ATOM 3074 C CA . LYS A 1 369 ? -70.359 4.940 38.367 1.00 87.44 369 LYS A CA 1
ATOM 3075 C C . LYS A 1 369 ? -69.612 5.924 37.449 1.00 87.44 369 LYS A C 1
ATOM 3077 O O . LYS A 1 369 ? -68.390 5.985 37.477 1.00 87.44 369 LYS A O 1
ATOM 3082 N N . ARG A 1 370 ? -70.330 6.763 36.687 1.00 90.19 370 ARG A N 1
ATOM 3083 C CA . ARG A 1 370 ? -69.740 7.794 35.813 1.00 90.19 370 ARG A CA 1
ATOM 3084 C C . ARG A 1 370 ? -68.913 8.834 36.578 1.00 90.19 370 ARG A C 1
ATOM 3086 O O . ARG A 1 370 ? -67.998 9.419 36.013 1.00 90.19 370 ARG A O 1
ATOM 3093 N N . PHE A 1 371 ? -69.222 9.053 37.857 1.00 90.31 371 PHE A N 1
ATOM 3094 C CA . PHE A 1 371 ? -68.524 10.015 38.709 1.00 90.31 371 PHE A CA 1
ATOM 3095 C C . PHE A 1 371 ? -67.363 9.402 39.493 1.00 90.31 371 PHE A C 1
ATOM 3097 O O . PHE A 1 371 ? -66.629 10.138 40.146 1.00 90.31 371 PHE A O 1
ATOM 3104 N N . GLN A 1 372 ? -67.151 8.085 39.407 1.00 86.50 372 GLN A N 1
ATOM 3105 C CA . GLN A 1 372 ? -66.105 7.389 40.154 1.00 86.50 372 GLN A CA 1
ATOM 3106 C C . GLN A 1 372 ? -64.715 7.972 39.858 1.00 86.50 372 GLN A C 1
ATOM 3108 O O . GLN A 1 372 ? -63.999 8.332 40.783 1.00 86.50 372 GLN A O 1
ATOM 3113 N N . MET A 1 373 ? -64.375 8.184 38.581 1.00 85.25 373 MET A N 1
ATOM 3114 C CA . MET A 1 373 ? -63.077 8.748 38.183 1.00 85.25 373 MET A CA 1
ATOM 3115 C C . MET A 1 373 ? -62.874 10.188 38.689 1.00 85.25 373 MET A C 1
ATOM 3117 O O . MET A 1 373 ? -61.784 10.542 39.136 1.00 85.25 373 MET A O 1
ATOM 3121 N N . ALA A 1 374 ? -63.930 11.010 38.668 1.00 86.12 374 ALA A N 1
ATOM 3122 C CA . ALA A 1 374 ? -63.885 12.381 39.174 1.00 86.12 374 ALA A CA 1
ATOM 3123 C C . ALA A 1 374 ? -63.716 12.415 40.703 1.00 86.12 374 ALA A C 1
ATOM 3125 O O . ALA A 1 374 ? -62.884 13.162 41.214 1.00 86.12 374 ALA A O 1
ATOM 3126 N N . ILE A 1 375 ? -64.443 11.563 41.430 1.00 86.19 375 ILE A N 1
ATOM 3127 C CA . ILE A 1 375 ? -64.372 11.460 42.894 1.00 86.19 375 ILE A CA 1
ATOM 3128 C C . ILE A 1 375 ? -63.008 10.920 43.340 1.00 86.19 375 ILE A C 1
ATOM 3130 O O . ILE A 1 375 ? -62.395 11.508 44.228 1.00 86.19 375 ILE A O 1
ATOM 3134 N N . THR A 1 376 ? -62.471 9.883 42.682 1.00 85.75 376 THR A N 1
ATOM 3135 C CA . THR A 1 376 ? -61.116 9.371 42.955 1.00 85.75 376 THR A CA 1
ATOM 3136 C C . THR A 1 376 ? -60.052 10.443 42.714 1.00 85.75 376 THR A C 1
ATOM 3138 O O . THR A 1 376 ? -59.105 10.548 43.491 1.00 85.75 376 THR A O 1
ATOM 3141 N N . LYS A 1 377 ? -60.211 11.287 41.682 1.00 87.94 377 LYS A N 1
ATOM 3142 C CA . LYS A 1 377 ? -59.266 12.377 41.402 1.00 87.94 377 LYS A CA 1
ATOM 3143 C C . LYS A 1 377 ? -59.337 13.511 42.432 1.00 87.94 377 LYS A C 1
ATOM 3145 O O . LYS A 1 377 ? -58.289 14.048 42.779 1.00 87.94 377 LYS A O 1
ATOM 3150 N N . VAL A 1 378 ? -60.536 13.864 42.908 1.00 88.56 378 VAL A N 1
ATOM 3151 C CA . VAL A 1 378 ? -60.752 14.937 43.901 1.00 88.56 378 VAL A CA 1
ATOM 3152 C C . VAL A 1 378 ? -60.325 14.508 45.303 1.00 88.56 378 VAL A C 1
ATOM 3154 O O . VAL A 1 378 ? -59.638 15.259 45.988 1.00 88.56 378 VAL A O 1
ATOM 3157 N N . LEU A 1 379 ? -60.714 13.307 45.736 1.00 84.12 379 LEU A N 1
ATOM 3158 C CA . LEU A 1 379 ? -60.358 12.802 47.061 1.00 84.12 379 LEU A CA 1
ATOM 3159 C C . LEU A 1 379 ? -58.890 12.367 47.118 1.00 84.12 379 LEU A C 1
ATOM 3161 O O . LEU A 1 379 ? -58.246 12.581 48.141 1.00 84.12 379 LEU A O 1
ATOM 3165 N N . GLY A 1 380 ? -58.333 11.826 46.028 1.00 86.81 380 GLY A N 1
ATOM 3166 C CA . GLY A 1 380 ? -56.909 11.511 45.906 1.00 86.81 380 GLY A CA 1
ATOM 3167 C C . GLY A 1 380 ? -56.380 10.731 47.112 1.00 86.81 380 GLY A C 1
ATOM 3168 O O . GLY A 1 380 ? -56.850 9.635 47.404 1.00 86.81 380 GLY A O 1
ATOM 3169 N N . ARG A 1 381 ? -55.439 11.333 47.854 1.00 83.44 381 ARG A N 1
ATOM 3170 C CA . ARG A 1 381 ? -54.843 10.751 49.072 1.00 83.44 381 ARG A CA 1
ATOM 3171 C C . ARG A 1 381 ? -55.858 10.507 50.197 1.00 83.44 381 ARG A C 1
ATOM 3173 O O . ARG A 1 381 ? -55.656 9.611 51.008 1.00 83.44 381 ARG A O 1
ATOM 3180 N N . ASN A 1 382 ? -56.949 11.268 50.237 1.00 85.06 382 ASN A N 1
ATOM 3181 C CA . ASN A 1 382 ? -57.973 11.145 51.272 1.00 85.06 382 ASN A CA 1
ATOM 3182 C C . ASN A 1 382 ? -58.864 9.904 51.085 1.00 85.06 382 ASN A C 1
ATOM 3184 O O . ASN A 1 382 ? -59.590 9.541 52.006 1.00 85.06 382 ASN A O 1
ATOM 3188 N N . MET A 1 383 ? -58.799 9.219 49.932 1.00 83.25 383 MET A N 1
ATOM 3189 C CA . MET A 1 383 ? -59.503 7.942 49.719 1.00 83.25 383 MET A CA 1
ATOM 3190 C C . MET A 1 383 ? -59.030 6.846 50.685 1.00 83.25 383 MET A C 1
ATOM 3192 O O . MET A 1 383 ? -59.833 6.020 51.121 1.00 83.25 383 MET A O 1
ATOM 3196 N N . ASP A 1 384 ? -57.746 6.873 51.049 1.00 81.38 384 ASP A N 1
ATOM 3197 C CA . ASP A 1 384 ? -57.122 5.925 51.977 1.00 81.38 384 ASP A CA 1
ATOM 3198 C C . ASP A 1 384 ? -57.144 6.407 53.440 1.00 81.38 384 ASP A C 1
ATOM 3200 O O . ASP A 1 384 ? -56.592 5.748 54.322 1.00 81.38 384 ASP A O 1
ATOM 3204 N N . SER A 1 385 ? -57.778 7.548 53.735 1.00 86.50 385 SER A N 1
ATOM 3205 C CA . SER A 1 385 ? -57.903 8.040 55.109 1.00 86.50 385 SER A CA 1
ATOM 3206 C C . SER A 1 385 ? -58.793 7.124 55.949 1.00 86.50 385 SER A C 1
ATOM 3208 O O . SER A 1 385 ? -59.881 6.735 55.523 1.00 86.50 385 SER A O 1
ATOM 3210 N N . ILE A 1 386 ? -58.335 6.799 57.160 1.00 86.06 386 ILE A N 1
ATOM 3211 C CA . ILE A 1 386 ? -59.063 5.961 58.118 1.00 86.06 386 ILE A CA 1
ATOM 3212 C C . ILE A 1 386 ? -59.976 6.847 58.971 1.00 86.06 386 ILE A C 1
ATOM 3214 O O . ILE A 1 386 ? -59.516 7.808 59.586 1.00 86.06 386 ILE A O 1
ATOM 3218 N N . VAL A 1 387 ? -61.265 6.514 59.022 1.00 87.69 387 VAL A N 1
ATOM 3219 C CA . VAL A 1 387 ? -62.278 7.229 59.804 1.00 87.69 387 VAL A CA 1
ATOM 3220 C C . VAL A 1 387 ? -62.356 6.632 61.210 1.00 87.69 387 VAL A C 1
ATOM 3222 O O . VAL A 1 387 ? -62.523 5.421 61.379 1.00 87.69 387 VAL A O 1
ATOM 3225 N N . VAL A 1 388 ? -62.237 7.490 62.224 1.00 88.56 388 VAL A N 1
ATOM 3226 C CA . VAL A 1 388 ? -62.154 7.111 63.643 1.00 88.56 388 VAL A CA 1
ATOM 3227 C C . VAL A 1 388 ? -63.107 7.985 64.463 1.00 88.56 388 VAL A C 1
ATOM 3229 O O . VAL A 1 388 ? -63.284 9.158 64.150 1.00 88.56 388 VAL A O 1
ATOM 3232 N N . GLU A 1 389 ? -63.723 7.429 65.509 1.00 85.62 389 GLU A N 1
ATOM 3233 C CA . GLU A 1 389 ? -64.717 8.128 66.342 1.00 85.62 389 GLU A CA 1
ATOM 3234 C C . GLU A 1 389 ? -64.103 9.196 67.265 1.00 85.62 389 GLU A C 1
ATOM 3236 O O . GLU A 1 389 ? -64.684 10.260 67.467 1.00 85.62 389 GLU A O 1
ATOM 3241 N N . ARG A 1 390 ? -62.936 8.909 67.861 1.00 87.19 390 ARG A N 1
ATOM 3242 C CA . ARG A 1 390 ? -62.291 9.758 68.877 1.00 87.19 390 ARG A CA 1
ATOM 3243 C C . ARG A 1 390 ? -60.796 9.886 68.630 1.00 87.19 390 ARG A C 1
ATOM 3245 O O . ARG A 1 390 ? -60.134 8.926 68.238 1.00 87.19 390 ARG A O 1
ATOM 3252 N N . GLU A 1 391 ? -60.238 11.045 68.969 1.00 85.25 391 GLU A N 1
ATOM 3253 C CA . GLU A 1 391 ? -58.800 11.315 68.842 1.00 85.25 391 GLU A CA 1
ATOM 3254 C C . GLU A 1 391 ? -57.942 10.366 69.701 1.00 85.25 391 GLU A C 1
ATOM 3256 O O . GLU A 1 391 ? -56.870 9.930 69.284 1.00 85.25 391 GLU A O 1
ATOM 3261 N N . THR A 1 392 ? -58.436 9.955 70.873 1.00 83.31 392 THR A N 1
ATOM 3262 C CA . THR A 1 392 ? -57.731 9.006 71.751 1.00 83.31 392 THR A CA 1
ATOM 3263 C C . THR A 1 392 ? -57.493 7.655 71.071 1.00 83.31 392 THR A C 1
ATOM 3265 O O . THR A 1 392 ? -56.431 7.060 71.244 1.00 83.31 392 THR A O 1
ATOM 3268 N N . THR A 1 393 ? -58.437 7.197 70.243 1.00 83.44 393 THR A N 1
ATOM 3269 C CA . THR A 1 393 ? -58.319 5.952 69.469 1.00 83.44 393 THR A CA 1
ATOM 3270 C C . THR A 1 393 ? -57.271 6.085 68.358 1.00 83.44 393 THR A C 1
ATOM 3272 O O . THR A 1 393 ? -56.526 5.137 68.105 1.00 83.44 393 THR A O 1
ATOM 3275 N N . VAL A 1 394 ? -57.128 7.274 67.755 1.00 84.75 394 VAL A N 1
ATOM 3276 C CA . VAL A 1 394 ? -56.076 7.570 66.762 1.00 84.75 394 VAL A CA 1
ATOM 3277 C C . VAL A 1 394 ? -54.688 7.440 67.389 1.00 84.75 394 VAL A C 1
ATOM 3279 O O . VAL A 1 394 ? -53.804 6.814 66.805 1.00 84.75 394 VAL A O 1
ATOM 3282 N N . GLN A 1 395 ? -54.490 7.967 68.601 1.00 83.62 395 GLN A N 1
ATOM 3283 C CA . GLN A 1 395 ? -53.204 7.866 69.301 1.00 83.62 395 GLN A CA 1
ATOM 3284 C C . GLN A 1 395 ? -52.834 6.413 69.640 1.00 83.62 395 GLN A C 1
ATOM 3286 O O . GLN A 1 395 ? -51.666 6.034 69.514 1.00 83.62 395 GLN A O 1
ATOM 3291 N N . SER A 1 396 ? -53.814 5.586 70.018 1.00 82.31 396 SER A N 1
ATOM 3292 C CA . SER A 1 396 ? -53.619 4.146 70.239 1.00 82.31 396 SER A CA 1
ATOM 3293 C C . SER A 1 396 ? -53.257 3.403 68.948 1.00 82.31 396 SER A C 1
ATOM 3295 O O . SER A 1 396 ? -52.303 2.626 68.946 1.00 82.31 396 SER A O 1
ATOM 3297 N N . CYS A 1 397 ? -53.935 3.700 67.835 1.00 83.38 397 CYS A N 1
ATOM 3298 C CA . CYS A 1 397 ? -53.634 3.117 66.522 1.00 83.38 397 CYS A CA 1
ATOM 3299 C C . CYS A 1 397 ? -52.241 3.526 66.010 1.00 83.38 397 CYS A C 1
ATOM 3301 O O . CYS A 1 397 ? -51.488 2.691 65.515 1.00 83.38 397 CYS A O 1
ATOM 3303 N N . LEU A 1 398 ? -51.849 4.794 66.186 1.00 84.12 398 LEU A N 1
ATOM 3304 C CA . LEU A 1 398 ? -50.512 5.279 65.822 1.00 84.12 398 LEU A CA 1
ATOM 3305 C C . LEU A 1 398 ? -49.409 4.629 66.664 1.00 84.12 398 LEU A C 1
ATOM 3307 O O . LEU A 1 398 ? -48.319 4.374 66.149 1.00 84.12 398 LEU A O 1
ATOM 3311 N N . ARG A 1 399 ? -49.669 4.359 67.950 1.00 82.62 399 ARG A N 1
ATOM 3312 C CA . ARG A 1 399 ? -48.730 3.630 68.813 1.00 82.62 399 ARG A CA 1
ATOM 3313 C C . ARG A 1 399 ? -48.542 2.196 68.317 1.00 82.62 399 ARG A C 1
ATOM 3315 O O . ARG A 1 399 ? -47.401 1.786 68.128 1.00 82.62 399 ARG A O 1
ATOM 3322 N N . TYR A 1 400 ? -49.636 1.509 67.987 1.00 83.56 400 TYR A N 1
ATOM 3323 C CA . TYR A 1 400 ? -49.614 0.170 67.393 1.00 83.56 400 TYR A CA 1
ATOM 3324 C C . TYR A 1 400 ? -48.846 0.133 66.057 1.00 83.56 400 TYR A C 1
ATOM 3326 O O . TYR A 1 400 ? -47.957 -0.695 65.862 1.00 83.56 400 TYR A O 1
ATOM 3334 N N . MET A 1 401 ? -49.093 1.093 65.156 1.00 83.25 401 MET A N 1
ATOM 3335 C CA . MET A 1 401 ? -48.364 1.202 63.882 1.00 83.25 401 MET A CA 1
ATOM 3336 C C . MET A 1 401 ? -46.854 1.409 64.070 1.00 83.25 401 MET A C 1
ATOM 3338 O O . MET A 1 401 ? -46.055 0.831 63.329 1.00 83.25 401 MET A O 1
ATOM 3342 N N . LYS A 1 402 ? -46.455 2.214 65.066 1.00 82.19 402 LYS A N 1
ATOM 3343 C CA . LYS A 1 402 ? -45.042 2.470 65.393 1.00 82.19 402 LYS A CA 1
ATOM 3344 C C . LYS A 1 402 ? -44.357 1.256 66.019 1.00 82.19 402 LYS A C 1
ATOM 3346 O O . LYS A 1 402 ? -43.201 0.996 65.693 1.00 82.19 402 LYS A O 1
ATOM 3351 N N . GLU A 1 403 ? -45.053 0.506 66.872 1.00 82.75 403 GLU A N 1
ATOM 3352 C CA . GLU A 1 403 ? -44.539 -0.727 67.486 1.00 82.75 403 GLU A CA 1
ATOM 3353 C C . GLU A 1 403 ? -44.277 -1.818 66.436 1.00 82.75 403 GLU A C 1
ATOM 3355 O O . GLU A 1 403 ? -43.237 -2.477 66.476 1.00 82.75 403 GLU A O 1
ATOM 3360 N N . HIS A 1 404 ? -45.146 -1.931 65.427 1.00 78.00 404 HIS A N 1
ATOM 3361 C CA . HIS A 1 404 ? -45.001 -2.897 64.334 1.00 78.00 404 HIS A CA 1
ATOM 3362 C C . HIS A 1 404 ? -44.180 -2.403 63.125 1.00 78.00 404 HIS A C 1
ATOM 3364 O O . HIS A 1 404 ? -43.984 -3.158 62.173 1.00 78.00 404 HIS A O 1
ATOM 3370 N N . ARG A 1 405 ? -43.644 -1.171 63.167 1.00 71.88 405 ARG A N 1
ATOM 3371 C CA . ARG A 1 405 ? -42.782 -0.573 62.122 1.00 71.88 405 ARG A CA 1
ATOM 3372 C C . ARG A 1 405 ? -43.382 -0.609 60.708 1.00 71.88 405 ARG A C 1
ATOM 3374 O O . ARG A 1 405 ? -42.668 -0.867 59.737 1.00 71.88 405 ARG A O 1
ATOM 3381 N N . TYR A 1 406 ? -44.677 -0.347 60.581 1.00 70.56 406 TYR A N 1
ATOM 3382 C CA . TYR A 1 406 ? -45.292 -0.182 59.265 1.00 70.56 406 TYR A CA 1
ATOM 3383 C C . TYR A 1 406 ? -44.786 1.104 58.582 1.00 70.56 406 TYR A C 1
ATOM 3385 O O . TYR A 1 406 ? -44.509 2.099 59.256 1.00 70.56 406 TYR A O 1
ATOM 3393 N N . GLU A 1 407 ? -44.622 1.074 57.253 1.00 57.47 407 GLU A N 1
ATOM 3394 C CA . GLU A 1 407 ? -44.283 2.274 56.469 1.00 57.47 407 GLU A CA 1
ATOM 3395 C C . GLU A 1 407 ? -45.431 3.310 56.566 1.00 57.47 407 GLU A C 1
ATOM 3397 O O . GLU A 1 407 ? -46.596 2.898 56.578 1.00 57.47 407 GLU A O 1
ATOM 3402 N N . PRO A 1 408 ? -45.122 4.618 56.688 1.00 52.75 408 PRO A N 1
ATOM 3403 C CA . PRO A 1 408 ? -46.111 5.687 56.868 1.00 52.75 408 PRO A CA 1
ATOM 3404 C C . PRO A 1 408 ? -46.987 5.977 55.643 1.00 52.75 408 PRO A C 1
ATOM 3406 O O . PRO A 1 408 ? -46.546 5.725 54.497 1.00 52.75 408 PRO A O 1
#

Mean predicted aligned error: 21.38 Å

Radius of gyration: 78.97 Å; Cα contacts (8 Å, |Δi|>4): 52; chains: 1; bounding box: 133×54×244 Å

pLDDT: mean 85.83, std 14.49, range [26.95, 97.69]

Organism: NCBI:txid433720

Solvent-accessible surface area (backbone atoms only — not comparable to full-atom values): 22365 Å² total; per-residue (Å²): 131,84,50,76,68,56,52,52,50,53,51,30,58,76,68,53,55,58,77,50,45,65,60,49,53,50,53,50,50,51,48,54,49,51,54,50,51,52,50,53,50,51,53,50,49,54,51,51,53,50,52,52,52,51,54,50,51,51,50,53,52,52,51,52,49,52,54,52,48,52,52,49,52,51,50,52,47,51,53,52,51,51,54,53,50,52,54,50,50,52,50,50,54,52,49,52,51,50,52,55,50,50,53,52,51,53,54,50,52,54,52,47,53,54,50,52,51,50,52,53,49,52,51,51,52,51,56,50,51,53,51,51,50,55,52,49,53,50,52,49,54,51,50,50,52,52,51,53,50,52,51,50,54,51,49,54,50,51,51,53,50,47,56,51,50,52,53,51,46,54,54,46,51,58,47,46,56,48,50,56,51,49,48,55,52,48,53,54,51,44,62,64,48,62,80,62,73,81,78,87,82,86,80,81,89,80,89,84,85,87,89,62,64,70,60,51,49,51,51,50,52,49,50,52,49,48,53,52,48,50,51,54,47,53,51,47,56,51,50,52,53,49,51,52,50,52,50,52,51,51,55,51,50,54,50,52,50,51,54,50,50,53,51,49,54,55,50,50,55,51,48,53,57,50,49,57,49,50,54,52,51,51,53,51,50,53,54,51,54,50,53,50,51,53,51,52,52,51,50,54,52,51,51,50,53,53,52,52,50,50,51,51,50,53,52,51,51,53,52,50,53,49,53,52,47,52,53,50,50,56,52,48,52,52,52,50,50,56,52,50,51,56,50,52,54,48,52,56,61,52,47,72,42,86,59,38,79,38,36,43,59,81,73,55,77,71,97,46,78,87,47,44,66,57,49,53,64,72,45,47,80,55,39,71,38,72,46,61,76,48,73,69,53,51,56,53,52,53,49,52,42,60,77,70,65,61,85,132

Nearest PDB structures (foldseek):
  7ogt-assembly1_B  TM=7.337E-01  e=1.972E+00  Saccharomyces cerevisiae S288C
  4rsi-assembly1_B  TM=5.487E-01  e=1.518E+00  Saccharomyces cerevisiae S288C

Foldseek 3Di:
DDDPVRVVVVVCVVVVVVVCVVVVVVVVVVVVVVVVVVVVVVVVVVVVVVVVVVVVVVVVVVVVVVVVVVVVVVVVVVVVVVVVVVVVVVVVVVVVVVVVVVVVVVVVVVVVVVVVVVVVVVVVVVVVVVVVVVVVVVVVVVVVVVVVVVVVVVVVVVVVVVVVVVVVVVVVVVVVVVVVVVVVVVVVVVVVCVVVPPDDDDDDDDDDDDDDVVVVVVVVVVVVVVVVVVVVVVVVVVVVVVVVVVVVVVVVVVVVVVVVVVVVVVVVVVVVVVVVVVVVVVVVVVVVVVVVVVVVVVVVVVVVVVVVVVVVVVVVVVVVVVVVVVVVVVVVVVVVVVLVVVLVVLQVVLVVQPFWPGFQLVVDDDPDPVCPVVCCVVCPVSRRDIGGRDPVSVVVSVVVCVVVVRDD

InterPro domains:
  IPR010935 SMCs flexible hinge [PF06470] (353-405)
  IPR036277 SMCs flexible hinge superfamily [SSF75553] (316-406)

Sequence (408 aa):
MKTPKEFTAMFEELSRSGELREEYEQAKQEKNKAEQDTHANFQKKKGVEKQKKEVRLEKEVAQKYAALKTQYDDLQLQLKLFQLFHNKQELIEKREIVEKKKDEVSKLEKRKEVSDEEIKSKKKELAIYNKELATDEQKIKELQKKILFIIKKKLDLAKKTLLAAEKTHGAHDEEIEKYESDLREVERLQKEYEDKLQDESQNAGRNLALEEDQIKEYRHLKEEAAKKMTQFSEEYDSIDRQQQVDKTNLEQEQRSQRDHMARIQQTELRNDELNGKIDKLAGYIVDLEQELKDKQSDAQLLEREVTDGRRRCTELEEELDQVNKEIGEARSDRNETTRAQRRAELIENLKQFPGVYGRLIDLCEPTHKRFQMAITKVLGRNMDSIVVERETTVQSCLRYMKEHRYEP

Secondary structure (DSSP, 8-state):
---HHHHHHHHHHHTTGGGGHHHHHHHHHHHHHHHHHHHHHHHHHHHHHHHHHHHHHHHHHHHHHHHHHHHHHHHHHHHHHHHHHHHHHHHHHHHHHHHHHHHHHHHHHHHHHHHHHHHHHHHHHHHHHHHHHHHHHHHHHHHHHHHHHHHHHHHHHHHHHHHHHHHHHHHHHHHHHHHHHHHHHHHHHHHHHHTT--S------------SHHHHHHHHHHHHHHHHHHHHHHHHHHHHHHHHHHHHHHHHHHHHHHHHHHHHHHHHHHHHHHHHHHHHHHHHHHHHHHHHHHHHHHHHHHHHHHHHHHHHHHHHHHHHHHHHHHHHHHHHHHHHHHHHHHHHHHHHHHHTSTTEEEEHHHH---SSGGGHHHHHHHHGGGGGPEEES-HHHHHHHHHHHHHTT---